Protein AF-0000000075461337 (afdb_homodimer)

pLDDT: mean 95.92, std 6.47, range [35.22, 99.0]

Nearest PDB structures (foldseek):
  5ibz-assembly1_D  TM=8.733E-01  e=8.425E-30  uncultured organism
  5ibz-assembly1_C  TM=8.603E-01  e=4.633E-29  uncultured organism
  5ibz-assembly1_A  TM=8.758E-01  e=1.194E-28  uncultured organism
  5ibz-assembly1_B  TM=8.693E-01  e=9.881E-29  uncultured organism
  8f9x-assembly2_D  TM=7.497E-01  e=8.439E-09  Ruegeria pomeroyi DSS-3

Radius of gyration: 24.3 Å; Cα contacts (8 Å, |Δi|>4): 1691; chains: 2; bounding box: 55×68×57 Å

Structure (mmCIF, N/CA/C/O backbone):
data_AF-0000000075461337-model_v1
#
loop_
_entity.id
_entity.type
_entity.pdbx_description
1 polymer Cyclase
#
loop_
_atom_site.group_PDB
_atom_site.id
_atom_site.type_symbol
_atom_site.label_atom_id
_atom_site.label_alt_id
_atom_site.label_comp_id
_atom_site.label_asym_id
_atom_site.label_entity_id
_atom_site.label_seq_id
_atom_site.pdbx_PDB_ins_code
_atom_site.Cartn_x
_atom_site.Cartn_y
_atom_site.Cartn_z
_atom_site.occupancy
_atom_site.B_iso_or_equiv
_atom_site.auth_seq_id
_atom_site.auth_comp_id
_atom_site.auth_asym_id
_atom_site.auth_atom_id
_atom_site.pdbx_PDB_model_num
ATOM 1 N N . MET A 1 1 ? 15.75 3.668 -23.234 1 35.53 1 MET A N 1
ATOM 2 C CA . MET A 1 1 ? 16.328 2.408 -23.688 1 35.53 1 MET A CA 1
ATOM 3 C C . MET A 1 1 ? 15.57 1.879 -24.906 1 35.53 1 MET A C 1
ATOM 5 O O . MET A 1 1 ? 14.336 1.862 -24.922 1 35.53 1 MET A O 1
ATOM 9 N N . ALA A 1 2 ? 16.156 1.82 -25.938 1 40.41 2 ALA A N 1
ATOM 10 C CA . ALA A 1 2 ? 15.688 1.378 -27.25 1 40.41 2 ALA A CA 1
ATOM 11 C C . ALA A 1 2 ? 14.852 0.107 -27.141 1 40.41 2 ALA A C 1
ATOM 13 O O . ALA A 1 2 ? 15.055 -0.7 -26.234 1 40.41 2 ALA A O 1
ATOM 14 N N . ASP A 1 3 ? 13.617 -0.085 -27.797 1 56.66 3 ASP A N 1
ATOM 15 C CA . ASP A 1 3 ? 12.672 -1.187 -27.922 1 56.66 3 ASP A CA 1
ATOM 16 C C . ASP A 1 3 ? 13.391 -2.525 -28.047 1 56.66 3 ASP A C 1
ATOM 18 O O . ASP A 1 3 ? 13.508 -3.076 -29.141 1 56.66 3 ASP A O 1
ATOM 22 N N . ARG A 1 4 ? 14.367 -2.814 -27.234 1 62.19 4 ARG A N 1
ATOM 23 C CA . ARG A 1 4 ? 15.102 -4.07 -27.375 1 62.19 4 ARG A CA 1
ATOM 24 C C . ARG A 1 4 ? 14.156 -5.266 -27.266 1 62.19 4 ARG A C 1
ATOM 26 O O . ARG A 1 4 ? 13.305 -5.32 -26.391 1 62.19 4 ARG A O 1
ATOM 33 N N . LYS A 1 5 ? 14.18 -5.914 -28.312 1 85.56 5 LYS A N 1
ATOM 34 C CA . LYS A 1 5 ? 13.406 -7.148 -28.391 1 85.56 5 LYS A CA 1
ATOM 35 C C . LYS A 1 5 ? 13.797 -8.133 -27.297 1 85.56 5 LYS A C 1
ATOM 37 O O . LYS A 1 5 ? 14.977 -8.477 -27.156 1 85.56 5 LYS A O 1
ATOM 42 N N . LEU A 1 6 ? 12.867 -8.555 -26.438 1 94.56 6 LEU A N 1
ATOM 43 C CA . LEU A 1 6 ? 13.109 -9.531 -25.391 1 94.56 6 LEU A CA 1
ATOM 44 C C . LEU A 1 6 ? 13.242 -10.93 -25.969 1 94.56 6 LEU A C 1
ATOM 46 O O . LEU A 1 6 ? 12.523 -11.297 -26.891 1 94.56 6 LEU A O 1
ATOM 50 N N . PRO A 1 7 ? 14.219 -11.68 -25.516 1 96.69 7 PRO A N 1
ATOM 51 C CA . PRO A 1 7 ? 14.305 -13.07 -25.969 1 96.69 7 PRO A CA 1
ATOM 52 C C . PRO A 1 7 ? 13.055 -13.875 -25.641 1 96.69 7 PRO A C 1
ATOM 54 O O . PRO A 1 7 ? 12.375 -13.594 -24.656 1 96.69 7 PRO A O 1
ATOM 57 N N . SER A 1 8 ? 12.734 -14.852 -26.531 1 97.81 8 SER A N 1
ATOM 58 C CA . SER A 1 8 ? 11.719 -15.836 -26.172 1 97.81 8 SER A CA 1
ATOM 59 C C . SER A 1 8 ? 12.211 -16.781 -25.078 1 97.81 8 SER A C 1
ATOM 61 O O . SER A 1 8 ? 13.406 -16.797 -24.766 1 97.81 8 SER A O 1
ATOM 63 N N . PHE A 1 9 ? 11.273 -17.5 -24.516 1 98.38 9 PHE A N 1
ATOM 64 C CA . PHE A 1 9 ? 11.625 -18.453 -23.469 1 98.38 9 PHE A CA 1
ATOM 65 C C . PHE A 1 9 ? 12.695 -19.422 -23.953 1 98.38 9 PHE A C 1
ATOM 67 O O . PHE A 1 9 ? 13.672 -19.672 -23.25 1 98.38 9 PHE A O 1
ATOM 74 N N . ASP A 1 10 ? 12.5 -19.891 -25.172 1 98.06 10 ASP A N 1
ATOM 75 C CA . ASP A 1 10 ? 13.383 -20.922 -25.688 1 98.06 10 ASP A CA 1
ATOM 76 C C . ASP A 1 10 ? 14.758 -20.359 -26.031 1 98.06 10 ASP A C 1
ATOM 78 O O . ASP A 1 10 ? 15.719 -21.109 -26.219 1 98.06 10 ASP A O 1
ATOM 82 N N . GLU A 1 11 ? 14.883 -19.031 -26.094 1 98.06 11 GLU A N 1
ATOM 83 C CA . GLU A 1 11 ? 16.156 -18.359 -26.375 1 98.06 11 GLU A CA 1
ATOM 84 C C . GLU A 1 11 ? 16.922 -18.078 -25.094 1 98.06 11 GLU A C 1
ATOM 86 O O . GLU A 1 11 ? 18.109 -17.75 -25.125 1 98.06 11 GLU A O 1
ATOM 91 N N . LEU A 1 12 ? 16.312 -18.172 -23.969 1 98.25 12 LEU A N 1
ATOM 92 C CA . LEU A 1 12 ? 16.984 -17.938 -22.703 1 98.25 12 LEU A CA 1
ATOM 93 C C . LEU A 1 12 ? 17.969 -19.078 -22.406 1 98.25 12 LEU A C 1
ATOM 95 O O . LEU A 1 12 ? 17.672 -20.234 -22.656 1 98.25 12 LEU A O 1
ATOM 99 N N . PRO A 1 13 ? 19.094 -18.719 -21.906 1 97.88 13 PRO A N 1
ATOM 100 C CA . PRO A 1 13 ? 20.047 -19.781 -21.562 1 97.88 13 PRO A CA 1
ATOM 101 C C . PRO A 1 13 ? 19.578 -20.625 -20.375 1 97.88 13 PRO A C 1
ATOM 103 O O . PRO A 1 13 ? 18.625 -20.25 -19.688 1 97.88 13 PRO A O 1
ATOM 106 N N . HIS A 1 14 ? 20.188 -21.734 -20.234 1 97.56 14 HIS A N 1
ATOM 107 C CA . HIS A 1 14 ? 19.969 -22.594 -19.078 1 97.56 14 HIS A CA 1
ATOM 108 C C . HIS A 1 14 ? 20.875 -22.188 -17.922 1 97.56 14 HIS A C 1
ATOM 110 O O . HIS A 1 14 ? 21.969 -21.641 -18.141 1 97.56 14 HIS A O 1
ATOM 116 N N . PHE A 1 15 ? 20.453 -22.422 -16.766 1 97.81 15 PHE A N 1
ATOM 117 C CA . PHE A 1 15 ? 21.281 -22.5 -15.578 1 97.81 15 PHE A CA 1
ATOM 118 C C . PHE A 1 15 ? 21.344 -23.922 -15.047 1 97.81 15 PHE A C 1
ATOM 120 O O . PHE A 1 15 ? 20.453 -24.344 -14.305 1 97.81 15 PHE A O 1
ATOM 127 N N . HIS A 1 16 ? 22.422 -24.562 -15.445 1 96.56 16 HIS A N 1
ATOM 128 C CA . HIS A 1 16 ? 22.516 -25.984 -15.148 1 96.56 16 HIS A CA 1
ATOM 129 C C . HIS A 1 16 ? 21.281 -26.734 -15.633 1 96.56 16 HIS A C 1
ATOM 131 O O . HIS A 1 16 ? 20.922 -26.641 -16.812 1 96.56 16 HIS A O 1
ATOM 137 N N . GLU A 1 17 ? 20.562 -27.391 -14.789 1 94.5 17 GLU A N 1
ATOM 138 C CA . GLU A 1 17 ? 19.422 -28.219 -15.188 1 94.5 17 GLU A CA 1
ATOM 139 C C . GLU A 1 17 ? 18.172 -27.359 -15.344 1 94.5 17 GLU A C 1
ATOM 141 O O . GLU A 1 17 ? 17.141 -27.844 -15.828 1 94.5 17 GLU A O 1
ATOM 146 N N . TYR A 1 18 ? 18.203 -26.125 -14.961 1 96.19 18 TYR A N 1
ATOM 147 C CA . TYR A 1 18 ? 17.031 -25.266 -15.039 1 96.19 18 TYR A CA 1
ATOM 148 C C . TYR A 1 18 ? 16.969 -24.562 -16.391 1 96.19 18 TYR A C 1
ATOM 150 O O . TYR A 1 18 ? 17.969 -24.031 -16.875 1 96.19 18 TYR A O 1
ATOM 158 N N . THR A 1 19 ? 15.812 -24.531 -16.953 1 96.31 19 THR A N 1
ATOM 159 C CA . THR A 1 19 ? 15.617 -23.891 -18.25 1 96.31 19 THR A CA 1
ATOM 160 C C . THR A 1 19 ? 15.141 -22.453 -18.078 1 96.31 19 THR A C 1
ATOM 162 O O . THR A 1 19 ? 14.461 -22.141 -17.094 1 96.31 19 THR A O 1
ATOM 165 N N . GLY A 1 20 ? 15.523 -21.594 -19.016 1 97.5 20 GLY A N 1
ATOM 166 C CA . GLY A 1 20 ? 14.969 -20.25 -19.125 1 97.5 20 GLY A CA 1
ATOM 167 C C . GLY A 1 20 ? 15.508 -19.297 -18.094 1 97.5 20 GLY A C 1
ATOM 168 O O . GLY A 1 20 ? 14.734 -18.672 -17.344 1 97.5 20 GLY A O 1
ATOM 169 N N . CYS A 1 21 ? 16.797 -19.047 -18.062 1 98.31 21 CYS A N 1
ATOM 170 C CA . CYS A 1 21 ? 17.422 -18.125 -17.109 1 98.31 21 CYS A CA 1
ATOM 171 C C . CYS A 1 21 ? 17.469 -16.719 -17.688 1 98.31 21 CYS A C 1
ATOM 173 O O . CYS A 1 21 ? 18.109 -16.469 -18.703 1 98.31 21 CYS A O 1
ATOM 175 N N . ALA A 1 22 ? 16.891 -15.758 -16.969 1 98.31 22 ALA A N 1
ATOM 176 C CA . ALA A 1 22 ? 16.734 -14.406 -17.5 1 98.31 22 ALA A CA 1
ATOM 177 C C . ALA A 1 22 ? 17.688 -13.43 -16.828 1 98.31 22 ALA A C 1
ATOM 179 O O . ALA A 1 22 ? 17.5 -12.211 -16.891 1 98.31 22 ALA A O 1
ATOM 180 N N . TRP A 1 23 ? 18.734 -13.812 -16.188 1 98 23 TRP A N 1
ATOM 181 C CA . TRP A 1 23 ? 19.625 -13 -15.352 1 98 23 TRP A CA 1
ATOM 182 C C . TRP A 1 23 ? 20.297 -11.922 -16.188 1 98 23 TRP A C 1
ATOM 184 O O . TRP A 1 23 ? 20.641 -10.852 -15.672 1 98 23 TRP A O 1
ATOM 194 N N . GLU A 1 24 ? 20.406 -12.062 -17.469 1 95.62 24 GLU A N 1
ATOM 195 C CA . GLU A 1 24 ? 21.172 -11.117 -18.266 1 95.62 24 GLU A CA 1
ATOM 196 C C . GLU A 1 24 ? 20.234 -10.188 -19.047 1 95.62 24 GLU A C 1
ATOM 198 O O . GLU A 1 24 ? 20.703 -9.289 -19.766 1 95.62 24 GLU A O 1
ATOM 203 N N . VAL A 1 25 ? 19.016 -10.438 -18.906 1 97.44 25 VAL A N 1
ATOM 204 C CA . VAL A 1 25 ? 18.047 -9.758 -19.75 1 97.44 25 VAL A CA 1
ATOM 205 C C . VAL A 1 25 ? 18.047 -8.266 -19.438 1 97.44 25 VAL A C 1
ATOM 207 O O . VAL A 1 25 ? 17.984 -7.43 -20.344 1 97.44 25 VAL A O 1
ATOM 210 N N . TRP A 1 26 ? 18.141 -7.922 -18.141 1 96.94 26 TRP A N 1
ATOM 211 C CA . TRP A 1 26 ? 17.984 -6.523 -17.734 1 96.94 26 TRP A CA 1
ATOM 212 C C . TRP A 1 26 ? 19.328 -5.941 -17.281 1 96.94 26 TRP A C 1
ATOM 214 O O . TRP A 1 26 ? 19.375 -4.832 -16.75 1 96.94 26 TRP A O 1
ATOM 224 N N . GLY A 1 27 ? 20.375 -6.605 -17.516 1 94.75 27 GLY A N 1
ATOM 225 C CA . GLY A 1 27 ? 21.703 -6.121 -17.172 1 94.75 27 GLY A CA 1
ATOM 226 C C . GLY A 1 27 ? 22.203 -6.652 -15.836 1 94.75 27 GLY A C 1
ATOM 227 O O . GLY A 1 27 ? 21.422 -7.168 -15.031 1 94.75 27 GLY A O 1
ATOM 228 N N . LYS A 1 28 ? 23.5 -6.266 -15.734 1 90.69 28 LYS A N 1
ATOM 229 C CA . LYS A 1 28 ? 24.172 -6.73 -14.523 1 90.69 28 LYS A CA 1
ATOM 230 C C . LYS A 1 28 ? 23.672 -5.961 -13.297 1 90.69 28 LYS A C 1
ATOM 232 O O . LYS A 1 28 ? 23.359 -4.773 -13.391 1 90.69 28 LYS A O 1
ATOM 237 N N . ASP A 1 29 ? 23.344 -6.504 -12.211 1 91.44 29 ASP A N 1
ATOM 238 C CA . ASP A 1 29 ? 23.031 -5.906 -10.922 1 91.44 29 ASP A CA 1
ATOM 239 C C . ASP A 1 29 ? 21.531 -5.574 -10.828 1 91.44 29 ASP A C 1
ATOM 241 O O . ASP A 1 29 ? 21.125 -4.84 -9.93 1 91.44 29 ASP A O 1
ATOM 245 N N . ASP A 1 30 ? 20.812 -5.969 -11.938 1 97.94 30 ASP A N 1
ATOM 246 C CA . ASP A 1 30 ? 19.359 -5.746 -11.883 1 97.94 30 ASP A CA 1
ATOM 247 C C . ASP A 1 30 ? 18.766 -6.332 -10.609 1 97.94 30 ASP A C 1
ATOM 249 O O . ASP A 1 30 ? 19.141 -7.434 -10.188 1 97.94 30 ASP A O 1
ATOM 253 N N . GLU A 1 31 ? 17.906 -5.551 -10 1 98.31 31 GLU A N 1
ATOM 254 C CA . GLU A 1 31 ? 17.219 -6.047 -8.812 1 98.31 31 GLU A CA 1
ATOM 255 C C . GLU A 1 31 ? 15.711 -5.918 -8.953 1 98.31 31 GLU A C 1
ATOM 257 O O . GLU A 1 31 ? 14.977 -6.035 -7.969 1 98.31 31 GLU A O 1
ATOM 262 N N . LEU A 1 32 ? 15.195 -5.664 -10.172 1 98.75 32 LEU A N 1
ATOM 263 C CA . LEU A 1 32 ? 13.766 -5.484 -10.391 1 98.75 32 LEU A CA 1
ATOM 264 C C . LEU A 1 32 ? 13.164 -6.699 -11.094 1 98.75 32 LEU A C 1
ATOM 266 O O . LEU A 1 32 ? 11.984 -7.004 -10.914 1 98.75 32 LEU A O 1
ATOM 270 N N . GLY A 1 33 ? 13.961 -7.363 -11.938 1 98.69 33 GLY A N 1
ATOM 271 C CA . GLY A 1 33 ? 13.438 -8.453 -12.742 1 98.69 33 GLY A CA 1
ATOM 272 C C . GLY A 1 33 ? 12.398 -8.008 -13.75 1 98.69 33 GLY A C 1
ATOM 273 O O . GLY A 1 33 ? 12.602 -7.027 -14.469 1 98.69 33 GLY A O 1
ATOM 274 N N . THR A 1 34 ? 11.312 -8.773 -13.875 1 98.88 34 THR A N 1
ATOM 275 C CA . THR A 1 34 ? 10.305 -8.508 -14.891 1 98.88 34 THR A CA 1
ATOM 276 C C . THR A 1 34 ? 9.57 -7.199 -14.602 1 98.88 34 THR A C 1
ATOM 278 O O . THR A 1 34 ? 8.875 -6.672 -15.469 1 98.88 34 THR A O 1
ATOM 281 N N . VAL A 1 35 ? 9.742 -6.625 -13.453 1 98.88 35 VAL A N 1
ATOM 282 C CA . VAL A 1 35 ? 9.188 -5.312 -13.141 1 98.88 35 VAL A CA 1
ATOM 283 C C . VAL A 1 35 ? 9.812 -4.254 -14.047 1 98.88 35 VAL A C 1
ATOM 285 O O . VAL A 1 35 ? 9.234 -3.184 -14.25 1 98.88 35 VAL A O 1
ATOM 288 N N . ASN A 1 36 ? 10.977 -4.562 -14.648 1 98.56 36 ASN A N 1
ATOM 289 C CA . ASN A 1 36 ? 11.586 -3.674 -15.633 1 98.56 36 ASN A CA 1
ATOM 290 C C . ASN A 1 36 ? 10.672 -3.463 -16.828 1 98.56 36 ASN A C 1
ATOM 292 O O . ASN A 1 36 ? 10.836 -2.494 -17.578 1 98.56 36 ASN A O 1
ATOM 296 N N . LEU A 1 37 ? 9.742 -4.363 -17.062 1 98.69 37 LEU A N 1
ATOM 297 C CA . LEU A 1 37 ? 8.805 -4.234 -18.172 1 98.69 37 LEU A CA 1
ATOM 298 C C . LEU A 1 37 ? 7.836 -3.088 -17.938 1 98.69 37 LEU A C 1
ATOM 300 O O . LEU A 1 37 ? 7.18 -2.615 -18.859 1 98.69 37 LEU A O 1
ATOM 304 N N . LEU A 1 38 ? 7.695 -2.693 -16.688 1 98.81 38 LEU A N 1
ATOM 305 C CA . LEU A 1 38 ? 6.758 -1.635 -16.328 1 98.81 38 LEU A CA 1
ATOM 306 C C . LEU A 1 38 ? 7.406 -0.262 -16.484 1 98.81 38 LEU A C 1
ATOM 308 O O . LEU A 1 38 ? 7.598 0.448 -15.492 1 98.81 38 LEU A O 1
ATOM 312 N N . THR A 1 39 ? 7.637 0.079 -17.734 1 98.31 39 THR A N 1
ATOM 313 C CA . THR A 1 39 ? 8.25 1.355 -18.078 1 98.31 39 THR A CA 1
ATOM 314 C C . THR A 1 39 ? 7.227 2.484 -18 1 98.31 39 THR A C 1
ATOM 316 O O . THR A 1 39 ? 6.023 2.234 -17.891 1 98.31 39 THR A O 1
ATOM 319 N N . GLU A 1 40 ? 7.758 3.715 -18.109 1 98.44 40 GLU A N 1
ATOM 320 C CA . GLU A 1 40 ? 6.879 4.879 -18.125 1 98.44 40 GLU A CA 1
ATOM 321 C C . GLU A 1 40 ? 5.832 4.773 -19.219 1 98.44 40 GLU A C 1
ATOM 323 O O . GLU A 1 40 ? 4.652 5.051 -19 1 98.44 40 GLU A O 1
ATOM 328 N N . LYS A 1 41 ? 6.211 4.305 -20.375 1 98.06 41 LYS A N 1
ATOM 329 C CA . LYS A 1 41 ? 5.301 4.16 -21.5 1 98.06 41 LYS A CA 1
ATOM 330 C C . LYS A 1 41 ? 4.223 3.121 -21.219 1 98.06 41 LYS A C 1
ATOM 332 O O . LYS A 1 41 ? 3.045 3.342 -21.5 1 98.06 41 LYS A O 1
ATOM 337 N N . VAL A 1 42 ? 4.621 2.01 -20.625 1 98.56 42 VAL A N 1
ATOM 338 C CA . VAL A 1 42 ? 3.678 0.951 -20.281 1 98.56 42 VAL A CA 1
ATOM 339 C C . VAL A 1 42 ? 2.656 1.473 -19.281 1 98.56 42 VAL A C 1
ATOM 341 O O . VAL A 1 42 ? 1.456 1.231 -19.422 1 98.56 42 VAL A O 1
ATOM 344 N N . ILE A 1 43 ? 3.107 2.215 -18.312 1 98.75 43 ILE A N 1
ATOM 345 C CA . ILE A 1 43 ? 2.244 2.727 -17.25 1 98.75 43 ILE A CA 1
ATOM 346 C C . ILE A 1 43 ? 1.289 3.771 -17.828 1 98.75 43 ILE A C 1
ATOM 348 O O . ILE A 1 43 ? 0.092 3.754 -17.531 1 98.75 43 ILE A O 1
ATOM 352 N N . SER A 1 44 ? 1.819 4.703 -18.656 1 98.44 44 SER A N 1
ATOM 353 C CA . SER A 1 44 ? 0.963 5.727 -19.25 1 98.44 44 SER A CA 1
ATOM 354 C C . SER A 1 44 ? -0.112 5.105 -20.141 1 98.44 44 SER A C 1
ATOM 356 O O . SER A 1 44 ? -1.263 5.547 -20.125 1 98.44 44 SER A O 1
ATOM 358 N N . GLU A 1 45 ? 0.253 4.051 -20.906 1 98.38 45 GLU A N 1
ATOM 359 C CA . GLU A 1 45 ? -0.725 3.355 -21.734 1 98.38 45 GLU A CA 1
ATOM 360 C C . GLU A 1 45 ? -1.763 2.635 -20.875 1 98.38 45 GLU A C 1
ATOM 362 O O . GLU A 1 45 ? -2.953 2.645 -21.188 1 98.38 45 GLU A O 1
ATOM 367 N N . ALA A 1 46 ? -1.301 2.027 -19.812 1 98.75 46 ALA A N 1
ATOM 368 C CA . ALA A 1 46 ? -2.191 1.288 -18.922 1 98.75 46 ALA A CA 1
ATOM 369 C C . ALA A 1 46 ? -3.199 2.221 -18.266 1 98.75 46 ALA A C 1
ATOM 371 O O . ALA A 1 46 ? -4.32 1.813 -17.938 1 98.75 46 ALA A O 1
ATOM 372 N N . ALA A 1 47 ? -2.793 3.479 -18.031 1 98.44 47 ALA A N 1
ATOM 373 C CA . ALA A 1 47 ? -3.648 4.453 -17.359 1 98.44 47 ALA A CA 1
ATOM 374 C C . ALA A 1 47 ? -4.949 4.664 -18.125 1 98.44 47 ALA A C 1
ATOM 376 O O . ALA A 1 47 ? -5.961 5.066 -17.547 1 98.44 47 ALA A O 1
ATOM 377 N N . LYS A 1 48 ? -4.969 4.348 -19.422 1 97.88 48 LYS A N 1
ATOM 378 C CA . LYS A 1 48 ? -6.156 4.492 -20.25 1 97.88 48 LYS A CA 1
ATOM 379 C C . LYS A 1 48 ? -7.242 3.506 -19.844 1 97.88 48 LYS A C 1
ATOM 381 O O . LYS A 1 48 ? -8.406 3.654 -20.234 1 97.88 48 LYS A O 1
ATOM 386 N N . GLU A 1 49 ? -6.82 2.492 -19.062 1 98.5 49 GLU A N 1
ATOM 387 C CA . GLU A 1 49 ? -7.793 1.526 -18.562 1 98.5 49 GLU A CA 1
ATOM 388 C C . GLU A 1 49 ? -8.758 2.178 -17.578 1 98.5 49 GLU A C 1
ATOM 390 O O . GLU A 1 49 ? -9.812 1.621 -17.266 1 98.5 49 GLU A O 1
ATOM 395 N N . ILE A 1 50 ? -8.383 3.354 -16.953 1 98.62 50 ILE A N 1
ATOM 396 C CA . ILE A 1 50 ? -9.258 4.035 -16.016 1 98.62 50 ILE A CA 1
ATOM 397 C C . ILE A 1 50 ? -10.336 4.809 -16.766 1 98.62 50 ILE A C 1
ATOM 399 O O . ILE A 1 50 ? -10.117 5.957 -17.156 1 98.62 50 ILE A O 1
ATOM 403 N N . LYS A 1 51 ? -11.461 4.199 -16.891 1 97.19 51 LYS A N 1
ATOM 404 C CA . LYS A 1 51 ? -12.523 4.797 -17.688 1 97.19 51 LYS A CA 1
ATOM 405 C C . LYS A 1 51 ? -13.57 5.465 -16.797 1 97.19 51 LYS A C 1
ATOM 407 O O . LYS A 1 51 ? -13.961 6.605 -17.047 1 97.19 51 LYS A O 1
ATOM 412 N N . ILE A 1 52 ? -13.992 4.785 -15.719 1 97.38 52 ILE A N 1
ATOM 413 C CA . ILE A 1 52 ? -15.117 5.301 -14.953 1 97.38 52 ILE A CA 1
ATOM 414 C C . ILE A 1 52 ? -14.664 5.648 -13.531 1 97.38 52 ILE A C 1
ATOM 416 O O . ILE A 1 52 ? -15.422 6.23 -12.758 1 97.38 52 ILE A O 1
ATOM 420 N N . GLY A 1 53 ? -13.422 5.219 -13.195 1 98.12 53 GLY A N 1
ATOM 421 C CA . GLY A 1 53 ? -12.844 5.629 -11.922 1 98.12 53 GLY A CA 1
ATOM 422 C C . GLY A 1 53 ? -13.25 4.738 -10.766 1 98.12 53 GLY A C 1
ATOM 423 O O . GLY A 1 53 ? -12.945 5.039 -9.609 1 98.12 53 GLY A O 1
ATOM 424 N N . LYS A 1 54 ? -13.938 3.609 -11.055 1 98.38 54 LYS A N 1
ATOM 425 C CA . LYS A 1 54 ? -14.273 2.646 -10.008 1 98.38 54 LYS A CA 1
ATOM 426 C C . LYS A 1 54 ? -13.031 1.877 -9.555 1 98.38 54 LYS A C 1
ATOM 428 O O . LYS A 1 54 ? -12.234 1.439 -10.383 1 98.38 54 LYS A O 1
ATOM 433 N N . THR A 1 55 ? -12.836 1.752 -8.25 1 98.75 55 THR A N 1
ATOM 434 C CA . THR A 1 55 ? -11.641 1.097 -7.727 1 98.75 55 THR A CA 1
ATOM 435 C C . THR A 1 55 ? -12.016 -0.14 -6.914 1 98.75 55 THR A C 1
ATOM 437 O O . THR A 1 55 ? -13.141 -0.248 -6.422 1 98.75 55 THR A O 1
ATOM 440 N N . PHE A 1 56 ? -11.117 -1.076 -6.789 1 98.81 56 PHE A N 1
ATOM 441 C CA . PHE A 1 56 ? -11.305 -2.295 -6.012 1 98.81 56 PHE A CA 1
ATOM 442 C C . PHE A 1 56 ? -10.07 -2.592 -5.172 1 98.81 56 PHE A C 1
ATOM 444 O O . PHE A 1 56 ? -8.953 -2.658 -5.695 1 98.81 56 PHE A O 1
ATOM 451 N N . CYS A 1 57 ? -10.258 -2.732 -3.873 1 98.81 57 CYS A N 1
ATOM 452 C CA . CYS A 1 57 ? -9.219 -3.25 -2.988 1 98.81 57 CYS A CA 1
ATOM 453 C C . CYS A 1 57 ? -8.953 -4.727 -3.264 1 98.81 57 CYS A C 1
ATOM 455 O O . CYS A 1 57 ? -9.883 -5.531 -3.301 1 98.81 57 CYS A O 1
ATOM 457 N N . LEU A 1 58 ? -7.672 -5.055 -3.471 1 98.94 58 LEU A N 1
ATOM 458 C CA . LEU A 1 58 ? -7.344 -6.441 -3.787 1 98.94 58 LEU A CA 1
ATOM 459 C C . LEU A 1 58 ? -6.617 -7.109 -2.625 1 98.94 58 LEU A C 1
ATOM 461 O O . LEU A 1 58 ? -5.855 -8.055 -2.824 1 98.94 58 LEU A O 1
ATOM 465 N N . ASN A 1 59 ? -6.727 -6.625 -1.437 1 98.81 59 ASN A N 1
ATOM 466 C CA . ASN A 1 59 ? -6.027 -7.086 -0.242 1 98.81 59 ASN A CA 1
ATOM 467 C C . ASN A 1 59 ? -7 -7.637 0.798 1 98.81 59 ASN A C 1
ATOM 469 O O . ASN A 1 59 ? -7.934 -6.949 1.21 1 98.81 59 ASN A O 1
ATOM 473 N N . LEU A 1 60 ? -6.754 -8.812 1.254 1 98.12 60 LEU A N 1
ATOM 474 C CA . LEU A 1 60 ? -7.461 -9.328 2.422 1 98.12 60 LEU A CA 1
ATOM 475 C C . LEU A 1 60 ? -7.105 -8.523 3.668 1 98.12 60 LEU A C 1
ATOM 477 O O . LEU A 1 60 ? -6.035 -7.914 3.734 1 98.12 60 LEU A O 1
ATOM 481 N N . PRO A 1 61 ? -8.078 -8.516 4.645 1 97.19 61 PRO A N 1
ATOM 482 C CA . PRO A 1 61 ? -7.598 -8.039 5.945 1 97.19 61 PRO A CA 1
ATOM 483 C C . PRO A 1 61 ? -6.324 -8.75 6.398 1 97.19 61 PRO A C 1
ATOM 485 O O . PRO A 1 61 ? -6.164 -9.953 6.156 1 97.19 61 PRO A O 1
ATOM 488 N N . ILE A 1 62 ? -5.41 -8.008 7.074 1 96.81 62 ILE A N 1
ATOM 489 C CA . ILE A 1 62 ? -4.09 -8.555 7.359 1 96.81 62 ILE A CA 1
ATOM 490 C C . ILE A 1 62 ? -4.219 -9.766 8.281 1 96.81 62 ILE A C 1
ATOM 492 O O . ILE A 1 62 ? -3.291 -10.57 8.398 1 96.81 62 ILE A O 1
ATOM 496 N N . ASN A 1 63 ? -5.332 -9.938 8.969 1 93.5 63 ASN A N 1
ATOM 497 C CA . ASN A 1 63 ? -5.516 -11.055 9.891 1 93.5 63 ASN A CA 1
ATOM 498 C C . ASN A 1 63 ? -6.191 -12.242 9.203 1 93.5 63 ASN A C 1
ATOM 500 O O . ASN A 1 63 ? -6.59 -13.195 9.867 1 93.5 63 ASN A O 1
ATOM 504 N N . TYR A 1 64 ? -6.434 -12.078 7.918 1 94.06 64 TYR A N 1
ATOM 505 C CA . TYR A 1 64 ? -6.965 -13.195 7.152 1 94.06 64 TYR A CA 1
ATOM 506 C C . TYR A 1 64 ? -5.867 -13.852 6.32 1 94.06 64 TYR A C 1
ATOM 508 O O . TYR A 1 64 ? -5.098 -13.172 5.645 1 94.06 64 TYR A O 1
ATOM 516 N N . PRO A 1 65 ? -5.852 -15.203 6.301 1 92.19 65 PRO A N 1
ATOM 517 C CA . PRO A 1 65 ? -6.613 -16.125 7.145 1 92.19 65 PRO A CA 1
ATOM 518 C C . PRO A 1 65 ? -6.137 -16.125 8.594 1 92.19 65 PRO A C 1
ATOM 520 O O . PRO A 1 65 ? -4.98 -15.797 8.867 1 92.19 65 PRO A O 1
ATOM 523 N N . SER A 1 66 ? -7.02 -16.5 9.531 1 89.31 66 SER A N 1
ATOM 524 C CA . SER A 1 66 ? -6.688 -16.484 10.953 1 89.31 66 SER A CA 1
ATOM 525 C C . SER A 1 66 ? -5.59 -17.5 11.273 1 89.31 66 SER A C 1
ATOM 527 O O . SER A 1 66 ? -4.824 -17.312 12.219 1 89.31 66 SER A O 1
ATOM 529 N N . LYS A 1 67 ? -5.547 -18.547 10.586 1 91.44 67 LYS A N 1
ATOM 530 C CA . LYS A 1 67 ? -4.473 -19.531 10.641 1 91.44 67 LYS A CA 1
ATOM 531 C C . LYS A 1 67 ? -3.752 -19.625 9.297 1 91.44 67 LYS A C 1
ATOM 533 O O . LYS A 1 67 ? -4.117 -20.438 8.445 1 91.44 67 LYS A O 1
ATOM 538 N N . PRO A 1 68 ? -2.73 -18.766 9.156 1 92.38 68 PRO A N 1
ATOM 539 C CA . PRO A 1 68 ? -2.055 -18.734 7.859 1 92.38 68 PRO A CA 1
ATOM 540 C C . PRO A 1 68 ? -1.463 -20.094 7.469 1 92.38 68 PRO A C 1
ATOM 542 O O . PRO A 1 68 ? -1.078 -20.875 8.344 1 92.38 68 PRO A O 1
ATOM 545 N N . THR A 1 69 ? -1.394 -20.312 6.176 1 92.75 69 THR A N 1
ATOM 546 C CA . THR A 1 69 ? -0.815 -21.531 5.641 1 92.75 69 THR A CA 1
ATOM 547 C C . THR A 1 69 ? 0.692 -21.562 5.875 1 92.75 69 THR A C 1
ATOM 549 O O . THR A 1 69 ? 1.295 -20.547 6.223 1 92.75 69 THR A O 1
ATOM 552 N N . PHE A 1 70 ? 1.293 -22.859 5.77 1 93.31 70 PHE A N 1
ATOM 553 C CA . PHE A 1 70 ? 2.729 -23.109 5.848 1 93.31 70 PHE A CA 1
ATOM 554 C C . PHE A 1 70 ? 3.271 -22.734 7.219 1 93.31 70 PHE A C 1
ATOM 556 O O . PHE A 1 70 ? 4.395 -22.234 7.332 1 93.31 70 PHE A O 1
ATOM 563 N N . LYS A 1 71 ? 2.404 -22.766 8.258 1 91.44 71 LYS A N 1
ATOM 564 C CA . LYS A 1 71 ? 2.732 -22.609 9.672 1 91.44 71 LYS A CA 1
ATOM 565 C C . LYS A 1 71 ? 3.223 -21.188 9.969 1 91.44 71 LYS A C 1
ATOM 567 O O . LYS A 1 71 ? 4.066 -20.984 10.844 1 91.44 71 LYS A O 1
ATOM 572 N N . ARG A 1 72 ? 2.82 -20.297 9.188 1 94.62 72 ARG A N 1
ATOM 573 C CA . ARG A 1 72 ? 3.242 -18.922 9.398 1 94.62 72 ARG A CA 1
ATOM 574 C C . ARG A 1 72 ? 2.477 -18.281 10.547 1 94.62 72 ARG A C 1
ATOM 576 O O . ARG A 1 72 ? 1.333 -18.656 10.82 1 94.62 72 ARG A O 1
ATOM 583 N N . GLN A 1 73 ? 3.148 -17.359 11.164 1 93 73 GLN A N 1
ATOM 584 C CA . GLN A 1 73 ? 2.59 -16.656 12.312 1 93 73 GLN A CA 1
ATOM 585 C C . GLN A 1 73 ? 1.357 -15.844 11.914 1 93 73 GLN A C 1
ATOM 587 O O . GLN A 1 73 ? 1.35 -15.188 10.875 1 93 73 GLN A O 1
ATOM 592 N N . PRO A 1 74 ? 0.257 -15.977 12.742 1 93.56 74 PRO A N 1
ATOM 593 C CA . PRO A 1 74 ? -0.873 -15.07 12.5 1 93.56 74 PRO A CA 1
ATOM 594 C C . PRO A 1 74 ? -0.542 -13.617 12.812 1 93.56 74 PRO A C 1
ATOM 596 O O . PRO A 1 74 ? 0.359 -13.344 13.609 1 93.56 74 PRO A O 1
ATOM 599 N N . ALA A 1 75 ? -1.267 -12.742 12.219 1 95.5 75 ALA A N 1
ATOM 600 C CA . ALA A 1 75 ? -1.102 -11.32 12.516 1 95.5 75 ALA A CA 1
ATOM 601 C C . ALA A 1 75 ? -1.526 -11 13.945 1 95.5 75 ALA A C 1
ATOM 603 O O . ALA A 1 75 ? -2.5 -11.562 14.453 1 95.5 75 ALA A O 1
ATOM 604 N N . ILE A 1 76 ? -0.779 -10.133 14.562 1 96.06 76 ILE A N 1
ATOM 605 C CA . ILE A 1 76 ? -1.108 -9.602 15.883 1 96.06 76 ILE A CA 1
ATOM 606 C C . ILE A 1 76 ? -1.356 -8.094 15.789 1 96.06 76 ILE A C 1
ATOM 608 O O . ILE A 1 76 ? -0.593 -7.375 15.141 1 96.06 76 ILE A O 1
ATOM 612 N N . HIS A 1 77 ? -2.414 -7.691 16.297 1 96.38 77 HIS A N 1
ATOM 613 C CA . HIS A 1 77 ? -2.785 -6.281 16.375 1 96.38 77 HIS A CA 1
ATOM 614 C C . HIS A 1 77 ? -3.057 -5.867 17.812 1 96.38 77 HIS A C 1
ATOM 616 O O . HIS A 1 77 ? -3.834 -6.516 18.516 1 96.38 77 HIS A O 1
ATOM 622 N N . THR A 1 78 ? -2.387 -4.859 18.297 1 97.5 78 THR A N 1
ATOM 623 C CA . THR A 1 78 ? -2.594 -4.316 19.641 1 97.5 78 THR A CA 1
ATOM 624 C C . THR A 1 78 ? -2.895 -2.824 19.578 1 97.5 78 THR A C 1
ATOM 626 O O . THR A 1 78 ? -2.168 -2.064 18.938 1 97.5 78 THR A O 1
ATOM 629 N N . GLN A 1 79 ? -3.955 -2.43 20.188 1 96.62 79 GLN A N 1
ATOM 630 C CA . GLN A 1 79 ? -4.348 -1.025 20.25 1 96.62 79 GLN A CA 1
ATOM 631 C C . GLN A 1 79 ? -4.496 -0.561 21.703 1 96.62 79 GLN A C 1
ATOM 633 O O . GLN A 1 79 ? -5 -1.303 22.547 1 96.62 79 GLN A O 1
ATOM 638 N N . TRP A 1 80 ? -4.078 0.669 21.969 1 96.69 80 TRP A N 1
ATOM 639 C CA . TRP A 1 80 ? -4.199 1.221 23.312 1 96.69 80 TRP A CA 1
ATOM 640 C C . TRP A 1 80 ? -4.512 2.713 23.266 1 96.69 80 TRP A C 1
ATOM 642 O O . TRP A 1 80 ? -4.348 3.354 22.234 1 96.69 80 TRP A O 1
ATOM 652 N N . MET A 1 81 ? -4.938 3.193 24.359 1 95 81 MET A N 1
ATOM 653 C CA . MET A 1 81 ? -5.215 4.621 24.5 1 95 81 MET A CA 1
ATOM 654 C C . MET A 1 81 ? -3.951 5.391 24.875 1 95 81 MET A C 1
ATOM 656 O O . MET A 1 81 ? -3.24 5.016 25.812 1 95 81 MET A O 1
ATOM 660 N N . LEU A 1 82 ? -3.633 6.414 24.031 1 92.19 82 LEU A N 1
ATOM 661 C CA . LEU A 1 82 ? -2.557 7.336 24.391 1 92.19 82 LEU A CA 1
ATOM 662 C C . LEU A 1 82 ? -3.029 8.367 25.406 1 92.19 82 LEU A C 1
ATOM 664 O O . LEU A 1 82 ? -2.262 8.781 26.281 1 92.19 82 LEU A O 1
ATOM 668 N N . ASP A 1 83 ? -4.184 8.797 25.203 1 89.62 83 ASP A N 1
ATOM 669 C CA . ASP A 1 83 ? -4.883 9.766 26.031 1 89.62 83 ASP A CA 1
ATOM 670 C C . ASP A 1 83 ? -6.391 9.516 26.031 1 89.62 83 ASP A C 1
ATOM 672 O O . ASP A 1 83 ? -6.859 8.539 25.438 1 89.62 83 ASP A O 1
ATOM 676 N N . GLU A 1 84 ? -7.199 10.297 26.703 1 87.31 84 GLU A N 1
ATOM 677 C CA . GLU A 1 84 ? -8.625 10.062 26.922 1 87.31 84 GLU A CA 1
ATOM 678 C C . GLU A 1 84 ? -9.352 9.844 25.594 1 87.31 84 GLU A C 1
ATOM 680 O O . GLU A 1 84 ? -10.367 9.148 25.547 1 87.31 84 GLU A O 1
ATOM 685 N N . CYS A 1 85 ? -8.867 10.391 24.5 1 94.44 85 CYS A N 1
ATOM 686 C CA . CYS A 1 85 ? -9.547 10.273 23.219 1 94.44 85 CYS A CA 1
ATOM 687 C C . CYS A 1 85 ? -8.547 10.227 22.062 1 94.44 85 CYS A C 1
ATOM 689 O O . CYS A 1 85 ? -8.719 10.914 21.062 1 94.44 85 CYS A O 1
ATOM 691 N N . SER A 1 86 ? -7.496 9.523 22.203 1 96.75 86 SER A N 1
ATOM 692 C CA . SER A 1 86 ? -6.465 9.266 21.203 1 96.75 86 SER A CA 1
ATOM 693 C C . SER A 1 86 ? -5.926 7.84 21.328 1 96.75 86 SER A C 1
ATOM 695 O O . SER A 1 86 ? -5.719 7.34 22.438 1 96.75 86 SER A O 1
ATOM 697 N N . ASN A 1 87 ? -5.758 7.188 20.203 1 97.19 87 ASN A N 1
ATOM 698 C CA . ASN A 1 87 ? -5.301 5.801 20.188 1 97.19 87 ASN A CA 1
ATOM 699 C C . ASN A 1 87 ? -4.031 5.633 19.359 1 97.19 87 ASN A C 1
ATOM 701 O O . ASN A 1 87 ? -3.785 6.406 18.438 1 97.19 87 ASN A O 1
ATOM 705 N N . ASP A 1 88 ? -3.27 4.703 19.766 1 97.62 88 ASP A N 1
ATOM 706 C CA . ASP A 1 88 ? -2.158 4.168 18.984 1 97.62 88 ASP A CA 1
ATOM 707 C C . ASP A 1 88 ? -2.264 2.648 18.859 1 97.62 88 ASP A C 1
ATOM 709 O O . ASP A 1 88 ? -3.119 2.023 19.484 1 97.62 88 ASP A O 1
ATOM 713 N N . ASP A 1 89 ? -1.53 2.113 17.906 1 97.81 89 ASP A N 1
ATOM 714 C CA . ASP A 1 89 ? -1.579 0.661 17.766 1 97.81 89 ASP A CA 1
ATOM 715 C C . ASP A 1 89 ? -0.306 0.13 17.109 1 97.81 89 ASP A C 1
ATOM 717 O O . ASP A 1 89 ? 0.488 0.902 16.562 1 97.81 89 ASP A O 1
ATOM 721 N N . THR A 1 90 ? -0.019 -1.128 17.312 1 97.88 90 THR A N 1
ATOM 722 C CA . THR A 1 90 ? 1.048 -1.882 16.672 1 97.88 90 THR A CA 1
ATOM 723 C C . THR A 1 90 ? 0.486 -3.105 15.945 1 97.88 90 THR A C 1
ATOM 725 O O . THR A 1 90 ? -0.563 -3.629 16.328 1 97.88 90 THR A O 1
ATOM 728 N N . ILE A 1 91 ? 1.164 -3.443 14.883 1 97.69 91 ILE A N 1
ATOM 729 C CA . ILE A 1 91 ? 0.88 -4.711 14.219 1 97.69 91 ILE A CA 1
ATOM 730 C C . ILE A 1 91 ? 2.16 -5.539 14.125 1 97.69 91 ILE A C 1
ATOM 732 O O . ILE A 1 91 ? 3.258 -4.988 14.031 1 97.69 91 ILE A O 1
ATOM 736 N N . SER A 1 92 ? 2.053 -6.793 14.195 1 97.44 92 SER A N 1
ATOM 737 C CA . SER A 1 92 ? 3.082 -7.785 13.898 1 97.44 92 SER A CA 1
ATOM 738 C C . SER A 1 92 ? 2.576 -8.828 12.914 1 97.44 92 SER A C 1
ATOM 740 O O . SER A 1 92 ? 1.576 -9.5 13.164 1 97.44 92 SER A O 1
ATOM 742 N N . ILE A 1 93 ? 3.281 -8.922 11.789 1 97.56 93 ILE A N 1
ATOM 743 C CA . ILE A 1 93 ? 2.809 -9.844 10.766 1 97.56 93 ILE A CA 1
ATOM 744 C C . ILE A 1 93 ? 3.99 -10.609 10.18 1 97.56 93 ILE A C 1
ATOM 746 O O . ILE A 1 93 ? 5.109 -10.102 10.133 1 97.56 93 ILE A O 1
ATOM 750 N N . ASN A 1 94 ? 3.73 -11.922 9.852 1 98.38 94 ASN A N 1
ATOM 751 C CA . ASN A 1 94 ? 4.527 -12.531 8.789 1 98.38 94 ASN A CA 1
ATOM 752 C C . ASN A 1 94 ? 4.184 -11.938 7.426 1 98.38 94 ASN A C 1
ATOM 754 O O . ASN A 1 94 ? 3.012 -11.859 7.055 1 98.38 94 ASN A O 1
ATOM 758 N N . THR A 1 95 ? 5.156 -11.469 6.684 1 98.31 95 THR A N 1
ATOM 759 C CA . THR A 1 95 ? 4.91 -10.703 5.465 1 98.31 95 THR A CA 1
ATOM 760 C C . THR A 1 95 ? 4.266 -11.586 4.398 1 98.31 95 THR A C 1
ATOM 762 O O . THR A 1 95 ? 3.861 -11.094 3.344 1 98.31 95 THR A O 1
ATOM 765 N N . GLN A 1 96 ? 4.09 -12.859 4.68 1 97.75 96 GLN A N 1
ATOM 766 C CA . GLN A 1 96 ? 3.525 -13.805 3.723 1 97.75 96 GLN A CA 1
ATOM 767 C C . GLN A 1 96 ? 2.32 -14.531 4.312 1 97.75 96 GLN A C 1
ATOM 769 O O . GLN A 1 96 ? 1.942 -15.609 3.838 1 97.75 96 GLN A O 1
ATOM 774 N N . SER A 1 97 ? 1.734 -14.023 5.359 1 96.25 97 SER A N 1
ATOM 775 C CA . SER A 1 97 ? 0.648 -14.703 6.059 1 96.25 97 SER A CA 1
ATOM 776 C C . SER A 1 97 ? -0.699 -14.406 5.402 1 96.25 97 SER A C 1
ATOM 778 O O . SER A 1 97 ? -1.696 -15.062 5.703 1 96.25 97 SER A O 1
ATOM 780 N N . GLY A 1 98 ? -0.892 -13.523 4.566 1 96.44 98 GLY A N 1
ATOM 781 C CA . GLY A 1 98 ? -2.072 -13.102 3.834 1 96.44 98 GLY A CA 1
ATOM 782 C C . GLY A 1 98 ? -1.769 -12.672 2.408 1 96.44 98 GLY A C 1
ATOM 783 O O . GLY A 1 98 ? -0.902 -13.258 1.753 1 96.44 98 GLY A O 1
ATOM 784 N N . THR A 1 99 ? -2.605 -11.758 1.933 1 98.69 99 THR A N 1
ATOM 785 C CA . THR A 1 99 ? -2.268 -11.219 0.621 1 98.69 99 THR A CA 1
ATOM 786 C C . THR A 1 99 ? -0.823 -10.727 0.594 1 98.69 99 THR A C 1
ATOM 788 O O . THR A 1 99 ? -0.399 -9.977 1.478 1 98.69 99 THR A O 1
ATOM 791 N N . GLN A 1 100 ? -0.061 -11.133 -0.456 1 98.81 100 GLN A N 1
ATOM 792 C CA . GLN A 1 100 ? 1.368 -10.844 -0.424 1 98.81 100 GLN A CA 1
ATOM 793 C C . GLN A 1 100 ? 1.959 -10.828 -1.831 1 98.81 100 GLN A C 1
ATOM 795 O O . GLN A 1 100 ? 1.393 -11.422 -2.754 1 98.81 100 GLN A O 1
ATOM 800 N N . TRP A 1 101 ? 3.057 -10.078 -1.941 1 98.94 101 TRP A N 1
ATOM 801 C CA . TRP A 1 101 ? 4.07 -10.352 -2.955 1 98.94 101 TRP A CA 1
ATOM 802 C C . TRP A 1 101 ? 5.207 -11.188 -2.377 1 98.94 101 TRP A C 1
ATOM 804 O O . TRP A 1 101 ? 5.793 -10.828 -1.354 1 98.94 101 TRP A O 1
ATOM 814 N N . ASP A 1 102 ? 5.477 -12.25 -3.037 1 98.81 102 ASP A N 1
ATOM 815 C CA . ASP A 1 102 ? 6.773 -12.883 -2.822 1 98.81 102 ASP A CA 1
ATOM 816 C C . ASP A 1 102 ? 7.891 -12.102 -3.514 1 98.81 102 ASP A C 1
ATOM 818 O O . ASP A 1 102 ? 7.875 -11.945 -4.734 1 98.81 102 ASP A O 1
ATOM 822 N N . GLY A 1 103 ? 8.812 -11.633 -2.676 1 98.44 103 GLY A N 1
ATOM 823 C CA . GLY A 1 103 ? 9.93 -10.883 -3.234 1 98.44 103 GLY A CA 1
ATOM 824 C C . GLY A 1 103 ? 11.062 -11.766 -3.707 1 98.44 103 GLY A C 1
ATOM 825 O O . GLY A 1 103 ? 11.008 -12.992 -3.57 1 98.44 103 GLY A O 1
ATOM 826 N N . LEU A 1 104 ? 12.078 -11.133 -4.207 1 98.56 104 LEU A N 1
ATOM 827 C CA . LEU A 1 104 ? 13.156 -11.852 -4.875 1 98.56 104 LEU A CA 1
ATOM 828 C C . LEU A 1 104 ? 14.062 -12.547 -3.859 1 98.56 104 LEU A C 1
ATOM 830 O O . LEU A 1 104 ? 14.875 -13.398 -4.223 1 98.56 104 LEU A O 1
ATOM 834 N N . ARG A 1 105 ? 13.859 -12.289 -2.582 1 97.56 105 ARG A N 1
ATOM 835 C CA . ARG A 1 105 ? 14.641 -12.922 -1.534 1 97.56 105 ARG A CA 1
ATOM 836 C C . ARG A 1 105 ? 13.891 -14.102 -0.925 1 97.56 105 ARG A C 1
ATOM 838 O O . ARG A 1 105 ? 14.391 -14.75 -0.002 1 97.56 105 ARG A O 1
ATOM 845 N N . HIS A 1 106 ? 12.75 -14.336 -1.373 1 98.25 106 HIS A N 1
ATOM 846 C CA . HIS A 1 106 ? 11.898 -15.328 -0.726 1 98.25 106 HIS A CA 1
ATOM 847 C C . HIS A 1 106 ? 12.273 -16.734 -1.154 1 98.25 106 HIS A C 1
ATOM 849 O O . HIS A 1 106 ? 12.398 -17.641 -0.315 1 98.25 106 HIS A O 1
ATOM 855 N N . PHE A 1 107 ? 12.492 -16.938 -2.455 1 98.31 107 PHE A N 1
ATOM 856 C CA . PHE A 1 107 ? 12.664 -18.297 -2.98 1 98.31 107 PHE A CA 1
ATOM 857 C C . PHE A 1 107 ? 13.688 -18.312 -4.105 1 98.31 107 PHE A C 1
ATOM 859 O O . PHE A 1 107 ? 13.516 -17.641 -5.125 1 98.31 107 PHE A O 1
ATOM 866 N N . GLY A 1 108 ? 14.797 -19.047 -3.922 1 98 108 GLY A N 1
ATOM 867 C CA . GLY A 1 108 ? 15.875 -19.125 -4.895 1 98 108 GLY A CA 1
ATOM 868 C C . GLY A 1 108 ? 15.945 -20.453 -5.609 1 98 108 GLY A C 1
ATOM 869 O O . GLY A 1 108 ? 14.914 -21.078 -5.883 1 98 108 GLY A O 1
ATOM 870 N N . ILE A 1 109 ? 17.094 -20.781 -6.066 1 97.31 109 ILE A N 1
ATOM 871 C CA . ILE A 1 109 ? 17.375 -22.031 -6.758 1 97.31 109 ILE A CA 1
ATOM 872 C C . ILE A 1 109 ? 18.062 -23 -5.797 1 97.31 109 ILE A C 1
ATOM 874 O O . ILE A 1 109 ? 19.125 -22.719 -5.262 1 97.31 109 ILE A O 1
ATOM 878 N N . PHE A 1 110 ? 17.375 -24.172 -5.676 1 93.75 110 PHE A N 1
ATOM 879 C CA . PHE A 1 110 ? 17.797 -25.172 -4.703 1 93.75 110 PHE A CA 1
ATOM 880 C C . PHE A 1 110 ? 18.75 -26.188 -5.336 1 93.75 110 PHE A C 1
ATOM 882 O O . PHE A 1 110 ? 19.469 -25.844 -6.277 1 93.75 110 PHE A O 1
ATOM 889 N N . ASN A 1 111 ? 18.812 -27.406 -4.715 1 89.56 111 ASN A N 1
ATOM 890 C CA . ASN A 1 111 ? 19.531 -28.562 -5.223 1 89.56 111 ASN A CA 1
ATOM 891 C C . ASN A 1 111 ? 21.031 -28.312 -5.25 1 89.56 111 ASN A C 1
ATOM 893 O O . ASN A 1 111 ? 21.703 -28.609 -6.246 1 89.56 111 ASN A O 1
ATOM 897 N N . GLY A 1 112 ? 21.516 -27.609 -4.281 1 91.94 112 GLY A N 1
ATOM 898 C CA . GLY A 1 112 ? 22.953 -27.453 -4.109 1 91.94 112 GLY A CA 1
ATOM 899 C C . GLY A 1 112 ? 23.484 -26.172 -4.723 1 91.94 112 GLY A C 1
ATOM 900 O O . GLY A 1 112 ? 24.609 -25.766 -4.453 1 91.94 112 GLY A O 1
ATOM 901 N N . HIS A 1 113 ? 22.656 -25.438 -5.535 1 95.88 113 HIS A N 1
ATOM 902 C CA . HIS A 1 113 ? 23.109 -24.188 -6.133 1 95.88 113 HIS A CA 1
ATOM 903 C C . HIS A 1 113 ? 23.047 -23.047 -5.125 1 95.88 113 HIS A C 1
ATOM 905 O O . HIS A 1 113 ? 24 -22.25 -5.023 1 95.88 113 HIS A O 1
ATOM 911 N N . ASN A 1 114 ? 21.969 -22.969 -4.363 1 96.56 114 ASN A N 1
ATOM 912 C CA . ASN A 1 114 ? 21.75 -22.047 -3.258 1 96.56 114 ASN A CA 1
ATOM 913 C C . ASN A 1 114 ? 22.016 -20.609 -3.678 1 96.56 114 ASN A C 1
ATOM 915 O O . ASN A 1 114 ? 22.766 -19.891 -3.025 1 96.56 114 ASN A O 1
ATOM 919 N N . VAL A 1 115 ? 21.422 -20.25 -4.812 1 97.94 115 VAL A N 1
ATOM 920 C CA . VAL A 1 115 ? 21.531 -18.891 -5.316 1 97.94 115 VAL A CA 1
ATOM 921 C C . VAL A 1 115 ? 20.156 -18.312 -5.578 1 97.94 115 VAL A C 1
ATOM 923 O O . VAL A 1 115 ? 19.188 -19.062 -5.77 1 97.94 115 VAL A O 1
ATOM 926 N N . PHE A 1 116 ? 20.062 -17.047 -5.488 1 98 116 PHE A N 1
ATOM 927 C CA . PHE A 1 116 ? 18.859 -16.297 -5.824 1 98 116 PHE A CA 1
ATOM 928 C C . PHE A 1 116 ? 19.031 -15.586 -7.168 1 98 116 PHE A C 1
ATOM 930 O O . PHE A 1 116 ? 19.969 -15.875 -7.918 1 98 116 PHE A O 1
ATOM 937 N N . TYR A 1 117 ? 17.984 -14.758 -7.602 1 98.44 117 TYR A N 1
ATOM 938 C CA . TYR A 1 117 ? 18.016 -13.977 -8.836 1 98.44 117 TYR A CA 1
ATOM 939 C C . TYR A 1 117 ? 19.375 -13.312 -9.023 1 98.44 117 TYR A C 1
ATOM 941 O O . TYR A 1 117 ? 19.969 -12.797 -8.07 1 98.44 117 TYR A O 1
ATOM 949 N N . GLN A 1 118 ? 19.953 -13.328 -10.289 1 97.81 118 GLN A N 1
ATOM 950 C CA . GLN A 1 118 ? 21.234 -12.742 -10.664 1 97.81 118 GLN A CA 1
ATOM 951 C C . GLN A 1 118 ? 22.391 -13.555 -10.094 1 97.81 118 GLN A C 1
ATOM 953 O O . GLN A 1 118 ? 23.484 -13.023 -9.898 1 97.81 118 GLN A O 1
ATOM 958 N N . ASN A 1 119 ? 22.109 -14.805 -9.734 1 97.56 119 ASN A N 1
ATOM 959 C CA . ASN A 1 119 ? 23.125 -15.727 -9.219 1 97.56 119 ASN A CA 1
ATOM 960 C C . ASN A 1 119 ? 23.703 -15.234 -7.895 1 97.56 119 ASN A C 1
ATOM 962 O O . ASN A 1 119 ? 24.875 -15.5 -7.594 1 97.56 119 ASN A O 1
ATOM 966 N N . ILE A 1 120 ? 22.938 -14.57 -7.148 1 97 120 ILE A N 1
ATOM 967 C CA . ILE A 1 120 ? 23.406 -14.086 -5.852 1 97 120 ILE A CA 1
ATOM 968 C C . ILE A 1 120 ? 23.344 -15.219 -4.828 1 97 120 ILE A C 1
ATOM 970 O O . ILE A 1 120 ? 22.281 -15.797 -4.586 1 97 120 ILE A O 1
ATOM 974 N N . PRO A 1 121 ? 24.469 -15.492 -4.219 1 96.31 121 PRO A N 1
ATOM 975 C CA . PRO A 1 121 ? 24.469 -16.578 -3.229 1 96.31 121 PRO A CA 1
ATOM 976 C C . PRO A 1 121 ? 23.609 -16.266 -2.008 1 96.31 121 PRO A C 1
ATOM 978 O O . PRO A 1 121 ? 23.594 -15.117 -1.541 1 96.31 121 PRO A O 1
ATOM 981 N N . ALA A 1 122 ? 22.906 -17.25 -1.494 1 95.44 122 ALA A N 1
ATOM 982 C CA . ALA A 1 122 ? 22.078 -17.109 -0.303 1 95.44 122 ALA A CA 1
ATOM 983 C C . ALA A 1 122 ? 22.875 -16.562 0.87 1 95.44 122 ALA A C 1
ATOM 985 O O . ALA A 1 122 ? 22.359 -15.812 1.702 1 95.44 122 ALA A O 1
ATOM 986 N N . SER A 1 123 ? 24.125 -16.828 0.964 1 93.25 123 SER A N 1
ATOM 987 C CA . SER A 1 123 ? 25 -16.484 2.08 1 93.25 123 SER A CA 1
ATOM 988 C C . SER A 1 123 ? 25.281 -14.984 2.104 1 93.25 123 SER A C 1
ATOM 990 O O . SER A 1 123 ? 25.797 -14.461 3.094 1 93.25 123 SER A O 1
ATOM 992 N N . GLU A 1 124 ? 24.906 -14.289 1.037 1 92.38 124 GLU A N 1
ATOM 993 C CA . GLU A 1 124 ? 25.188 -12.859 0.952 1 92.38 124 GLU A CA 1
ATOM 994 C C . GLU A 1 124 ? 24.156 -12.039 1.725 1 92.38 124 GLU A C 1
ATOM 996 O O . GLU A 1 124 ? 24.406 -10.875 2.039 1 92.38 124 GLU A O 1
ATOM 1001 N N . PHE A 1 125 ? 23 -12.594 1.974 1 93.12 125 PHE A N 1
ATOM 1002 C CA . PHE A 1 125 ? 21.922 -11.852 2.604 1 93.12 125 PHE A CA 1
ATOM 1003 C C . PHE A 1 125 ? 22.109 -11.797 4.113 1 93.12 125 PHE A C 1
ATOM 1005 O O . PHE A 1 125 ? 22.516 -12.781 4.73 1 93.12 125 PHE A O 1
ATOM 1012 N N . ALA A 1 126 ? 21.797 -10.609 4.652 1 90.62 126 ALA A N 1
ATOM 1013 C CA . ALA A 1 126 ? 21.703 -10.539 6.105 1 90.62 126 ALA A CA 1
ATOM 1014 C C . ALA A 1 126 ? 20.406 -11.18 6.598 1 90.62 126 ALA A C 1
ATOM 1016 O O . ALA A 1 126 ? 19.359 -11.008 5.984 1 90.62 126 ALA A O 1
ATOM 1017 N N . LEU A 1 127 ? 20.516 -11.992 7.664 1 92.69 127 LEU A N 1
ATOM 1018 C CA . LEU A 1 127 ? 19.375 -12.633 8.312 1 92.69 127 LEU A CA 1
ATOM 1019 C C . LEU A 1 127 ? 19.281 -12.211 9.773 1 92.69 127 LEU A C 1
ATOM 1021 O O . LEU A 1 127 ? 20.062 -11.398 10.242 1 92.69 127 LEU A O 1
ATOM 1025 N N . GLY A 1 128 ? 18.25 -12.672 10.43 1 94.69 128 GLY A N 1
ATOM 1026 C CA . GLY A 1 128 ? 18.031 -12.289 11.812 1 94.69 128 GLY A CA 1
ATOM 1027 C C . GLY A 1 128 ? 17.438 -10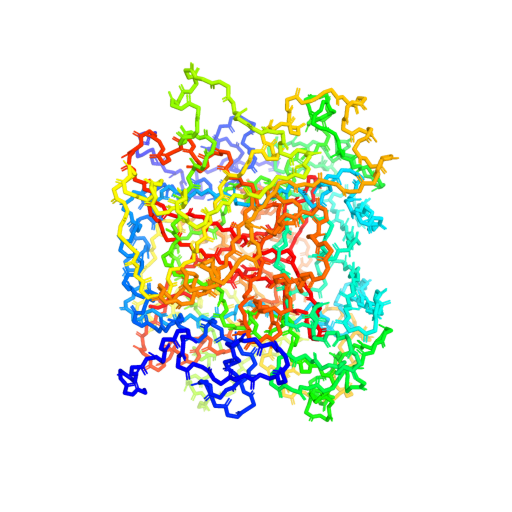.898 11.961 1 94.69 128 GLY A C 1
ATOM 1028 O O . GLY A 1 128 ? 16.562 -10.508 11.188 1 94.69 128 GLY A O 1
ATOM 1029 N N . HIS A 1 129 ? 17.812 -10.172 12.953 1 92.94 129 HIS A N 1
ATOM 1030 C CA . HIS A 1 129 ? 17.297 -8.844 13.258 1 92.94 129 HIS A CA 1
ATOM 1031 C C . HIS A 1 129 ? 18.156 -7.758 12.625 1 92.94 129 HIS A C 1
ATOM 1033 O O . HIS A 1 129 ? 18.297 -6.668 13.188 1 92.94 129 HIS A O 1
ATOM 1039 N N . PHE A 1 130 ? 18.656 -7.93 11.469 1 85.5 130 PHE A N 1
ATOM 1040 C CA . PHE A 1 130 ? 19.469 -6.934 10.773 1 85.5 130 PHE A CA 1
ATOM 1041 C C . PHE A 1 130 ? 18.578 -5.883 10.109 1 85.5 130 PHE A C 1
ATOM 1043 O O . PHE A 1 130 ? 17.688 -6.219 9.328 1 85.5 130 PHE A O 1
ATOM 1050 N N . PHE A 1 131 ? 18.781 -4.613 10.492 1 83.5 131 PHE A N 1
ATOM 1051 C CA . PHE A 1 131 ? 17.969 -3.547 9.922 1 83.5 131 PHE A CA 1
ATOM 1052 C C . PHE A 1 131 ? 18.781 -2.268 9.773 1 83.5 131 PHE A C 1
ATOM 1054 O O . PHE A 1 131 ? 19.516 -1.88 10.695 1 83.5 131 PHE A O 1
ATOM 1061 N N . ILE A 1 132 ? 18.844 -1.695 8.586 1 89.19 132 ILE A N 1
ATOM 1062 C CA . ILE A 1 132 ? 19.547 -0.442 8.336 1 89.19 132 ILE A CA 1
ATOM 1063 C C . ILE A 1 132 ? 18.656 0.735 8.734 1 89.19 132 ILE A C 1
ATOM 1065 O O . ILE A 1 132 ? 17.766 1.13 7.98 1 89.19 132 ILE A O 1
ATOM 1069 N N . SER A 1 133 ? 18.984 1.321 9.852 1 84.75 133 SER A N 1
ATOM 1070 C CA . SER A 1 133 ? 18.062 2.299 10.414 1 84.75 133 SER A CA 1
ATOM 1071 C C . SER A 1 133 ? 18.594 3.719 10.242 1 84.75 133 SER A C 1
ATOM 1073 O O . SER A 1 133 ? 17.938 4.68 10.656 1 84.75 133 SER A O 1
ATOM 1075 N N . ASP A 1 134 ? 19.797 3.885 9.688 1 90 134 ASP A N 1
ATOM 1076 C CA . ASP A 1 134 ? 20.406 5.195 9.461 1 90 134 ASP A CA 1
ATOM 1077 C C . ASP A 1 134 ? 20.891 5.332 8.016 1 90 134 ASP A C 1
ATOM 1079 O O . ASP A 1 134 ? 21.469 4.406 7.465 1 90 134 ASP A O 1
ATOM 1083 N N . PRO A 1 135 ? 20.609 6.484 7.441 1 88.38 135 PRO A N 1
ATOM 1084 C CA . PRO A 1 135 ? 21.016 6.668 6.047 1 88.38 135 PRO A CA 1
ATOM 1085 C C . PRO A 1 135 ? 22.516 6.508 5.848 1 88.38 135 PRO A C 1
ATOM 1087 O O . PRO A 1 135 ? 22.969 6.082 4.777 1 88.38 135 PRO A O 1
ATOM 1090 N N . GLU A 1 136 ? 23.328 6.844 6.789 1 89.81 136 GLU A N 1
ATOM 1091 C CA . GLU A 1 136 ? 24.766 6.695 6.688 1 89.81 136 GLU A CA 1
ATOM 1092 C C . GLU A 1 136 ? 25.172 5.227 6.586 1 89.81 136 GLU A C 1
ATOM 1094 O O . GLU A 1 136 ? 26.188 4.895 5.961 1 89.81 136 GLU A O 1
ATOM 1099 N N . ASP A 1 137 ? 24.344 4.391 7.16 1 91.62 137 ASP A N 1
ATOM 1100 C CA . ASP A 1 137 ? 24.609 2.957 7.133 1 91.62 137 ASP A CA 1
ATOM 1101 C C . ASP A 1 137 ? 24.141 2.336 5.82 1 91.62 137 ASP A C 1
ATOM 1103 O O . ASP A 1 137 ? 24.609 1.271 5.426 1 91.62 137 ASP A O 1
ATOM 1107 N N . LEU A 1 138 ? 23.25 2.949 5.215 1 89.69 138 LEU A N 1
ATOM 1108 C CA . LEU A 1 138 ? 22.703 2.406 3.977 1 89.69 138 LEU A CA 1
ATOM 1109 C C . LEU A 1 138 ? 23.797 2.246 2.928 1 89.69 138 LEU A C 1
ATOM 1111 O O . LEU A 1 138 ? 23.906 1.195 2.293 1 89.69 138 LEU A O 1
ATOM 1115 N N . LYS A 1 139 ? 24.672 3.252 2.76 1 83.25 139 LYS A N 1
ATOM 1116 C CA . LYS A 1 139 ? 25.75 3.158 1.772 1 83.25 139 LYS A CA 1
ATOM 1117 C C . LYS A 1 139 ? 26.719 2.043 2.127 1 83.25 139 LYS A C 1
ATOM 1119 O O . LYS A 1 139 ? 27.219 1.336 1.243 1 83.25 139 LYS A O 1
ATOM 1124 N N . ARG A 1 140 ? 26.906 1.873 3.391 1 88.44 140 ARG A N 1
ATOM 1125 C CA . ARG A 1 140 ? 27.891 0.915 3.877 1 88.44 140 ARG A CA 1
ATOM 1126 C C . ARG A 1 140 ? 27.375 -0.514 3.768 1 88.44 140 ARG A C 1
ATOM 1128 O O . ARG A 1 140 ? 28.141 -1.438 3.484 1 88.44 140 ARG A O 1
ATOM 1135 N N . TYR A 1 141 ? 26.047 -0.678 3.926 1 92.25 141 TYR A N 1
ATOM 1136 C CA . TYR A 1 141 ? 25.547 -2.039 4.102 1 92.25 141 TYR A CA 1
ATOM 1137 C C . TYR A 1 141 ? 24.531 -2.396 3.023 1 92.25 141 TYR A C 1
ATOM 1139 O O . TYR A 1 141 ? 23.828 -3.406 3.129 1 92.25 141 TYR A O 1
ATOM 1147 N N . ILE A 1 142 ? 24.516 -1.593 1.993 1 91.31 142 ILE A N 1
ATOM 1148 C CA . ILE A 1 142 ? 23.516 -1.77 0.949 1 91.31 142 ILE A CA 1
ATOM 1149 C C . ILE A 1 142 ? 23.656 -3.16 0.331 1 91.31 142 ILE A C 1
ATOM 1151 O O . ILE A 1 142 ? 22.656 -3.762 -0.084 1 91.31 142 ILE A O 1
ATOM 1155 N N . HIS A 1 143 ? 24.828 -3.762 0.258 1 92.38 143 HIS A N 1
ATOM 1156 C CA . HIS A 1 143 ? 25.062 -5.07 -0.339 1 92.38 143 HIS A CA 1
ATOM 1157 C C . HIS A 1 143 ? 24.375 -6.172 0.463 1 92.38 143 HIS A C 1
ATOM 1159 O O . HIS A 1 143 ? 24.094 -7.25 -0.067 1 92.38 143 HIS A O 1
ATOM 1165 N N . LYS A 1 144 ? 24.031 -5.902 1.705 1 94 144 LYS A N 1
ATOM 1166 C CA . LYS A 1 144 ? 23.438 -6.91 2.576 1 94 144 LYS A CA 1
ATOM 1167 C C . LYS A 1 144 ? 21.922 -7.004 2.361 1 94 144 LYS A C 1
ATOM 1169 O O . LYS A 1 144 ? 21.297 -7.961 2.803 1 94 144 LYS A O 1
ATOM 1174 N N . ILE A 1 145 ? 21.391 -6.012 1.655 1 95.56 145 ILE A N 1
ATOM 1175 C CA . ILE A 1 145 ? 19.953 -6 1.507 1 95.56 145 ILE A CA 1
ATOM 1176 C C . ILE A 1 145 ? 19.578 -6.148 0.032 1 95.56 145 ILE A C 1
ATOM 1178 O O . ILE A 1 145 ? 18.469 -5.805 -0.374 1 95.56 145 ILE A O 1
ATOM 1182 N N . LYS A 1 146 ? 20.453 -6.734 -0.758 1 96.38 146 LYS A N 1
ATOM 1183 C CA . LYS A 1 146 ? 20.172 -6.969 -2.172 1 96.38 146 LYS A CA 1
ATOM 1184 C C . LYS A 1 146 ? 18.891 -7.762 -2.352 1 96.38 146 LYS A C 1
ATOM 1186 O O . LYS A 1 146 ? 18.531 -8.578 -1.503 1 96.38 146 LYS A O 1
ATOM 1191 N N . LEU A 1 147 ? 18.203 -7.461 -3.438 1 98.06 147 LEU A N 1
ATOM 1192 C CA . LEU A 1 147 ? 17 -8.172 -3.877 1 98.06 147 LEU A CA 1
ATOM 1193 C C . LEU A 1 147 ? 15.867 -7.992 -2.875 1 98.06 147 LEU A C 1
ATOM 1195 O O . LEU A 1 147 ? 14.875 -8.727 -2.92 1 98.06 147 LEU A O 1
ATOM 1199 N N . GLY A 1 148 ? 16.031 -7.043 -1.968 1 97.94 148 GLY A N 1
ATOM 1200 C CA . GLY A 1 148 ? 14.953 -6.801 -1.014 1 97.94 148 GLY A CA 1
ATOM 1201 C C . GLY A 1 148 ? 13.711 -6.219 -1.65 1 97.94 148 GLY A C 1
ATOM 1202 O O . GLY A 1 148 ? 13.781 -5.566 -2.691 1 97.94 148 GLY A O 1
ATOM 1203 N N . ILE A 1 149 ? 12.578 -6.379 -0.932 1 98.62 149 ILE A N 1
ATOM 1204 C CA . ILE A 1 149 ? 11.281 -5.938 -1.43 1 98.62 149 ILE A CA 1
ATOM 1205 C C . ILE A 1 149 ? 11.281 -4.422 -1.596 1 98.62 149 ILE A C 1
ATOM 1207 O O . ILE A 1 149 ? 10.445 -3.869 -2.318 1 98.62 149 ILE A O 1
ATOM 1211 N N . HIS A 1 150 ? 12.203 -3.684 -0.955 1 98.25 150 HIS A N 1
ATOM 1212 C CA . HIS A 1 150 ? 12.281 -2.23 -1.054 1 98.25 150 HIS A CA 1
ATOM 1213 C C . HIS A 1 150 ? 12.516 -1.788 -2.494 1 98.25 150 HIS A C 1
ATOM 1215 O O . HIS A 1 150 ? 12.141 -0.678 -2.877 1 98.25 150 HIS A O 1
ATOM 1221 N N . ASN A 1 151 ? 13.172 -2.65 -3.338 1 98.62 151 ASN A N 1
ATOM 1222 C CA . ASN A 1 151 ? 13.375 -2.295 -4.738 1 98.62 151 ASN A CA 1
ATOM 1223 C C . ASN A 1 151 ? 12.047 -2.129 -5.473 1 98.62 151 ASN A C 1
ATOM 1225 O O . ASN A 1 151 ? 11.859 -1.161 -6.215 1 98.62 151 ASN A O 1
ATOM 1229 N N . TRP A 1 152 ? 11.156 -3.076 -5.211 1 98.88 152 TRP A N 1
ATOM 1230 C CA . TRP A 1 152 ? 9.836 -2.984 -5.812 1 98.88 152 TRP A CA 1
ATOM 1231 C C . TRP A 1 152 ? 9.008 -1.891 -5.148 1 98.88 152 TRP A C 1
ATOM 1233 O O . TRP A 1 152 ? 8.188 -1.237 -5.801 1 98.88 152 TRP A O 1
ATOM 1243 N N . ALA A 1 153 ? 9.211 -1.634 -3.85 1 98.75 153 ALA A N 1
ATOM 1244 C CA . ALA A 1 153 ? 8.5 -0.573 -3.139 1 98.75 153 ALA A CA 1
ATOM 1245 C C . ALA A 1 153 ? 8.891 0.801 -3.678 1 98.75 153 ALA A C 1
ATOM 1247 O O . ALA A 1 153 ? 8.086 1.739 -3.631 1 98.75 153 ALA A O 1
ATOM 1248 N N . GLN A 1 154 ? 10.07 0.948 -4.18 1 98.06 154 GLN A N 1
ATOM 1249 C CA . GLN A 1 154 ? 10.547 2.229 -4.691 1 98.06 154 GLN A CA 1
ATOM 1250 C C . GLN A 1 154 ? 10.141 2.428 -6.148 1 98.06 154 GLN A C 1
ATOM 1252 O O . GLN A 1 154 ? 9.992 3.562 -6.609 1 98.06 154 GLN A O 1
ATOM 1257 N N . HIS A 1 155 ? 9.883 1.367 -6.848 1 98.44 155 HIS A N 1
ATOM 1258 C CA . HIS A 1 155 ? 9.484 1.417 -8.25 1 98.44 155 HIS A CA 1
ATOM 1259 C C . HIS A 1 155 ? 7.965 1.4 -8.391 1 98.44 155 HIS A C 1
ATOM 1261 O O . HIS A 1 155 ? 7.41 2.117 -9.227 1 98.44 155 HIS A O 1
ATOM 1267 N N . GLY A 1 156 ? 7.34 0.573 -7.551 1 98.62 156 GLY A N 1
ATOM 1268 C CA . GLY A 1 156 ? 5.941 0.212 -7.742 1 98.62 156 GLY A CA 1
ATOM 1269 C C . GLY A 1 156 ? 5.75 -0.927 -8.727 1 98.62 156 GLY A C 1
ATOM 1270 O O . GLY A 1 156 ? 6.602 -1.159 -9.594 1 98.62 156 GLY A O 1
ATOM 1271 N N . ILE A 1 157 ? 4.77 -1.723 -8.516 1 98.94 157 ILE A N 1
ATOM 1272 C CA . ILE A 1 157 ? 4.273 -2.682 -9.5 1 98.94 157 ILE A CA 1
ATOM 1273 C C . ILE A 1 157 ? 2.949 -2.189 -10.078 1 98.94 157 ILE A C 1
ATOM 1275 O O . ILE A 1 157 ? 1.882 -2.475 -9.531 1 98.94 157 ILE A O 1
ATOM 1279 N N . CYS A 1 158 ? 3.051 -1.41 -11.141 1 98.81 158 CYS A N 1
ATOM 1280 C CA . CYS A 1 158 ? 1.891 -0.719 -11.688 1 98.81 158 CYS A CA 1
ATOM 1281 C C . CYS A 1 158 ? 1.835 -0.87 -13.203 1 98.81 158 CYS A C 1
ATOM 1283 O O . CYS A 1 158 ? 2.867 -0.825 -13.875 1 98.81 158 CYS A O 1
ATOM 1285 N N . GLY A 1 159 ? 0.74 -1.053 -13.727 1 98.81 159 GLY A N 1
ATOM 1286 C CA . GLY A 1 159 ? 0.5 -1.226 -15.148 1 98.81 159 GLY A CA 1
ATOM 1287 C C . GLY A 1 159 ? -0.884 -1.764 -15.461 1 98.81 159 GLY A C 1
ATOM 1288 O O . GLY A 1 159 ? -1.848 -1.456 -14.758 1 98.81 159 GLY A O 1
ATOM 1289 N N . ARG A 1 160 ? -1.026 -2.414 -16.594 1 98.94 160 ARG A N 1
ATOM 1290 C CA . ARG A 1 160 ? -2.305 -3.018 -16.953 1 98.94 160 ARG A CA 1
ATOM 1291 C C . ARG A 1 160 ? -2.479 -4.375 -16.297 1 98.94 160 ARG A C 1
ATOM 1293 O O . ARG A 1 160 ? -1.643 -5.266 -16.453 1 98.94 160 ARG A O 1
ATOM 1300 N N . GLY A 1 161 ? -3.49 -4.465 -15.445 1 98.94 161 GLY A N 1
ATOM 1301 C CA . GLY A 1 161 ? -3.889 -5.758 -14.906 1 98.94 161 GLY A CA 1
ATOM 1302 C C . GLY A 1 161 ? -4.832 -6.52 -15.812 1 98.94 161 GLY A C 1
ATOM 1303 O O . GLY A 1 161 ? -5.676 -5.926 -16.484 1 98.94 161 GLY A O 1
ATOM 1304 N N . VAL A 1 162 ? -4.695 -7.816 -15.844 1 98.94 162 VAL A N 1
ATOM 1305 C CA . VAL A 1 162 ? -5.582 -8.711 -16.578 1 98.94 162 VAL A CA 1
ATOM 1306 C C . VAL A 1 162 ? -6.098 -9.805 -15.641 1 98.94 162 VAL A C 1
ATOM 1308 O O . VAL A 1 162 ? -5.309 -10.531 -15.023 1 98.94 162 VAL A O 1
ATOM 1311 N N . LEU A 1 163 ? -7.375 -9.883 -15.531 1 98.94 163 LEU A N 1
ATOM 1312 C CA . LEU A 1 163 ? -7.965 -10.945 -14.734 1 98.94 163 LEU A CA 1
ATOM 1313 C C . LEU A 1 163 ? -8.422 -12.102 -15.617 1 98.94 163 LEU A C 1
ATOM 1315 O O . LEU A 1 163 ? -9.227 -11.906 -16.531 1 98.94 163 LEU A O 1
ATOM 1319 N N . LEU A 1 164 ? -7.844 -13.227 -15.43 1 98.94 164 LEU A N 1
ATOM 1320 C CA . LEU A 1 164 ? -8.422 -14.461 -15.953 1 98.94 164 LEU A CA 1
ATOM 1321 C C . LEU A 1 164 ? -9.258 -15.172 -14.891 1 98.94 164 LEU A C 1
ATOM 1323 O O . LEU A 1 164 ? -8.703 -15.781 -13.969 1 98.94 164 LEU A O 1
ATOM 1327 N N . ASP A 1 165 ? -10.531 -15.062 -15.016 1 98.81 165 ASP A N 1
ATOM 1328 C CA . ASP A 1 165 ? -11.461 -15.664 -14.07 1 98.81 165 ASP A CA 1
ATOM 1329 C C . ASP A 1 165 ? -11.672 -17.141 -14.359 1 98.81 165 ASP A C 1
ATOM 1331 O O . ASP A 1 165 ? -12.688 -17.531 -14.938 1 98.81 165 ASP A O 1
ATOM 1335 N N . MET A 1 166 ? -10.766 -17.984 -13.859 1 98.81 166 MET A N 1
ATOM 1336 C CA . MET A 1 166 ? -10.789 -19.422 -14.141 1 98.81 166 MET A CA 1
ATOM 1337 C C . MET A 1 166 ? -12.023 -20.078 -13.539 1 98.81 166 MET A C 1
ATOM 1339 O O . MET A 1 166 ? -12.555 -21.031 -14.094 1 98.81 166 MET A O 1
ATOM 1343 N N . VAL A 1 167 ? -12.484 -19.531 -12.383 1 98.44 167 VAL A N 1
ATOM 1344 C CA . VAL A 1 167 ? -13.688 -20.078 -11.75 1 98.44 167 VAL A CA 1
ATOM 1345 C C . VAL A 1 167 ? -14.867 -19.938 -12.711 1 98.44 167 VAL A C 1
ATOM 1347 O O . VAL A 1 167 ? -15.531 -20.938 -13.023 1 98.44 167 VAL A O 1
ATOM 1350 N N . ARG A 1 168 ? -15.117 -18.75 -13.195 1 97.75 168 ARG A N 1
ATOM 1351 C CA . ARG A 1 168 ? -16.234 -18.531 -14.117 1 97.75 168 ARG A CA 1
ATOM 1352 C C . ARG A 1 168 ? -16 -19.297 -15.422 1 97.75 168 ARG A C 1
ATOM 1354 O O . ARG A 1 168 ? -16.953 -19.797 -16.031 1 97.75 168 ARG A O 1
ATOM 1361 N N . PHE A 1 169 ? -14.766 -19.328 -15.898 1 98 169 PHE A N 1
ATOM 1362 C CA . PHE A 1 169 ? -14.422 -20.047 -17.125 1 98 169 PHE A CA 1
ATOM 1363 C C . PHE A 1 169 ? -14.844 -21.516 -17.016 1 98 169 PHE A C 1
ATOM 1365 O O . PHE A 1 169 ? -15.516 -22.031 -17.906 1 98 169 PHE A O 1
ATOM 1372 N N . TYR A 1 170 ? -14.484 -22.203 -15.883 1 97.81 170 TYR A N 1
ATOM 1373 C CA . TYR A 1 170 ? -14.719 -23.625 -15.719 1 97.81 170 TYR A CA 1
ATOM 1374 C C . TYR A 1 170 ? -16.188 -23.906 -15.398 1 97.81 170 TYR A C 1
ATOM 1376 O O . TYR A 1 170 ? -16.703 -24.969 -15.719 1 97.81 170 TYR A O 1
ATOM 1384 N N . THR A 1 171 ? -16.875 -22.922 -14.742 1 96.5 171 THR A N 1
ATOM 1385 C CA . THR A 1 171 ? -18.219 -23.203 -14.25 1 96.5 171 THR A CA 1
ATOM 1386 C C . THR A 1 171 ? -19.266 -22.656 -15.219 1 96.5 171 THR A C 1
ATOM 1388 O O . THR A 1 171 ? -20.469 -22.891 -15.047 1 96.5 171 THR A O 1
ATOM 1391 N N . GLU A 1 172 ? -18.828 -22.031 -16.281 1 87.5 172 GLU A N 1
ATOM 1392 C CA . GLU A 1 172 ? -19.75 -21.422 -17.219 1 87.5 172 GLU A CA 1
ATOM 1393 C C . GLU A 1 172 ? -20.766 -20.547 -16.5 1 87.5 172 GLU A C 1
ATOM 1395 O O . GLU A 1 172 ? -21.984 -20.688 -16.719 1 87.5 172 GLU A O 1
ATOM 1400 N N . ASP A 1 173 ? -20.297 -19.812 -15.609 1 76.56 173 ASP A N 1
ATOM 1401 C CA . ASP A 1 173 ? -21.031 -18.844 -14.797 1 76.56 173 ASP A CA 1
ATOM 1402 C C . ASP A 1 173 ? -22.062 -19.531 -13.914 1 76.56 173 ASP A C 1
ATOM 1404 O O . ASP A 1 173 ? -23.219 -19.125 -13.875 1 76.56 173 ASP A O 1
ATOM 1408 N N . GLY A 1 174 ? -21.562 -20.516 -13.312 1 77.19 174 GLY A N 1
ATOM 1409 C CA . GLY A 1 174 ? -22.391 -21.219 -12.328 1 77.19 174 GLY A CA 1
ATOM 1410 C C . GLY A 1 174 ? -23.203 -22.344 -12.93 1 77.19 174 GLY A C 1
ATOM 1411 O O . GLY A 1 174 ? -23.984 -22.984 -12.227 1 77.19 174 GLY A O 1
ATOM 1412 N N . LYS A 1 175 ? -23.062 -22.812 -14.109 1 81.38 175 LYS A N 1
ATOM 1413 C CA . LYS A 1 175 ? -23.859 -23.844 -14.773 1 81.38 175 LYS A CA 1
ATOM 1414 C C . LYS A 1 175 ? -23.297 -25.234 -14.508 1 81.38 175 LYS A C 1
ATOM 1416 O O . LYS A 1 175 ? -23.984 -26.234 -14.68 1 81.38 175 LYS A O 1
ATOM 1421 N N . LYS A 1 176 ? -22.047 -25.141 -14.102 1 90.5 176 LYS A N 1
ATOM 1422 C CA . LYS A 1 176 ? -21.344 -26.375 -13.773 1 90.5 176 LYS A CA 1
ATOM 1423 C C . LYS A 1 176 ? -20.531 -26.234 -12.492 1 90.5 176 LYS A C 1
ATOM 1425 O O . LYS A 1 176 ? -20.203 -25.109 -12.086 1 90.5 176 LYS A O 1
ATOM 1430 N N . PRO A 1 177 ? -20.281 -27.312 -11.875 1 93.81 177 PRO A N 1
ATOM 1431 C CA . PRO A 1 177 ? -19.375 -27.234 -10.727 1 93.81 177 PRO A CA 1
ATOM 1432 C C . PRO A 1 177 ? -17.922 -27 -11.133 1 93.81 177 PRO A C 1
ATOM 1434 O O . PRO A 1 177 ? -17.516 -27.359 -12.234 1 93.81 177 PRO A O 1
ATOM 1437 N N . LEU A 1 178 ? -17.203 -26.297 -10.289 1 96.31 178 LEU A N 1
ATOM 1438 C CA . LEU A 1 178 ? -15.766 -26.188 -10.508 1 96.31 178 LEU A CA 1
ATOM 1439 C C . LEU A 1 178 ? -15.125 -27.562 -10.594 1 96.31 178 LEU A C 1
ATOM 1441 O O . LEU A 1 178 ? -15.375 -28.422 -9.75 1 96.31 178 LEU A O 1
ATOM 1445 N N . PRO A 1 179 ? -14.398 -27.875 -11.594 1 96.5 179 PRO A N 1
ATOM 1446 C CA . PRO A 1 179 ? -13.906 -29.234 -11.844 1 96.5 179 PRO A CA 1
ATOM 1447 C C . PRO A 1 179 ? -12.766 -29.625 -10.914 1 96.5 179 PRO A C 1
ATOM 1449 O O . PRO A 1 179 ? -12.18 -30.703 -11.07 1 96.5 179 PRO A O 1
ATOM 1452 N N . TYR A 1 180 ? -12.375 -28.891 -10.031 1 97.81 180 TYR A N 1
ATOM 1453 C CA . TYR A 1 180 ? -11.367 -29.188 -9.016 1 97.81 180 TYR A CA 1
ATOM 1454 C C . TYR A 1 180 ? -11.727 -28.516 -7.688 1 97.81 180 TYR A C 1
ATOM 1456 O O . TYR A 1 180 ? -12.602 -27.656 -7.633 1 97.81 180 TYR A O 1
ATOM 1464 N N . ASP A 1 181 ? -11.148 -29 -6.598 1 97.38 181 ASP A N 1
ATOM 1465 C CA . ASP A 1 181 ? -11.211 -28.359 -5.293 1 97.38 181 ASP A CA 1
ATOM 1466 C C . ASP A 1 181 ? -10.016 -27.422 -5.082 1 97.38 181 ASP A C 1
ATOM 1468 O O . ASP A 1 181 ? -8.875 -27.875 -5.027 1 97.38 181 ASP A O 1
ATOM 1472 N N . PRO A 1 182 ? -10.305 -26.062 -4.93 1 97.75 182 PRO A N 1
ATOM 1473 C CA . PRO A 1 182 ? -9.188 -25.125 -4.762 1 97.75 182 PRO A CA 1
ATOM 1474 C C . PRO A 1 182 ? -8.305 -25.469 -3.564 1 97.75 182 PRO A C 1
ATOM 1476 O O . PRO A 1 182 ? -7.172 -24.984 -3.471 1 97.75 182 PRO A O 1
ATOM 1479 N N . TRP A 1 183 ? -8.844 -26.219 -2.619 1 96.88 183 TRP A N 1
ATOM 1480 C CA . TRP A 1 183 ? -8.125 -26.609 -1.405 1 96.88 183 TRP A CA 1
ATOM 1481 C C . TRP A 1 183 ? -7.508 -27.984 -1.545 1 96.88 183 TRP A C 1
ATOM 1483 O O . TRP A 1 183 ? -7.23 -28.656 -0.545 1 96.88 183 TRP A O 1
ATOM 1493 N N . SER A 1 184 ? -7.359 -28.453 -2.783 1 97.19 184 SER A N 1
ATOM 1494 C CA . SER A 1 184 ? -6.672 -29.703 -3.098 1 97.19 184 SER A CA 1
ATOM 1495 C C . SER A 1 184 ? -5.703 -29.516 -4.262 1 97.19 184 SER A C 1
ATOM 1497 O O . SER A 1 184 ? -5.809 -28.547 -5.02 1 97.19 184 SER A O 1
ATOM 1499 N N . THR A 1 185 ? -4.773 -30.469 -4.309 1 98.25 185 THR A N 1
ATOM 1500 C CA . THR A 1 185 ? -3.76 -30.422 -5.355 1 98.25 185 THR A CA 1
ATOM 1501 C C . THR A 1 185 ? -4.402 -30.531 -6.738 1 98.25 185 THR A C 1
ATOM 1503 O O . THR A 1 185 ? -5.082 -31.516 -7.035 1 98.25 185 THR A O 1
ATOM 1506 N N . HIS A 1 186 ? -4.23 -29.531 -7.484 1 98.56 186 HIS A N 1
ATOM 1507 C CA . HIS A 1 186 ? -4.727 -29.516 -8.859 1 98.56 186 HIS A CA 1
ATOM 1508 C C . HIS A 1 186 ? -3.9 -28.578 -9.734 1 98.56 186 HIS A C 1
ATOM 1510 O O . HIS A 1 186 ? -3.639 -27.438 -9.344 1 98.56 186 HIS A O 1
ATOM 1516 N N . ALA A 1 187 ? -3.488 -29.078 -10.922 1 98.56 187 ALA A N 1
ATOM 1517 C CA . ALA A 1 187 ? -2.688 -28.281 -11.859 1 98.56 187 ALA A CA 1
ATOM 1518 C C . ALA A 1 187 ? -3.568 -27.641 -12.922 1 98.56 187 ALA A C 1
ATOM 1520 O O . ALA A 1 187 ? -4.324 -28.328 -13.609 1 98.56 187 ALA A O 1
ATOM 1521 N N . ILE A 1 188 ? -3.562 -26.344 -13.031 1 98.81 188 ILE A N 1
ATOM 1522 C CA . ILE A 1 188 ? -4.238 -25.641 -14.117 1 98.81 188 ILE A CA 1
ATOM 1523 C C . ILE A 1 188 ? -3.266 -25.422 -15.266 1 98.81 188 ILE A C 1
ATOM 1525 O O . ILE A 1 188 ? -2.25 -24.734 -15.109 1 98.81 188 ILE A O 1
ATOM 1529 N N . PRO A 1 189 ? -3.477 -25.922 -16.406 1 98.75 189 PRO A N 1
ATOM 1530 C CA . PRO A 1 189 ? -2.512 -25.875 -17.516 1 98.75 189 PRO A CA 1
ATOM 1531 C C . PRO A 1 189 ? -2.557 -24.547 -18.266 1 98.75 189 PRO A C 1
ATOM 1533 O O . PRO A 1 189 ? -3.572 -23.844 -18.234 1 98.75 189 PRO A O 1
ATOM 1536 N N . ALA A 1 190 ? -1.468 -24.234 -19 1 98.81 190 ALA A N 1
ATOM 1537 C CA . ALA A 1 190 ? -1.36 -23.016 -19.797 1 98.81 190 ALA A CA 1
ATOM 1538 C C . ALA A 1 190 ? -2.475 -22.938 -20.828 1 98.81 190 ALA A C 1
ATOM 1540 O O . ALA A 1 190 ? -2.982 -21.859 -21.141 1 98.81 190 ALA A O 1
ATOM 1541 N N . SER A 1 191 ? -2.859 -24.094 -21.375 1 98.75 191 SER A N 1
ATOM 1542 C CA . SER A 1 191 ? -3.893 -24.141 -22.406 1 98.75 191 SER A CA 1
ATOM 1543 C C . SER A 1 191 ? -5.215 -23.578 -21.891 1 98.75 191 SER A C 1
ATOM 1545 O O . SER A 1 191 ? -5.957 -22.938 -22.625 1 98.75 191 SER A O 1
ATOM 1547 N N . ASP A 1 192 ? -5.512 -23.859 -20.609 1 98.75 192 ASP A N 1
ATOM 1548 C CA . ASP A 1 192 ? -6.75 -23.344 -20.031 1 98.75 192 ASP A CA 1
ATOM 1549 C C . ASP A 1 192 ? -6.695 -21.828 -19.859 1 98.75 192 ASP A C 1
ATOM 1551 O O . ASP A 1 192 ? -7.707 -21.141 -20 1 98.75 192 ASP A O 1
ATOM 1555 N N . PHE A 1 193 ? -5.527 -21.266 -19.516 1 98.81 193 PHE A N 1
ATOM 1556 C CA . PHE A 1 193 ? -5.359 -19.812 -19.422 1 98.81 193 PHE A CA 1
ATOM 1557 C C . PHE A 1 193 ? -5.602 -19.156 -20.781 1 98.81 193 PHE A C 1
ATOM 1559 O O . PHE A 1 193 ? -6.301 -18.141 -20.859 1 98.81 193 PHE A O 1
ATOM 1566 N N . GLU A 1 194 ? -5.039 -19.734 -21.781 1 98.75 194 GLU A N 1
ATOM 1567 C CA . GLU A 1 194 ? -5.215 -19.203 -23.141 1 98.75 194 GLU A CA 1
ATOM 1568 C C . GLU A 1 194 ? -6.68 -19.281 -23.578 1 98.75 194 GLU A C 1
ATOM 1570 O O . GLU A 1 194 ? -7.199 -18.344 -24.172 1 98.75 194 GLU A O 1
ATOM 1575 N N . ALA A 1 195 ? -7.289 -20.406 -23.266 1 98.62 195 ALA A N 1
ATOM 1576 C CA . ALA A 1 195 ? -8.703 -20.562 -23.594 1 98.62 195 ALA A CA 1
ATOM 1577 C C . ALA A 1 195 ? -9.562 -19.547 -22.844 1 98.62 195 ALA A C 1
ATOM 1579 O O . ALA A 1 195 ? -10.5 -18.984 -23.406 1 98.62 195 ALA A O 1
ATOM 1580 N N . CYS A 1 196 ? -9.258 -19.359 -21.562 1 98.75 196 CYS A N 1
ATOM 1581 C CA . CYS A 1 196 ? -9.992 -18.391 -20.766 1 98.75 196 CYS A CA 1
ATOM 1582 C C . CYS A 1 196 ? -9.836 -16.984 -21.344 1 98.75 196 CYS A C 1
ATOM 1584 O O . CYS A 1 196 ? -10.812 -16.234 -21.453 1 98.75 196 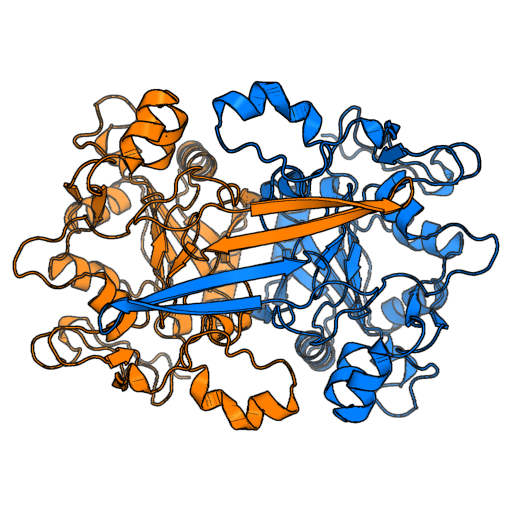CYS A O 1
ATOM 1586 N N . ALA A 1 197 ? -8.594 -16.609 -21.672 1 98.81 197 ALA A N 1
ATOM 1587 C CA . ALA A 1 197 ? -8.344 -15.297 -22.266 1 98.81 197 ALA A CA 1
ATOM 1588 C C . ALA A 1 197 ? -9.172 -15.102 -23.531 1 98.81 197 ALA A C 1
ATOM 1590 O O . ALA A 1 197 ? -9.781 -14.047 -23.734 1 98.81 197 ALA A O 1
ATOM 1591 N N . LYS A 1 198 ? -9.172 -16.125 -24.375 1 98.44 198 LYS A N 1
ATOM 1592 C CA . LYS A 1 198 ? -9.945 -16.078 -25.609 1 98.44 198 LYS A CA 1
ATOM 1593 C C . LYS A 1 198 ? -11.43 -15.875 -25.312 1 98.44 198 LYS A C 1
ATOM 1595 O O . LYS A 1 198 ? -12.078 -15.031 -25.938 1 98.44 198 LYS A O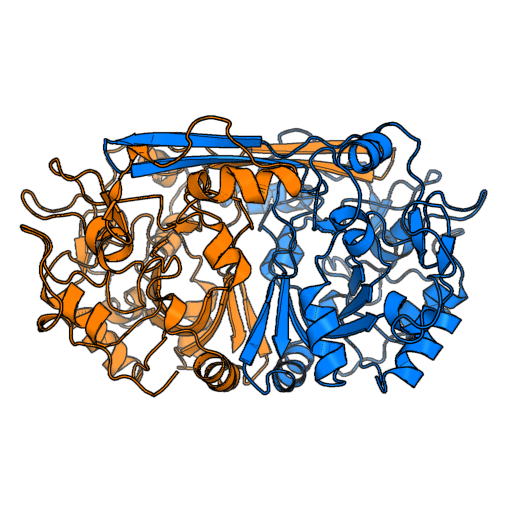 1
ATOM 1600 N N . LYS A 1 199 ? -11.922 -16.625 -24.422 1 97.81 199 LYS A N 1
ATOM 1601 C CA . LYS A 1 199 ? -13.344 -16.547 -24.078 1 97.81 199 LYS A CA 1
ATOM 1602 C C . LYS A 1 199 ? -13.688 -15.164 -23.516 1 97.81 199 LYS A C 1
ATOM 1604 O O . LYS A 1 199 ? -14.766 -14.633 -23.781 1 97.81 199 LYS A O 1
ATOM 1609 N N . GLN A 1 200 ? -12.75 -14.555 -22.734 1 98.06 200 GLN A N 1
ATOM 1610 C CA . GLN A 1 200 ? -12.961 -13.266 -22.094 1 98.06 200 GLN A CA 1
ATOM 1611 C C . GLN A 1 200 ? -12.672 -12.117 -23.062 1 98.06 200 GLN A C 1
ATOM 1613 O O . GLN A 1 200 ? -12.883 -10.953 -22.734 1 98.06 200 GLN A O 1
ATOM 1618 N N . GLY A 1 201 ? -12.125 -12.406 -24.172 1 98.06 201 GLY A N 1
ATOM 1619 C CA . GLY A 1 201 ? -11.797 -11.383 -25.156 1 98.06 201 GLY A CA 1
ATOM 1620 C C . GLY A 1 201 ? -10.57 -10.57 -24.797 1 98.06 201 GLY A C 1
ATOM 1621 O O . GLY A 1 201 ? -10.484 -9.383 -25.125 1 98.06 201 GLY A O 1
ATOM 1622 N N . VAL A 1 202 ? -9.664 -11.18 -24.141 1 98.25 202 VAL A N 1
ATOM 1623 C CA . VAL A 1 202 ? -8.469 -10.477 -23.672 1 98.25 202 VAL A CA 1
ATOM 1624 C C . VAL A 1 202 ? -7.301 -10.766 -24.609 1 98.25 202 VAL A C 1
ATOM 1626 O O . VAL A 1 202 ? -7.035 -11.922 -24.938 1 98.25 202 VAL A O 1
ATOM 1629 N N . THR A 1 203 ? -6.641 -9.773 -25.078 1 98.38 203 THR A N 1
ATOM 1630 C CA . THR A 1 203 ? -5.332 -9.867 -25.719 1 98.38 203 THR A CA 1
ATOM 1631 C C . THR A 1 203 ? -4.238 -9.344 -24.797 1 98.38 203 THR A C 1
ATOM 1633 O O . THR A 1 203 ? -4.332 -8.227 -24.281 1 98.38 203 THR A O 1
ATOM 1636 N N . PHE A 1 204 ? -3.266 -10.125 -24.656 1 98.75 204 PHE A N 1
ATOM 1637 C CA . PHE A 1 204 ? -2.207 -9.766 -23.719 1 98.75 204 PHE A CA 1
ATOM 1638 C C . PHE A 1 204 ? -1.28 -8.719 -24.328 1 98.75 204 PHE A C 1
ATOM 1640 O O . PHE A 1 204 ? -1.151 -8.633 -25.547 1 98.75 204 PHE A O 1
ATOM 1647 N N . LYS A 1 205 ? -0.677 -7.934 -23.5 1 98.56 205 LYS A N 1
ATOM 1648 C CA . LYS A 1 205 ? 0.335 -6.941 -23.859 1 98.56 205 LYS A CA 1
ATOM 1649 C C . LYS A 1 205 ? 1.57 -7.078 -22.969 1 98.56 205 LYS A C 1
ATOM 1651 O O . LYS A 1 205 ? 1.473 -7.527 -21.828 1 98.56 205 LYS A O 1
ATOM 1656 N N . THR A 1 206 ? 2.723 -6.707 -23.562 1 97.94 206 THR A N 1
ATOM 1657 C CA . THR A 1 206 ? 3.951 -6.668 -22.766 1 97.94 206 THR A CA 1
ATOM 1658 C C . THR A 1 206 ? 3.762 -5.82 -21.516 1 97.94 206 THR A C 1
ATOM 1660 O O . THR A 1 206 ? 3.266 -4.695 -21.594 1 97.94 206 THR A O 1
ATOM 1663 N N . GLY A 1 207 ? 4.133 -6.398 -20.359 1 98.5 207 GLY A N 1
ATOM 1664 C CA . GLY A 1 207 ? 4.066 -5.66 -19.109 1 98.5 207 GLY A CA 1
ATOM 1665 C C . GLY A 1 207 ? 2.791 -5.926 -18.328 1 98.5 207 GLY A C 1
ATOM 1666 O O . GLY A 1 207 ? 2.645 -5.465 -17.188 1 98.5 207 GLY A O 1
ATOM 1667 N N . ASP A 1 208 ? 1.864 -6.715 -18.922 1 98.94 208 ASP A N 1
ATOM 1668 C CA . ASP A 1 208 ? 0.635 -7.043 -18.203 1 98.94 208 ASP A CA 1
ATOM 1669 C C . ASP A 1 208 ? 0.94 -7.715 -16.859 1 98.94 208 ASP A C 1
ATOM 1671 O O . ASP A 1 208 ? 1.86 -8.531 -16.766 1 98.94 208 ASP A O 1
ATOM 1675 N N . ILE A 1 209 ? 0.229 -7.332 -15.883 1 98.94 209 ILE A N 1
ATOM 1676 C CA . ILE A 1 209 ? 0.18 -8.07 -14.625 1 98.94 209 ILE A CA 1
ATOM 1677 C C . ILE A 1 209 ? -0.932 -9.117 -14.68 1 98.94 209 ILE A C 1
ATOM 1679 O O . ILE A 1 209 ? -2.117 -8.773 -14.656 1 98.94 209 ILE A O 1
ATOM 1683 N N . LEU A 1 210 ? -0.559 -10.367 -14.766 1 99 210 LEU A N 1
ATOM 1684 C CA . LEU A 1 210 ? -1.523 -11.445 -14.922 1 99 210 LEU A CA 1
ATOM 1685 C C . LEU A 1 210 ? -2.072 -11.891 -13.562 1 99 210 LEU A C 1
ATOM 1687 O O . LEU A 1 210 ? -1.307 -12.258 -12.672 1 99 210 LEU A O 1
ATOM 1691 N N . ILE A 1 211 ? -3.359 -11.82 -13.406 1 99 211 ILE A N 1
ATOM 1692 C CA . ILE A 1 211 ? -4.043 -12.266 -12.203 1 99 211 ILE A CA 1
ATOM 1693 C C . ILE A 1 211 ? -5.066 -13.344 -12.555 1 99 211 ILE A C 1
ATOM 1695 O O . ILE A 1 211 ? -5.895 -13.156 -13.453 1 99 211 ILE A O 1
ATOM 1699 N N . TYR A 1 212 ? -5 -14.453 -11.938 1 98.94 212 TYR A N 1
ATOM 1700 C CA . TYR A 1 212 ? -6.059 -15.43 -12.18 1 98.94 212 TYR A CA 1
ATOM 1701 C C . TYR A 1 212 ? -6.809 -15.75 -10.891 1 98.94 212 TYR A C 1
ATOM 1703 O O . TYR A 1 212 ? -6.219 -15.766 -9.812 1 98.94 212 TYR A O 1
ATOM 1711 N N . ARG A 1 213 ? -8.047 -15.969 -10.969 1 98.88 213 ARG A N 1
ATOM 1712 C CA . ARG A 1 213 ? -8.93 -16.359 -9.875 1 98.88 213 ARG A CA 1
ATOM 1713 C C . ARG A 1 213 ? -9.141 -17.875 -9.859 1 98.88 213 ARG A C 1
ATOM 1715 O O . ARG A 1 213 ? -9.805 -18.422 -10.742 1 98.88 213 ARG A O 1
ATOM 1722 N N . GLY A 1 214 ? -8.594 -18.469 -8.828 1 98.62 214 GLY A N 1
ATOM 1723 C CA . GLY A 1 214 ? -8.617 -19.922 -8.758 1 98.62 214 GLY A CA 1
ATOM 1724 C C . GLY A 1 214 ? -9.703 -20.453 -7.844 1 98.62 214 GLY A C 1
ATOM 1725 O O . GLY A 1 214 ? -9.984 -21.656 -7.844 1 98.62 214 GLY A O 1
ATOM 1726 N N . GLY A 1 215 ? -10.242 -19.625 -6.969 1 98.56 215 GLY A N 1
ATOM 1727 C CA . GLY A 1 215 ? -11.43 -20.016 -6.234 1 98.56 215 GLY A CA 1
ATOM 1728 C C . GLY A 1 215 ? -11.18 -20.219 -4.754 1 98.56 215 GLY A C 1
ATOM 1729 O O . GLY A 1 215 ? -12.109 -20.5 -3.992 1 98.56 215 GLY A O 1
ATOM 1730 N N . PHE A 1 216 ? -9.969 -20.047 -4.273 1 98.06 216 PHE A N 1
ATOM 1731 C CA . PHE A 1 216 ? -9.656 -20.281 -2.869 1 98.06 216 PHE A CA 1
ATOM 1732 C C . PHE A 1 216 ? -10.484 -19.375 -1.969 1 98.06 216 PHE A C 1
ATOM 1734 O O . PHE A 1 216 ? -11.133 -19.844 -1.027 1 98.06 216 PHE A O 1
ATOM 1741 N N . THR A 1 217 ? -10.484 -18.094 -2.242 1 97.12 217 THR A N 1
ATOM 1742 C CA . THR A 1 217 ? -11.133 -17.109 -1.387 1 97.12 217 THR A CA 1
ATOM 1743 C C . THR A 1 217 ? -12.641 -17.297 -1.386 1 97.12 217 THR A C 1
ATOM 1745 O O . THR A 1 217 ? -13.289 -17.172 -0.343 1 97.12 217 THR A O 1
ATOM 1748 N N . GLN A 1 218 ? -13.164 -17.562 -2.566 1 96.56 218 GLN A N 1
ATOM 1749 C CA . GLN A 1 218 ? -14.594 -17.844 -2.652 1 96.56 218 GLN A CA 1
ATOM 1750 C C . GLN A 1 218 ? -14.977 -19 -1.729 1 96.56 218 GLN A C 1
ATOM 1752 O O . GLN A 1 218 ? -15.945 -18.891 -0.969 1 96.56 218 GLN A O 1
ATOM 1757 N N . LYS A 1 219 ? -14.234 -20.062 -1.811 1 96.06 219 LYS A N 1
ATOM 1758 C CA . LYS A 1 219 ? -14.5 -21.219 -0.955 1 96.06 219 LYS A CA 1
ATOM 1759 C C . LYS A 1 219 ? -14.289 -20.875 0.516 1 96.06 219 LYS A C 1
ATOM 1761 O O . LYS A 1 219 ? -15.055 -21.312 1.379 1 96.06 219 LYS A O 1
ATOM 1766 N N . TRP A 1 220 ? -13.258 -20.156 0.82 1 94.81 220 TRP A N 1
ATOM 1767 C CA . TRP A 1 220 ? -12.914 -19.781 2.189 1 94.81 220 TRP A CA 1
ATOM 1768 C C . TRP A 1 220 ? -14.062 -19.016 2.846 1 94.81 220 TRP A C 1
ATOM 1770 O O . TRP A 1 220 ? -14.445 -19.328 3.977 1 94.81 220 TRP A O 1
ATOM 1780 N N . TYR A 1 221 ? -14.648 -18.047 2.168 1 94.25 221 TYR A N 1
ATOM 1781 C CA . TYR A 1 221 ? -15.75 -17.25 2.699 1 94.25 221 TYR A CA 1
ATOM 1782 C C . TYR A 1 221 ? -17.016 -18.078 2.848 1 94.25 221 TYR A C 1
ATOM 1784 O O . TYR A 1 221 ? -17.828 -17.844 3.742 1 94.25 221 TYR A O 1
ATOM 1792 N N . ALA A 1 222 ? -17.188 -19.062 1.99 1 94.69 222 ALA A N 1
ATOM 1793 C CA . ALA A 1 222 ? -18.391 -19.891 2.008 1 94.69 222 ALA A CA 1
ATOM 1794 C C . ALA A 1 222 ? -18.266 -21 3.053 1 94.69 222 ALA A C 1
ATOM 1796 O O . ALA A 1 222 ? -19.281 -21.578 3.453 1 94.69 222 ALA A O 1
ATOM 1797 N N . ALA A 1 223 ? -17.094 -21.312 3.445 1 95.19 223 ALA A N 1
ATOM 1798 C CA . ALA A 1 223 ? -16.844 -22.422 4.359 1 95.19 223 ALA A CA 1
ATOM 1799 C C . ALA A 1 223 ? -17.281 -22.078 5.777 1 95.19 223 ALA A C 1
ATOM 1801 O O . ALA A 1 223 ? -17.328 -20.906 6.156 1 95.19 223 ALA A O 1
ATOM 1802 N N . THR A 1 224 ? -17.594 -23.156 6.555 1 94.31 224 THR A N 1
ATOM 1803 C CA . THR A 1 224 ? -17.844 -23 7.98 1 94.31 224 THR A CA 1
ATOM 1804 C C . THR A 1 224 ? -16.547 -22.75 8.734 1 94.31 224 THR A C 1
ATOM 1806 O O . THR A 1 224 ? -15.461 -23.016 8.211 1 94.31 224 THR A O 1
ATOM 1809 N N . ARG A 1 225 ? -16.719 -22.266 9.922 1 91.75 225 ARG A N 1
ATOM 1810 C CA . ARG A 1 225 ? -15.547 -22.078 10.781 1 91.75 225 ARG A CA 1
ATOM 1811 C C . ARG A 1 225 ? -14.758 -23.391 10.922 1 91.75 225 ARG A C 1
ATOM 1813 O O . ARG A 1 225 ? -13.531 -23.375 10.844 1 91.75 225 ARG A O 1
ATOM 1820 N N . ALA A 1 226 ? -15.477 -24.453 11.156 1 93.69 226 ALA A N 1
ATOM 1821 C CA . ALA A 1 226 ? -14.844 -25.75 11.328 1 93.69 226 ALA A CA 1
ATOM 1822 C C . ALA A 1 226 ? -14.062 -26.156 10.086 1 93.69 226 ALA A C 1
ATOM 1824 O O . ALA A 1 226 ? -12.969 -26.719 10.188 1 93.69 226 ALA A O 1
ATOM 1825 N N . GLU A 1 227 ? -14.602 -25.875 8.945 1 93.38 227 GLU A N 1
ATOM 1826 C CA . GLU A 1 227 ? -13.93 -26.203 7.684 1 93.38 227 GLU A CA 1
ATOM 1827 C C . GLU A 1 227 ? -12.672 -25.359 7.5 1 93.38 227 GLU A C 1
ATOM 1829 O O . GLU A 1 227 ? -11.633 -25.859 7.078 1 93.38 227 GLU A O 1
ATOM 1834 N N . ARG A 1 228 ? -12.719 -24.078 7.789 1 92.25 228 ARG A N 1
ATOM 1835 C CA . ARG A 1 228 ? -11.555 -23.203 7.695 1 92.25 228 ARG A CA 1
ATOM 1836 C C . ARG A 1 228 ? -10.453 -23.656 8.648 1 92.25 228 ARG A C 1
ATOM 1838 O O . ARG A 1 228 ? -9.273 -23.656 8.289 1 92.25 228 ARG A O 1
ATOM 1845 N N . GLU A 1 229 ? -10.859 -24.047 9.844 1 88.56 229 GLU A N 1
ATOM 1846 C CA . GLU A 1 229 ? -9.898 -24.516 10.836 1 88.56 229 GLU A CA 1
ATOM 1847 C C . GLU A 1 229 ? -9.242 -25.812 10.406 1 88.56 229 GLU A C 1
ATOM 1849 O O . GLU A 1 229 ? -8.062 -26.062 10.703 1 88.56 229 GLU A O 1
ATOM 1854 N N . SER A 1 230 ? -9.992 -26.562 9.719 1 89.06 230 SER A N 1
ATOM 1855 C CA . SER A 1 230 ? -9.477 -27.859 9.281 1 89.06 230 SER A CA 1
ATOM 1856 C C . SER A 1 230 ? -8.422 -27.703 8.195 1 89.06 230 SER A C 1
ATOM 1858 O O . SER A 1 230 ? -7.602 -28.594 7.973 1 89.06 230 SER A O 1
ATOM 1860 N N . LEU A 1 231 ? -8.43 -26.625 7.508 1 88.75 231 LEU A N 1
ATOM 1861 C CA . LEU A 1 231 ? -7.449 -26.359 6.461 1 88.75 231 LEU A CA 1
ATOM 1862 C C . LEU A 1 231 ? -6.035 -26.328 7.027 1 88.75 231 LEU A C 1
ATOM 1864 O O . LEU A 1 231 ? -5.094 -26.812 6.391 1 88.75 231 LEU A O 1
ATOM 1868 N N . SER A 1 232 ? -5.879 -25.797 8.188 1 81.62 232 SER A N 1
ATOM 1869 C CA . SER A 1 232 ? -4.566 -25.625 8.797 1 81.62 232 SER A CA 1
ATOM 1870 C C . SER A 1 232 ? -4.125 -26.906 9.5 1 81.62 232 SER A C 1
ATOM 1872 O O . SER A 1 232 ? -2.961 -27.047 9.891 1 81.62 232 SER A O 1
ATOM 1874 N N . ALA A 1 233 ? -5.016 -27.844 9.641 1 85.81 233 ALA A N 1
ATOM 1875 C CA . ALA A 1 233 ? -4.719 -29.078 10.367 1 85.81 233 ALA A CA 1
ATOM 1876 C C . ALA A 1 233 ? -4.219 -30.156 9.422 1 85.81 233 ALA A C 1
ATOM 1878 O O . ALA A 1 233 ? -3.773 -31.219 9.867 1 85.81 233 ALA A O 1
ATOM 1879 N N . LYS A 1 234 ? -4.316 -29.922 8.195 1 88 234 LYS A N 1
ATOM 1880 C CA . LYS A 1 234 ? -3.877 -30.922 7.219 1 88 234 LYS A CA 1
ATOM 1881 C C . LYS A 1 234 ? -2.678 -30.406 6.422 1 88 234 LYS A C 1
ATOM 1883 O O . LYS A 1 234 ? -2.404 -29.203 6.398 1 88 234 LYS A O 1
ATOM 1888 N N . PRO A 1 235 ? -1.95 -31.438 5.773 1 92.88 235 PRO A N 1
ATOM 1889 C CA . PRO A 1 235 ? -0.883 -30.969 4.879 1 92.88 235 PRO A CA 1
ATOM 1890 C C . PRO A 1 235 ? -1.398 -30.078 3.758 1 92.88 235 PRO A C 1
ATOM 1892 O O . PRO A 1 235 ? -2.479 -30.328 3.213 1 92.88 235 PRO A O 1
ATOM 1895 N N . GLU A 1 236 ? -0.61 -29.031 3.459 1 95.19 236 GLU A N 1
ATOM 1896 C CA . GLU A 1 236 ? -1.012 -28.062 2.439 1 95.19 236 GLU A CA 1
ATOM 1897 C C . GLU A 1 236 ? -1.209 -28.734 1.086 1 95.19 236 GLU A C 1
ATOM 1899 O O . GLU A 1 236 ? -0.333 -29.469 0.619 1 95.19 236 GLU A O 1
ATOM 1904 N N . ALA A 1 237 ? -2.275 -28.594 0.492 1 97.19 237 ALA A N 1
ATOM 1905 C CA . ALA A 1 237 ? -2.635 -29.016 -0.862 1 97.19 237 ALA A CA 1
ATOM 1906 C C . ALA A 1 237 ? -3.514 -27.969 -1.539 1 97.19 237 ALA A C 1
ATOM 1908 O O . ALA A 1 237 ? -4.586 -27.625 -1.032 1 97.19 237 ALA A O 1
ATOM 1909 N N . PHE A 1 238 ? -3.02 -27.453 -2.625 1 98.25 238 PHE A N 1
ATOM 1910 C CA . PHE A 1 238 ? -3.73 -26.344 -3.256 1 98.25 238 PHE A CA 1
ATOM 1911 C C . PHE A 1 238 ? -3.68 -26.469 -4.773 1 98.25 238 PHE A C 1
ATOM 1913 O O . PHE A 1 238 ? -2.723 -27.016 -5.328 1 98.25 238 PHE A O 1
ATOM 1920 N N . ALA A 1 239 ? -4.758 -25.953 -5.406 1 98.69 239 ALA A N 1
ATOM 1921 C CA . ALA A 1 239 ? -4.734 -25.766 -6.852 1 98.69 239 ALA A CA 1
ATOM 1922 C C . ALA A 1 239 ? -3.816 -24.609 -7.234 1 98.69 239 ALA A C 1
ATOM 1924 O O . ALA A 1 239 ? -3.582 -23.703 -6.43 1 98.69 239 ALA A O 1
ATOM 1925 N N . GLY A 1 240 ? -3.246 -24.578 -8.414 1 98.81 240 GLY A N 1
ATOM 1926 C CA . GLY A 1 240 ? -2.391 -23.547 -8.961 1 98.81 240 GLY A CA 1
ATOM 1927 C C . GLY A 1 240 ? -1.93 -23.828 -10.375 1 98.81 240 GLY A C 1
ATOM 1928 O O . GLY A 1 240 ? -2.35 -24.828 -10.984 1 98.81 240 GLY A O 1
ATOM 1929 N N . ILE A 1 241 ? -1.127 -23 -10.906 1 98.88 241 ILE A N 1
ATOM 1930 C CA . ILE A 1 241 ? -0.628 -23.234 -12.258 1 98.88 241 ILE A CA 1
ATOM 1931 C C . ILE A 1 241 ? 0.237 -24.484 -12.281 1 98.88 241 ILE A C 1
ATOM 1933 O O . ILE A 1 241 ? 0.872 -24.828 -11.281 1 98.88 241 ILE A O 1
ATOM 1937 N N . ASP A 1 242 ? 0.231 -25.172 -13.398 1 98.31 242 ASP A N 1
ATOM 1938 C CA . ASP A 1 242 ? 1.107 -26.328 -13.492 1 98.31 242 ASP A CA 1
ATOM 1939 C C . ASP A 1 242 ? 2.564 -25.906 -13.664 1 98.31 242 ASP A C 1
ATOM 1941 O O . ASP A 1 242 ? 2.85 -24.734 -13.922 1 98.31 242 ASP A O 1
ATOM 1945 N N . GLN A 1 243 ? 3.492 -26.797 -13.445 1 97.94 243 GLN A N 1
ATOM 1946 C CA . GLN A 1 243 ? 4.922 -26.5 -13.484 1 97.94 243 GLN A CA 1
ATOM 1947 C C . GLN A 1 243 ? 5.547 -26.984 -14.789 1 97.94 243 GLN A C 1
ATOM 1949 O O . GLN A 1 243 ? 6.703 -27.406 -14.812 1 97.94 243 GLN A O 1
ATOM 1954 N N . SER A 1 244 ? 4.801 -26.938 -15.898 1 97.62 244 SER A N 1
ATOM 1955 C CA . SER A 1 244 ? 5.258 -27.438 -17.188 1 97.62 244 SER A CA 1
ATOM 1956 C C . SER A 1 244 ? 6.078 -26.406 -17.938 1 97.62 244 SER A C 1
ATOM 1958 O O . SER A 1 244 ? 6.02 -25.203 -17.609 1 97.62 244 SER A O 1
ATOM 1960 N N . GLU A 1 245 ? 6.816 -26.828 -18.922 1 97.75 245 GLU A N 1
ATOM 1961 C CA . GLU A 1 245 ? 7.52 -25.906 -19.828 1 97.75 245 GLU A CA 1
ATOM 1962 C C . GLU A 1 245 ? 6.535 -25.062 -20.625 1 97.75 245 GLU A C 1
ATOM 1964 O O . GLU A 1 245 ? 6.82 -23.906 -20.953 1 97.75 245 GLU A O 1
ATOM 1969 N N . ASP A 1 246 ? 5.418 -25.625 -20.953 1 98.44 246 ASP A N 1
ATOM 1970 C CA . ASP A 1 246 ? 4.387 -24.875 -21.672 1 98.44 246 ASP A CA 1
ATOM 1971 C C . ASP A 1 246 ? 3.916 -23.672 -20.844 1 98.44 246 ASP A C 1
ATOM 1973 O O . ASP A 1 246 ? 3.697 -22.594 -21.406 1 98.44 246 ASP A O 1
ATOM 1977 N N . MET A 1 247 ? 3.723 -23.891 -19.562 1 98.75 247 MET A N 1
ATOM 1978 C CA . MET A 1 247 ? 3.326 -22.781 -18.688 1 98.75 247 MET A CA 1
ATOM 1979 C C . MET A 1 247 ? 4.426 -21.719 -18.625 1 98.75 247 MET A C 1
ATOM 1981 O O . MET A 1 247 ? 4.145 -20.516 -18.688 1 98.75 247 MET A O 1
ATOM 1985 N N . LYS A 1 248 ? 5.676 -22.172 -18.484 1 98.75 248 LYS A N 1
ATOM 1986 C CA . LYS A 1 248 ? 6.789 -21.234 -18.484 1 98.75 248 LYS A CA 1
ATOM 1987 C C . LYS A 1 248 ? 6.816 -20.422 -19.781 1 98.75 248 LYS A C 1
ATOM 1989 O O . LYS A 1 248 ? 6.988 -19.203 -19.734 1 98.75 248 LYS A O 1
ATOM 1994 N N . ARG A 1 249 ? 6.652 -21.094 -20.938 1 98.75 249 ARG A N 1
ATOM 1995 C CA . ARG A 1 249 ? 6.613 -20.438 -22.234 1 98.75 249 ARG A CA 1
ATOM 1996 C C . ARG A 1 249 ? 5.469 -19.422 -22.312 1 98.75 249 ARG A C 1
ATOM 1998 O O . ARG A 1 249 ? 5.648 -18.297 -22.781 1 98.75 249 ARG A O 1
ATOM 2005 N N . PHE A 1 250 ? 4.344 -19.828 -21.844 1 98.88 250 PHE A N 1
ATOM 2006 C CA . PHE A 1 250 ? 3.174 -18.969 -21.828 1 98.88 250 PHE A CA 1
ATOM 2007 C C . PHE A 1 250 ? 3.449 -17.688 -21.047 1 98.88 250 PHE A C 1
ATOM 2009 O O . PHE A 1 250 ? 3.199 -16.594 -21.531 1 98.88 250 PHE A O 1
ATOM 2016 N N . LEU A 1 251 ? 3.953 -17.812 -19.812 1 98.88 251 LEU A N 1
ATOM 2017 C CA . LEU A 1 251 ? 4.184 -16.672 -18.953 1 98.88 251 LEU A CA 1
ATOM 2018 C C . LEU A 1 251 ? 5.277 -15.773 -19.516 1 98.88 251 LEU A C 1
ATOM 2020 O O . LEU A 1 251 ? 5.102 -14.555 -19.609 1 98.88 251 LEU A O 1
ATOM 2024 N N . TRP A 1 252 ? 6.402 -16.359 -19.906 1 98.88 252 TRP A N 1
ATOM 2025 C CA . TRP A 1 252 ? 7.555 -15.562 -20.328 1 98.88 252 TRP A CA 1
ATOM 2026 C C . TRP A 1 252 ? 7.301 -14.906 -21.672 1 98.88 252 TRP A C 1
ATOM 2028 O O . TRP A 1 252 ? 7.59 -13.727 -21.859 1 98.88 252 TRP A O 1
ATOM 2038 N N . ASP A 1 253 ? 6.742 -15.664 -22.594 1 98.69 253 ASP A N 1
ATOM 2039 C CA . ASP A 1 253 ? 6.652 -15.188 -23.969 1 98.69 253 ASP A CA 1
ATOM 2040 C C . ASP A 1 253 ? 5.543 -14.148 -24.125 1 98.69 253 ASP A C 1
ATOM 2042 O O . ASP A 1 253 ? 5.504 -13.414 -25.109 1 98.69 253 ASP A O 1
ATOM 2046 N N . ASN A 1 254 ? 4.613 -14.117 -23.219 1 98.69 254 ASN A N 1
ATOM 2047 C CA . ASN A 1 254 ? 3.66 -13.008 -23.188 1 98.69 254 ASN A CA 1
ATOM 2048 C C . ASN A 1 254 ? 4.238 -11.781 -22.484 1 98.69 254 ASN A C 1
ATOM 2050 O O . ASN A 1 254 ? 3.645 -10.703 -22.516 1 98.69 254 ASN A O 1
ATOM 2054 N N . HIS A 1 255 ? 5.371 -11.945 -21.812 1 98.19 255 HIS A N 1
ATOM 2055 C CA . HIS A 1 255 ? 6.129 -10.883 -21.156 1 98.19 255 HIS A CA 1
ATOM 2056 C C . HIS A 1 255 ? 5.301 -10.203 -20.078 1 98.19 255 HIS A C 1
ATOM 2058 O O . HIS A 1 255 ? 5.195 -8.969 -20.047 1 98.19 255 HIS A O 1
ATOM 2064 N N . PHE A 1 256 ? 4.719 -11.062 -19.219 1 98.88 256 PHE A N 1
ATOM 2065 C CA . PHE A 1 256 ? 4.027 -10.555 -18.047 1 98.88 256 PHE A CA 1
ATOM 2066 C C . PHE A 1 256 ? 5.023 -9.984 -17.031 1 98.88 256 PHE A C 1
ATOM 2068 O O . PHE A 1 256 ? 6.098 -10.547 -16.828 1 98.88 256 PHE A O 1
ATOM 2075 N N . ALA A 1 257 ? 4.66 -8.906 -16.406 1 98.88 257 ALA A N 1
ATOM 2076 C CA . ALA A 1 257 ? 5.523 -8.273 -15.422 1 98.88 257 ALA A CA 1
ATOM 2077 C C . ALA A 1 257 ? 5.41 -8.961 -14.07 1 98.88 257 ALA A C 1
ATOM 2079 O O . ALA A 1 257 ? 6.316 -8.859 -13.234 1 98.88 257 ALA A O 1
ATOM 2080 N N . ALA A 1 258 ? 4.312 -9.594 -13.812 1 98.94 258 ALA A N 1
ATOM 2081 C CA . ALA A 1 258 ? 4.012 -10.297 -12.562 1 98.94 258 ALA A CA 1
ATOM 2082 C C . ALA A 1 258 ? 2.869 -11.281 -12.758 1 98.94 258 ALA A C 1
ATOM 2084 O O . ALA A 1 258 ? 2.127 -11.203 -13.734 1 98.94 258 ALA A O 1
ATOM 2085 N N . ILE A 1 259 ? 2.766 -12.227 -11.844 1 99 259 ILE A N 1
ATOM 2086 C CA . ILE A 1 259 ? 1.618 -13.125 -11.781 1 99 259 ILE A CA 1
ATOM 2087 C C . ILE A 1 259 ? 1.074 -13.172 -10.352 1 99 259 ILE A C 1
ATOM 2089 O O . ILE A 1 259 ? 1.843 -13.18 -9.391 1 99 259 ILE A O 1
ATOM 2093 N N . ALA A 1 260 ? -0.235 -13.156 -10.203 1 98.94 260 ALA A N 1
ATOM 2094 C CA . ALA A 1 260 ? -0.881 -13.219 -8.898 1 98.94 260 ALA A CA 1
ATOM 2095 C C . ALA A 1 260 ? -2.16 -14.047 -8.953 1 98.94 260 ALA A C 1
ATOM 2097 O O . ALA A 1 260 ? -2.689 -14.312 -10.039 1 98.94 260 ALA A O 1
ATOM 2098 N N . SER A 1 261 ? -2.631 -14.453 -7.824 1 98.94 261 SER A N 1
ATOM 2099 C CA . SER A 1 261 ? -3.883 -15.195 -7.734 1 98.94 261 SER A CA 1
ATOM 2100 C C . SER A 1 261 ? -4.477 -15.109 -6.332 1 98.94 261 SER A C 1
ATOM 2102 O O . SER A 1 261 ? -3.846 -14.578 -5.414 1 98.94 261 SER A O 1
ATOM 2104 N N . ASP A 1 262 ? -5.676 -15.594 -6.156 1 98.81 262 ASP A N 1
ATOM 2105 C CA . ASP A 1 262 ? -6.332 -15.688 -4.859 1 98.81 262 ASP A CA 1
ATOM 2106 C C . ASP A 1 262 ? -5.891 -16.953 -4.113 1 98.81 262 ASP A C 1
ATOM 2108 O O . ASP A 1 262 ? -6.324 -17.188 -2.984 1 98.81 262 ASP A O 1
ATOM 2112 N N . GLN A 1 263 ? -5.031 -17.734 -4.625 1 98.69 263 GLN A N 1
ATOM 2113 C CA . GLN A 1 263 ? -4.582 -18.984 -4.043 1 98.69 263 GLN A CA 1
ATOM 2114 C C . GLN A 1 263 ? -3.447 -18.766 -3.049 1 98.69 263 GLN A C 1
ATOM 2116 O O . GLN A 1 263 ? -2.684 -17.797 -3.178 1 98.69 263 GLN A O 1
ATOM 2121 N N . PRO A 1 264 ? -3.264 -19.641 -2.047 1 97.75 264 PRO A N 1
ATOM 2122 C CA . PRO A 1 264 ? -2.162 -19.531 -1.086 1 97.75 264 PRO A CA 1
ATOM 2123 C C . PRO A 1 264 ? -0.796 -19.75 -1.728 1 97.75 264 PRO A C 1
ATOM 2125 O O . PRO A 1 264 ? 0.224 -19.328 -1.183 1 97.75 264 PRO A O 1
ATOM 2128 N N . CYS A 1 265 ? -0.835 -20.438 -2.791 1 98.06 265 CYS A N 1
ATOM 2129 C CA . CYS A 1 265 ? 0.341 -20.703 -3.613 1 98.06 265 CYS A CA 1
ATOM 2130 C C . CYS A 1 265 ? 0.021 -20.531 -5.094 1 98.06 265 CYS A C 1
ATOM 2132 O O . CYS A 1 265 ? -1.003 -21.016 -5.57 1 98.06 265 CYS A O 1
ATOM 2134 N N . ILE A 1 266 ? 0.941 -19.875 -5.801 1 98.75 266 ILE A N 1
ATOM 2135 C CA . ILE A 1 266 ? 0.68 -19.562 -7.203 1 98.75 266 ILE A CA 1
ATOM 2136 C C . ILE A 1 266 ? 0.685 -20.844 -8.031 1 98.75 266 ILE A C 1
ATOM 2138 O O . ILE A 1 266 ? -0.075 -20.969 -8.992 1 98.75 266 ILE A O 1
ATOM 2142 N N . GLU A 1 267 ? 1.573 -21.797 -7.719 1 98.81 267 GLU A N 1
ATOM 2143 C CA . GLU A 1 267 ? 1.666 -23.078 -8.398 1 98.81 267 GLU A CA 1
ATOM 2144 C C . GLU A 1 267 ? 0.914 -24.156 -7.629 1 98.81 267 GLU A C 1
ATOM 2146 O O . GLU A 1 267 ? 0.669 -24.016 -6.43 1 98.81 267 GLU A O 1
ATOM 2151 N N . ARG A 1 268 ? 0.561 -25.203 -8.367 1 98.19 268 ARG A N 1
ATOM 2152 C CA . ARG A 1 268 ? -0 -26.359 -7.688 1 98.19 268 ARG A CA 1
ATOM 2153 C C . ARG A 1 268 ? 0.897 -26.812 -6.539 1 98.19 268 ARG A C 1
ATOM 2155 O O . ARG A 1 268 ? 2.121 -26.844 -6.676 1 98.19 268 ARG A O 1
ATOM 2162 N N . TRP A 1 269 ? 0.239 -27.172 -5.453 1 97.56 269 TRP A N 1
ATOM 2163 C CA . TRP A 1 269 ? 0.988 -27.594 -4.27 1 97.56 269 TRP A CA 1
ATOM 2164 C C . TRP A 1 269 ? 0.422 -28.891 -3.693 1 97.56 269 TRP A C 1
ATOM 2166 O O . TRP A 1 269 ? -0.783 -28.984 -3.451 1 97.56 269 TRP A O 1
ATOM 2176 N N . PRO A 1 270 ? 1.217 -29.953 -3.404 1 97.12 270 PRO A N 1
ATOM 2177 C CA . PRO A 1 270 ? 2.658 -29.953 -3.662 1 97.12 270 PRO A CA 1
ATOM 2178 C C . PRO A 1 270 ? 2.992 -30.125 -5.141 1 97.12 270 PRO A C 1
ATOM 2180 O O . PRO A 1 270 ? 2.123 -30.484 -5.938 1 97.12 270 PRO A O 1
ATOM 2183 N N . LYS A 1 271 ? 4.25 -29.828 -5.48 1 95.5 271 LYS A N 1
ATOM 2184 C CA . LYS A 1 271 ? 4.742 -30.078 -6.832 1 95.5 271 LYS A CA 1
ATOM 2185 C C . LYS A 1 271 ? 4.883 -31.578 -7.098 1 95.5 271 LYS A C 1
ATOM 2187 O O . LYS A 1 271 ? 5.035 -32.375 -6.164 1 95.5 271 LYS A O 1
ATOM 2192 N N . PRO A 1 272 ? 4.84 -31.938 -8.43 1 95.38 272 PRO A N 1
ATOM 2193 C CA . PRO A 1 272 ? 5.152 -33.344 -8.719 1 95.38 272 PRO A CA 1
ATOM 2194 C C . PRO A 1 272 ? 6.586 -33.719 -8.352 1 95.38 272 PRO A C 1
ATOM 2196 O O . PRO A 1 272 ? 7.48 -32.875 -8.406 1 95.38 272 PRO A O 1
ATOM 2199 N N . GLU A 1 273 ? 6.684 -34.969 -8.008 1 93.94 273 GLU A N 1
ATOM 2200 C CA . GLU A 1 273 ? 8.031 -35.469 -7.727 1 93.94 273 GLU A CA 1
ATOM 2201 C C . GLU A 1 273 ? 8.961 -35.219 -8.906 1 93.94 273 GLU A C 1
ATOM 2203 O O . GLU A 1 273 ? 8.578 -35.438 -10.062 1 93.94 273 GLU A O 1
ATOM 2208 N N . GLY A 1 274 ? 10.125 -34.781 -8.625 1 91.5 274 GLY A N 1
ATOM 2209 C CA . GLY A 1 274 ? 11.141 -34.594 -9.656 1 91.5 274 GLY A CA 1
ATOM 2210 C C . GLY A 1 274 ? 10.984 -33.312 -10.422 1 91.5 274 GLY A C 1
ATOM 2211 O O . GLY A 1 274 ? 11.828 -32.969 -11.258 1 91.5 274 GLY A O 1
ATOM 2212 N N . THR A 1 275 ? 9.961 -32.594 -10.172 1 94.12 275 THR A N 1
ATOM 2213 C CA . THR A 1 275 ? 9.703 -31.328 -10.859 1 94.12 275 THR A CA 1
ATOM 2214 C C . THR A 1 275 ? 10.148 -30.141 -10.008 1 94.12 275 THR A C 1
ATOM 2216 O O . THR A 1 275 ? 9.844 -30.078 -8.812 1 94.12 275 THR A O 1
ATOM 2219 N N . PRO A 1 276 ? 10.953 -29.25 -10.578 1 93.5 276 PRO A N 1
ATOM 2220 C CA . PRO A 1 276 ? 11.336 -28.047 -9.812 1 93.5 276 PRO A CA 1
ATOM 2221 C C . PRO A 1 276 ? 10.141 -27.156 -9.469 1 93.5 276 PRO A C 1
ATOM 2223 O O . PRO A 1 276 ? 9.133 -27.172 -10.18 1 93.5 276 PRO A O 1
ATOM 2226 N N . HIS A 1 277 ? 10.273 -26.438 -8.367 1 96.06 277 HIS A N 1
ATOM 2227 C CA . HIS A 1 277 ? 9.258 -25.453 -8.023 1 96.06 277 HIS A CA 1
ATOM 2228 C C . HIS A 1 277 ? 9.172 -24.359 -9.086 1 96.06 277 HIS A C 1
ATOM 2230 O O . HIS A 1 277 ? 10.195 -23.891 -9.586 1 96.06 277 HIS A O 1
ATOM 2236 N N . MET A 1 278 ? 7.941 -23.984 -9.445 1 98.19 278 MET A N 1
ATOM 2237 C CA . MET A 1 278 ? 7.762 -22.828 -10.32 1 98.19 278 MET A CA 1
ATOM 2238 C C . MET A 1 278 ? 8.297 -21.562 -9.656 1 98.19 278 MET A C 1
ATOM 2240 O O . MET A 1 278 ? 8.789 -20.656 -10.336 1 98.19 278 MET A O 1
ATOM 2244 N N . HIS A 1 279 ? 8.25 -21.484 -8.289 1 98.5 279 HIS A N 1
ATOM 2245 C CA . HIS A 1 279 ? 8.812 -20.359 -7.543 1 98.5 279 HIS A CA 1
ATOM 2246 C C . HIS A 1 279 ? 10.273 -20.125 -7.914 1 98.5 279 HIS A C 1
ATOM 2248 O O . HIS A 1 279 ? 10.711 -18.969 -8.023 1 98.5 279 HIS A O 1
ATOM 2254 N N . SER A 1 280 ? 11.039 -21.188 -8.094 1 98.25 280 SER A N 1
ATOM 2255 C CA . SER A 1 280 ? 12.445 -21.062 -8.461 1 98.25 280 SER A CA 1
ATOM 2256 C C . SER A 1 280 ? 12.594 -20.406 -9.836 1 98.25 280 SER A C 1
ATOM 2258 O O . SER A 1 280 ? 13.508 -19.609 -10.055 1 98.25 280 SER A O 1
ATOM 2260 N N . THR A 1 281 ? 11.719 -20.766 -10.727 1 98.56 281 THR A N 1
ATOM 2261 C CA . THR A 1 281 ? 11.758 -20.172 -12.055 1 98.56 281 THR A CA 1
ATOM 2262 C C . THR A 1 281 ? 11.32 -18.719 -12.016 1 98.56 281 THR A C 1
ATOM 2264 O O . THR A 1 281 ? 12.047 -17.828 -12.453 1 98.56 281 THR A O 1
ATOM 2267 N N . LEU A 1 282 ? 10.148 -18.438 -11.453 1 98.88 282 LEU A N 1
ATOM 2268 C CA . LEU A 1 282 ? 9.539 -17.109 -11.5 1 98.88 282 LEU A CA 1
ATOM 2269 C C . LEU A 1 282 ? 10.375 -16.109 -10.703 1 98.88 282 LEU A C 1
ATOM 2271 O O . LEU A 1 282 ? 10.719 -15.039 -11.211 1 98.88 282 LEU A O 1
ATOM 2275 N N . LEU A 1 283 ? 10.75 -16.438 -9.508 1 98.88 283 LEU A N 1
ATOM 2276 C CA . LEU A 1 283 ? 11.539 -15.539 -8.68 1 98.88 283 LEU A CA 1
ATOM 2277 C C . LEU A 1 283 ? 13.023 -15.68 -8.992 1 98.88 283 LEU A C 1
ATOM 2279 O O . LEU A 1 283 ? 13.703 -14.688 -9.266 1 98.88 283 LEU A O 1
ATOM 2283 N N . GLY A 1 284 ? 13.523 -16.875 -8.961 1 98.56 284 GLY A N 1
ATOM 2284 C CA . GLY A 1 284 ? 14.953 -17.125 -9.039 1 98.56 284 GLY A CA 1
ATOM 2285 C C . GLY A 1 284 ? 15.523 -16.875 -10.422 1 98.56 284 GLY A C 1
ATOM 2286 O O . GLY A 1 284 ? 16.594 -16.266 -10.555 1 98.56 284 GLY A O 1
ATOM 2287 N N . LEU A 1 285 ? 14.867 -17.344 -11.438 1 98.69 285 LEU A N 1
ATOM 2288 C CA . LEU A 1 285 ? 15.445 -17.266 -12.781 1 98.69 285 LEU A CA 1
ATOM 2289 C C . LEU A 1 285 ? 14.969 -16.016 -13.516 1 98.69 285 LEU A C 1
ATOM 2291 O O . LEU A 1 285 ? 15.727 -15.422 -14.281 1 98.69 285 LEU A O 1
ATOM 2295 N N . TRP A 1 286 ? 13.742 -15.602 -13.281 1 98.81 286 TRP A N 1
ATOM 2296 C CA . TRP A 1 286 ? 13.156 -14.547 -14.094 1 98.81 286 TRP A CA 1
ATOM 2297 C C . TRP A 1 286 ? 13.117 -13.227 -13.328 1 98.81 286 TRP A C 1
ATOM 2299 O O . TRP A 1 286 ? 12.984 -12.156 -13.922 1 98.81 286 TRP A O 1
ATOM 2309 N N . GLY A 1 287 ? 13.18 -13.273 -11.953 1 98.81 287 GLY A N 1
ATOM 2310 C CA . GLY A 1 287 ? 12.914 -12.086 -11.156 1 98.81 287 GLY A CA 1
ATOM 2311 C C . GLY A 1 287 ? 11.484 -11.578 -11.297 1 98.81 287 GLY A C 1
ATOM 2312 O O . GLY A 1 287 ? 11.258 -10.375 -11.383 1 98.81 287 GLY A O 1
ATOM 2313 N N . MET A 1 288 ? 10.516 -12.492 -11.367 1 98.94 288 MET A N 1
ATOM 2314 C CA . MET A 1 288 ? 9.117 -12.125 -11.531 1 98.94 288 MET A CA 1
ATOM 2315 C C . MET A 1 288 ? 8.383 -12.164 -10.195 1 98.94 288 MET A C 1
ATOM 2317 O O . MET A 1 288 ? 8.398 -13.18 -9.5 1 98.94 288 MET A O 1
ATOM 2321 N N . PRO A 1 289 ? 7.664 -11.07 -9.844 1 98.94 289 PRO A N 1
ATOM 2322 C CA . PRO A 1 289 ? 6.871 -11.094 -8.609 1 98.94 289 PRO A CA 1
ATOM 2323 C C . PRO A 1 289 ? 5.77 -12.148 -8.641 1 98.94 289 PRO A C 1
ATOM 2325 O O . PRO A 1 289 ? 5.133 -12.359 -9.672 1 98.94 289 PRO A O 1
ATOM 2328 N N . ILE A 1 290 ? 5.621 -12.797 -7.504 1 98.94 290 ILE A N 1
ATOM 2329 C CA . ILE A 1 290 ? 4.523 -13.734 -7.301 1 98.94 290 ILE A CA 1
ATOM 2330 C C . ILE A 1 290 ? 3.545 -13.172 -6.273 1 98.94 290 ILE A C 1
ATOM 2332 O O . ILE A 1 290 ? 3.928 -12.875 -5.137 1 98.94 290 ILE A O 1
ATOM 2336 N N . GLY A 1 291 ? 2.318 -13.023 -6.703 1 98.94 291 GLY A N 1
ATOM 2337 C CA . GLY A 1 291 ? 1.268 -12.602 -5.789 1 98.94 291 GLY A CA 1
ATOM 2338 C C . GLY A 1 291 ? 0.396 -13.75 -5.32 1 98.94 291 GLY A C 1
ATOM 2339 O O . GLY A 1 291 ? -0.047 -14.57 -6.129 1 98.94 291 GLY A O 1
ATOM 2340 N N . GLU A 1 292 ? 0.12 -13.797 -4.016 1 98.88 292 GLU A N 1
ATOM 2341 C CA . GLU A 1 292 ? -0.694 -14.852 -3.428 1 98.88 292 GLU A CA 1
ATOM 2342 C C . GLU A 1 292 ? -1.733 -14.281 -2.467 1 98.88 292 GLU A C 1
ATOM 2344 O O . GLU A 1 292 ? -1.534 -13.211 -1.897 1 98.88 292 GLU A O 1
ATOM 2349 N N . TYR A 1 293 ? -2.895 -14.93 -2.332 1 98.69 293 TYR A N 1
ATOM 2350 C CA . TYR A 1 293 ? -3.994 -14.57 -1.446 1 98.69 293 TYR A CA 1
ATOM 2351 C C . TYR A 1 293 ? -4.609 -13.234 -1.858 1 98.69 293 TYR A C 1
ATOM 2353 O O . TYR A 1 293 ? -5.113 -12.492 -1.015 1 98.69 293 TYR A O 1
ATOM 2361 N N . PHE A 1 294 ? -4.527 -12.891 -3.119 1 98.94 294 PHE A N 1
ATOM 2362 C CA . PHE A 1 294 ? -5.18 -11.664 -3.559 1 98.94 294 PHE A CA 1
ATOM 2363 C C . PHE A 1 294 ? -6.691 -11.773 -3.416 1 98.94 294 PHE A C 1
ATOM 2365 O O . PHE A 1 294 ? -7.277 -12.812 -3.736 1 98.94 294 PHE A O 1
ATOM 2372 N N . GLU A 1 295 ? -7.352 -10.75 -2.916 1 98.81 295 GLU A N 1
ATOM 2373 C CA . GLU A 1 295 ? -8.805 -10.664 -2.85 1 98.81 295 GLU A CA 1
ATOM 2374 C C . GLU A 1 295 ? -9.398 -10.242 -4.195 1 98.81 295 GLU A C 1
ATOM 2376 O O . GLU A 1 295 ? -9.25 -9.094 -4.609 1 98.81 295 GLU A O 1
ATOM 2381 N N . LEU A 1 296 ? -10.141 -11.188 -4.867 1 98.88 296 LEU A N 1
ATOM 2382 C CA . LEU A 1 296 ? -10.469 -10.93 -6.266 1 98.88 296 LEU A CA 1
ATOM 2383 C C . LEU A 1 296 ? -11.977 -10.984 -6.484 1 98.88 296 LEU A C 1
ATOM 2385 O O . LEU A 1 296 ? -12.453 -10.75 -7.598 1 98.88 296 LEU A O 1
ATOM 2389 N N . GLU A 1 297 ? -12.75 -11.211 -5.402 1 98.5 297 GLU A N 1
ATOM 2390 C CA . GLU A 1 297 ? -14.172 -11.508 -5.574 1 98.5 297 GLU A CA 1
ATOM 2391 C C . GLU A 1 297 ? -14.922 -10.312 -6.152 1 98.5 297 GLU A C 1
ATOM 2393 O O . GLU A 1 297 ? -15.602 -10.438 -7.172 1 98.5 297 GLU A O 1
ATOM 2398 N N . LYS A 1 298 ? -14.781 -9.133 -5.555 1 98.5 298 LYS A N 1
ATOM 2399 C CA . LYS A 1 298 ? -15.492 -7.957 -6.039 1 98.5 298 LYS A CA 1
ATOM 2400 C C . LYS A 1 298 ? -15.016 -7.559 -7.43 1 98.5 298 LYS A C 1
ATOM 2402 O O . LYS A 1 298 ? -15.812 -7.141 -8.273 1 98.5 298 LYS A O 1
ATOM 2407 N N . LEU A 1 299 ? -13.719 -7.676 -7.652 1 98.81 299 LEU A N 1
ATOM 2408 C CA . LEU A 1 299 ? -13.172 -7.367 -8.969 1 98.81 299 LEU A CA 1
ATOM 2409 C C . LEU A 1 299 ? -13.75 -8.305 -10.023 1 98.81 299 LEU A C 1
ATOM 2411 O O . LEU A 1 299 ? -14.141 -7.863 -11.109 1 98.81 299 LEU A O 1
ATOM 2415 N N . ALA A 1 300 ? -13.766 -9.578 -9.703 1 98.69 300 ALA A N 1
ATOM 2416 C CA . ALA A 1 300 ? -14.281 -10.57 -10.641 1 98.69 300 ALA A CA 1
ATOM 2417 C C . ALA A 1 300 ? -15.734 -10.273 -11.008 1 98.69 300 ALA A C 1
ATOM 2419 O O . ALA A 1 300 ? -16.125 -10.383 -12.172 1 98.69 300 ALA A O 1
ATOM 2420 N N . GLU A 1 301 ? -16.531 -9.922 -10.031 1 98.19 301 GLU A N 1
ATOM 2421 C CA . GLU A 1 301 ? -17.922 -9.562 -10.281 1 98.19 301 GLU A CA 1
ATOM 2422 C C . GLU A 1 301 ? -18.016 -8.359 -11.211 1 98.19 301 GLU A C 1
ATOM 2424 O O . GLU A 1 301 ? -18.812 -8.367 -12.156 1 98.19 301 GLU A O 1
ATOM 2429 N N . ALA A 1 302 ? -17.234 -7.352 -10.922 1 98.44 302 ALA A N 1
ATOM 2430 C CA . ALA A 1 302 ? -17.25 -6.148 -11.758 1 98.44 302 ALA A CA 1
ATOM 2431 C C . ALA A 1 302 ? -16.828 -6.469 -13.188 1 98.44 302 ALA A C 1
ATOM 2433 O O . ALA A 1 302 ? -17.406 -5.934 -14.141 1 98.44 302 ALA A O 1
ATOM 2434 N N . CYS A 1 303 ? -15.797 -7.27 -13.344 1 98.56 303 CYS A N 1
ATOM 2435 C CA . CYS A 1 303 ? -15.336 -7.668 -14.664 1 98.56 303 CYS A CA 1
ATOM 2436 C C . CYS A 1 303 ? -16.438 -8.398 -15.43 1 98.56 303 CYS A C 1
ATOM 2438 O O . CYS A 1 303 ? -16.672 -8.109 -16.609 1 98.56 303 CYS A O 1
ATOM 2440 N N . ALA A 1 304 ? -17.062 -9.312 -14.766 1 97.81 304 ALA A N 1
ATOM 2441 C CA . ALA A 1 304 ? -18.125 -10.078 -15.398 1 97.81 304 ALA A CA 1
ATOM 2442 C C . ALA A 1 304 ? -19.266 -9.164 -15.828 1 97.81 304 ALA A C 1
ATOM 2444 O O . ALA A 1 304 ? -19.781 -9.289 -16.938 1 97.81 304 ALA A O 1
ATOM 2445 N N . GLU A 1 305 ? -19.625 -8.242 -14.914 1 97.25 305 GLU A N 1
ATOM 2446 C CA . GLU A 1 305 ? -20.75 -7.332 -15.188 1 97.25 305 GLU A CA 1
ATOM 2447 C C . GLU A 1 305 ? -20.438 -6.414 -16.359 1 97.25 305 GLU A C 1
ATOM 2449 O O . GLU A 1 305 ? -21.312 -6.133 -17.188 1 97.25 305 GLU A O 1
ATOM 2454 N N . SER A 1 306 ? -19.25 -5.988 -16.469 1 97.56 306 SER A N 1
ATOM 2455 C CA . SER A 1 306 ? -18.891 -5.031 -17.516 1 97.56 306 SER A CA 1
ATOM 2456 C C . SER A 1 306 ? -18.312 -5.738 -18.734 1 97.56 306 SER A C 1
ATOM 2458 O O . SER A 1 306 ? -18.078 -5.105 -19.766 1 97.56 306 SER A O 1
ATOM 2460 N N . LYS A 1 307 ? -18.031 -7.039 -18.641 1 97.62 307 LYS A N 1
ATOM 2461 C CA . LYS A 1 307 ? -17.359 -7.828 -19.672 1 97.62 307 LYS A CA 1
ATOM 2462 C C . LYS A 1 307 ? -16.016 -7.219 -20.047 1 97.62 307 LYS A C 1
ATOM 2464 O O . LYS A 1 307 ? -15.664 -7.16 -21.219 1 97.62 307 LYS A O 1
ATOM 2469 N N . ARG A 1 308 ? -15.414 -6.602 -19.109 1 98.38 308 ARG A N 1
ATOM 2470 C CA . ARG A 1 308 ? -14.062 -6.059 -19.203 1 98.38 308 ARG A CA 1
ATOM 2471 C C . ARG A 1 308 ? -13.148 -6.676 -18.156 1 98.38 308 ARG A C 1
ATOM 2473 O O . ARG A 1 308 ? -13.438 -6.617 -16.953 1 98.38 308 ARG A O 1
ATOM 2480 N N . TYR A 1 309 ? -12.055 -7.227 -18.656 1 98.88 309 TYR A N 1
ATOM 2481 C CA . TYR A 1 309 ? -11.219 -8.008 -17.75 1 98.88 309 TYR A CA 1
ATOM 2482 C C . TYR A 1 309 ? -9.82 -7.398 -17.625 1 98.88 309 TYR A C 1
ATOM 2484 O O . TYR A 1 309 ? -8.891 -8.055 -17.156 1 98.88 309 TYR A O 1
ATOM 2492 N N . THR A 1 310 ? -9.688 -6.164 -18.188 1 98.88 310 THR A N 1
ATOM 2493 C CA . THR A 1 310 ? -8.469 -5.383 -18.016 1 98.88 310 THR A CA 1
ATOM 2494 C C . THR A 1 310 ? -8.75 -4.109 -17.219 1 98.88 310 THR A C 1
ATOM 2496 O O . THR A 1 310 ? -9.875 -3.605 -17.219 1 98.88 310 THR A O 1
ATOM 2499 N N . PHE A 1 311 ? -7.816 -3.645 -16.531 1 98.94 311 PHE A N 1
ATOM 2500 C CA . PHE A 1 311 ? -7.922 -2.502 -15.633 1 98.94 311 PHE A CA 1
ATOM 2501 C C . PHE A 1 311 ? -6.543 -1.932 -15.32 1 98.94 311 PHE A C 1
ATOM 2503 O O . PHE A 1 311 ? -5.523 -2.535 -15.664 1 98.94 311 PHE A O 1
ATOM 2510 N N . PHE A 1 312 ? -6.477 -0.746 -14.82 1 98.94 312 PHE A N 1
ATOM 2511 C CA . PHE A 1 312 ? -5.23 -0.211 -14.289 1 98.94 312 PHE A CA 1
ATOM 2512 C C . PHE A 1 312 ? -4.926 -0.812 -12.922 1 98.94 312 PHE A C 1
ATOM 2514 O O . PHE A 1 312 ? -5.789 -0.831 -12.039 1 98.94 312 PHE A O 1
ATOM 2521 N N . PHE A 1 313 ? -3.83 -1.417 -12.812 1 98.94 313 PHE A N 1
ATOM 2522 C CA . PHE A 1 313 ? -3.385 -2.086 -11.594 1 98.94 313 PHE A CA 1
ATOM 2523 C C . PHE A 1 313 ? -2.299 -1.275 -10.898 1 98.94 313 PHE A C 1
ATOM 2525 O O . PHE A 1 313 ? -1.347 -0.823 -11.539 1 98.94 313 PHE A O 1
ATOM 2532 N N . THR A 1 314 ? -2.441 -1.038 -9.57 1 98.94 314 THR A N 1
ATOM 2533 C CA . THR A 1 314 ? -1.407 -0.384 -8.781 1 98.94 314 THR A CA 1
ATOM 2534 C C . THR A 1 314 ? -1.062 -1.219 -7.551 1 98.94 314 THR A C 1
ATOM 2536 O O . THR A 1 314 ? -1.942 -1.83 -6.941 1 98.94 314 THR A O 1
ATOM 2539 N N . SER A 1 315 ? 0.163 -1.307 -7.23 1 98.94 315 SER A N 1
ATOM 2540 C CA . SER A 1 315 ? 0.645 -1.951 -6.016 1 98.94 315 SER A CA 1
ATOM 2541 C C . SER A 1 315 ? 1.918 -1.285 -5.504 1 98.94 315 SER A C 1
ATOM 2543 O O . SER A 1 315 ? 2.9 -1.166 -6.238 1 98.94 315 SER A O 1
ATOM 2545 N N . TRP A 1 316 ? 1.883 -0.868 -4.309 1 98.81 316 TRP A N 1
ATOM 2546 C CA . TRP A 1 316 ? 3.023 -0.267 -3.623 1 98.81 316 TRP A CA 1
ATOM 2547 C C . TRP A 1 316 ? 3.293 -0.97 -2.297 1 98.81 316 TRP A C 1
ATOM 2549 O O . TRP A 1 316 ? 2.803 -0.542 -1.25 1 98.81 316 TRP A O 1
ATOM 2559 N N . PRO A 1 317 ? 4.086 -2.014 -2.332 1 98.81 317 PRO A N 1
ATOM 2560 C CA . PRO A 1 317 ? 4.391 -2.779 -1.122 1 98.8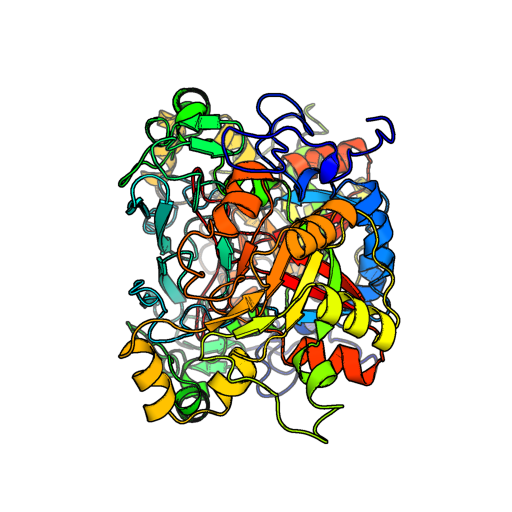1 317 PRO A CA 1
ATOM 2561 C C . PRO A 1 317 ? 5.082 -1.939 -0.05 1 98.81 317 PRO A C 1
ATOM 2563 O O . PRO A 1 317 ? 5.473 -0.799 -0.312 1 98.81 317 PRO A O 1
ATOM 2566 N N . LEU A 1 318 ? 5.117 -2.488 1.164 1 98.81 318 LEU A N 1
ATOM 2567 C CA . LEU A 1 318 ? 5.855 -1.82 2.23 1 98.81 318 LEU A CA 1
ATOM 2568 C C . LEU A 1 318 ? 7.328 -1.668 1.859 1 98.81 318 LEU A C 1
ATOM 2570 O O . LEU A 1 318 ? 7.926 -2.582 1.287 1 98.81 318 LEU A O 1
ATOM 2574 N N . ASN A 1 319 ? 7.867 -0.518 2.184 1 98.44 319 ASN A N 1
ATOM 2575 C CA . ASN A 1 319 ? 9.273 -0.232 1.912 1 98.44 319 ASN A CA 1
ATOM 2576 C C . ASN A 1 319 ? 10.18 -0.836 2.977 1 98.44 319 ASN A C 1
ATOM 2578 O O . ASN A 1 319 ? 10.719 -0.117 3.818 1 98.44 319 ASN A O 1
ATOM 2582 N N . ILE A 1 320 ? 10.359 -2.102 2.912 1 98.06 320 ILE A N 1
ATOM 2583 C CA . ILE A 1 320 ? 11.164 -2.854 3.873 1 98.06 320 ILE A CA 1
ATOM 2584 C C . ILE A 1 320 ? 12.555 -3.092 3.307 1 98.06 320 ILE A C 1
ATOM 2586 O O . ILE A 1 320 ? 12.75 -3.955 2.445 1 98.06 320 ILE A O 1
ATOM 2590 N N . LEU A 1 321 ? 13.555 -2.395 3.799 1 97.06 321 LEU A N 1
ATOM 2591 C CA . LEU A 1 321 ? 14.938 -2.613 3.367 1 97.06 321 LEU A CA 1
ATOM 2592 C C . LEU A 1 321 ? 15.359 -4.055 3.621 1 97.06 321 LEU A C 1
ATOM 2594 O O . LEU A 1 321 ? 15.414 -4.496 4.773 1 97.06 321 LEU A O 1
ATOM 2598 N N . GLY A 1 322 ? 15.555 -4.773 2.514 1 97.12 322 GLY A N 1
ATOM 2599 C CA . GLY A 1 322 ? 16 -6.152 2.633 1 97.12 322 GLY A CA 1
ATOM 2600 C C . GLY A 1 322 ? 14.875 -7.129 2.883 1 97.12 322 GLY A C 1
ATOM 2601 O O . GLY A 1 322 ? 15.109 -8.281 3.252 1 97.12 322 GLY A O 1
ATOM 2602 N N . GLY A 1 323 ? 13.656 -6.734 2.729 1 97.94 323 GLY A N 1
ATOM 2603 C CA . GLY A 1 323 ? 12.516 -7.602 3.002 1 97.94 323 GLY A CA 1
ATOM 2604 C C . GLY A 1 323 ? 12.383 -8.742 2.01 1 97.94 323 GLY A C 1
ATOM 2605 O O . GLY A 1 323 ? 12.648 -8.57 0.818 1 97.94 323 GLY A O 1
ATOM 2606 N N . ALA A 1 324 ? 11.867 -9.883 2.482 1 98.06 324 ALA A N 1
ATOM 2607 C CA . ALA A 1 324 ? 11.664 -11.055 1.64 1 98.06 324 ALA A CA 1
ATOM 2608 C C . ALA A 1 324 ? 10.328 -10.969 0.899 1 98.06 324 ALA A C 1
ATOM 2610 O O . ALA A 1 324 ? 10.164 -11.562 -0.168 1 98.06 324 ALA A O 1
ATOM 2611 N N . ALA A 1 325 ? 9.406 -10.336 1.469 1 98.69 325 ALA A N 1
ATOM 2612 C CA . ALA A 1 325 ? 8.039 -10.219 0.972 1 98.69 325 ALA A CA 1
ATOM 2613 C C . ALA A 1 325 ? 7.328 -9.016 1.579 1 98.69 325 ALA A C 1
ATOM 2615 O O . ALA A 1 325 ? 7.953 -8.203 2.271 1 98.69 325 ALA A O 1
ATOM 2616 N N . SER A 1 326 ? 6.07 -8.836 1.177 1 98.81 326 SER A N 1
ATOM 2617 C CA . SER A 1 326 ? 5.273 -7.73 1.702 1 98.81 326 SER A CA 1
ATOM 2618 C C . SER A 1 326 ? 3.805 -7.879 1.323 1 98.81 326 SER A C 1
ATOM 2620 O O . SER A 1 326 ? 3.484 -8.398 0.252 1 98.81 326 SER A O 1
ATOM 2622 N N . PRO A 1 327 ? 2.891 -7.387 2.221 1 98.81 327 PRO A N 1
ATOM 2623 C CA . PRO A 1 327 ? 1.577 -7.074 1.65 1 98.81 327 PRO A CA 1
ATOM 2624 C C . PRO A 1 327 ? 1.669 -6.195 0.404 1 98.81 327 PRO A C 1
ATOM 2626 O O . PRO A 1 327 ? 2.506 -5.293 0.34 1 98.81 327 PRO A O 1
ATOM 2629 N N . PRO A 1 328 ? 0.883 -6.516 -0.576 1 98.88 328 PRO A N 1
ATOM 2630 C CA . PRO A 1 328 ? 1.048 -5.812 -1.852 1 98.88 328 PRO A CA 1
ATOM 2631 C C . PRO A 1 328 ? 0.433 -4.418 -1.843 1 98.88 328 PRO A C 1
ATOM 2633 O O . PRO A 1 328 ? 0.885 -3.533 -2.576 1 98.88 328 PRO A O 1
ATOM 2636 N N . ASN A 1 329 ? -0.647 -4.281 -0.989 1 98.81 329 ASN A N 1
ATOM 2637 C CA . ASN A 1 329 ? -1.401 -3.035 -1.044 1 98.81 329 ASN A CA 1
ATOM 2638 C C . ASN A 1 329 ? -1.839 -2.707 -2.469 1 98.81 329 ASN A C 1
ATOM 2640 O O . ASN A 1 329 ? -1.59 -1.605 -2.961 1 98.81 329 ASN A O 1
ATOM 2644 N N . ALA A 1 330 ? -2.514 -3.658 -3.072 1 98.94 330 ALA A N 1
ATOM 2645 C CA . ALA A 1 330 ? -2.83 -3.648 -4.496 1 98.94 330 ALA A CA 1
ATOM 2646 C C . ALA A 1 330 ? -4.273 -3.221 -4.734 1 98.94 330 ALA A C 1
ATOM 2648 O O . ALA A 1 330 ? -5.133 -3.402 -3.869 1 98.94 330 ALA A O 1
ATOM 2649 N N . ALA A 1 331 ? -4.504 -2.652 -5.871 1 98.94 331 ALA A N 1
ATOM 2650 C CA . ALA A 1 331 ? -5.855 -2.238 -6.238 1 98.94 331 ALA A CA 1
ATOM 2651 C C . ALA A 1 331 ? -6.031 -2.23 -7.754 1 98.94 331 ALA A C 1
ATOM 2653 O O . ALA A 1 331 ? -5.051 -2.229 -8.5 1 98.94 331 ALA A O 1
ATOM 2654 N N . ALA A 1 332 ? -7.23 -2.316 -8.164 1 98.94 332 ALA A N 1
ATOM 2655 C CA . ALA A 1 332 ? -7.637 -2.205 -9.562 1 98.94 332 ALA A CA 1
ATOM 2656 C C . ALA A 1 332 ? -8.477 -0.952 -9.789 1 98.94 332 ALA A C 1
ATOM 2658 O O . ALA A 1 332 ? -9.297 -0.581 -8.945 1 98.94 332 ALA A O 1
ATOM 2659 N N . TYR A 1 333 ? -8.234 -0.306 -10.883 1 98.81 333 TYR A N 1
ATOM 2660 C CA . TYR A 1 333 ? -8.977 0.873 -11.305 1 98.81 333 TYR A CA 1
ATOM 2661 C C . TYR A 1 333 ? -9.625 0.649 -12.672 1 98.81 333 TYR A C 1
ATOM 2663 O O . TYR A 1 333 ? -8.945 0.313 -13.641 1 98.81 333 TYR A O 1
ATOM 2671 N N . PHE A 1 334 ? -10.953 0.884 -12.773 1 98 334 PHE A N 1
ATOM 2672 C CA . PHE A 1 334 ? -11.695 0.742 -14.016 1 98 334 PHE A CA 1
ATOM 2673 C C . PHE A 1 334 ? -11.922 2.1 -14.672 1 98 334 PHE A C 1
ATOM 2675 O O . PHE A 1 334 ? -12.102 3.105 -13.977 1 98 334 PHE A O 1
ATOM 2682 N N . MET B 1 1 ? -25.438 9.93 -6.516 1 35.22 1 MET B N 1
ATOM 2683 C CA . MET B 1 1 ? -25.875 10.961 -5.582 1 35.22 1 MET B CA 1
ATOM 2684 C C . MET B 1 1 ? -25.766 12.344 -6.211 1 35.22 1 MET B C 1
ATOM 2686 O O . MET B 1 1 ? -24.766 12.656 -6.855 1 35.22 1 MET B O 1
ATOM 2690 N N . ALA B 1 2 ? -26.75 13.039 -6.371 1 40.19 2 ALA B N 1
ATOM 2691 C CA . ALA B 1 2 ? -26.891 14.375 -6.953 1 40.19 2 ALA B CA 1
ATOM 2692 C C . ALA B 1 2 ? -25.797 15.305 -6.457 1 40.19 2 ALA B C 1
ATOM 2694 O O . ALA B 1 2 ? -25.281 15.141 -5.348 1 40.19 2 ALA B O 1
ATOM 2695 N N . ASP B 1 3 ? -25.078 16.188 -7.32 1 55.84 3 ASP B N 1
ATOM 2696 C CA . ASP B 1 3 ? -24.078 17.219 -7.117 1 55.84 3 ASP B CA 1
ATOM 2697 C C . ASP B 1 3 ? -24.391 18.047 -5.867 1 55.84 3 ASP B C 1
ATOM 2699 O O . ASP B 1 3 ? -24.891 19.172 -5.965 1 55.84 3 ASP B O 1
ATOM 2703 N N . ARG B 1 4 ? -24.781 17.438 -4.777 1 61.81 4 ARG B N 1
ATOM 2704 C CA . ARG B 1 4 ? -25.141 18.203 -3.594 1 61.81 4 ARG B CA 1
ATOM 2705 C C . ARG B 1 4 ? -24.016 19.156 -3.195 1 61.81 4 ARG B C 1
ATOM 2707 O O . ARG B 1 4 ? -22.844 18.75 -3.145 1 61.81 4 ARG B O 1
ATOM 2714 N N . LYS B 1 5 ? -24.375 20.328 -3.273 1 85.31 5 LYS B N 1
ATOM 2715 C CA . LYS B 1 5 ? -23.469 21.391 -2.855 1 85.31 5 LYS B CA 1
ATOM 2716 C C . LYS B 1 5 ? -23.016 21.188 -1.414 1 85.31 5 LYS B C 1
ATOM 2718 O O . LYS B 1 5 ? -23.828 21.062 -0.506 1 85.31 5 LYS B O 1
ATOM 2723 N N . LEU B 1 6 ? -21.719 21.062 -1.151 1 94.44 6 LEU B N 1
ATOM 2724 C CA . LEU B 1 6 ? -21.156 20.938 0.187 1 94.44 6 LEU B CA 1
ATOM 2725 C C . LEU B 1 6 ? -21.219 22.25 0.941 1 94.44 6 LEU B C 1
ATOM 2727 O O . LEU B 1 6 ? -21 23.312 0.357 1 94.44 6 LEU B O 1
ATOM 2731 N N . PRO B 1 7 ? -21.625 22.219 2.178 1 96.69 7 PRO B N 1
ATOM 2732 C CA . PRO B 1 7 ? -21.609 23.453 2.963 1 96.69 7 PRO B CA 1
ATOM 2733 C C . PRO B 1 7 ? -20.203 24.062 3.064 1 96.69 7 PRO B C 1
ATOM 2735 O O . PRO B 1 7 ? -19.203 23.344 3.029 1 96.69 7 PRO B O 1
ATOM 2738 N N . SER B 1 8 ? -20.172 25.406 3.133 1 97.75 8 SER B N 1
ATOM 2739 C CA . SER B 1 8 ? -18.922 26.062 3.492 1 97.75 8 SER B CA 1
ATOM 2740 C C . SER B 1 8 ? -18.562 25.828 4.953 1 97.75 8 SER B C 1
ATOM 2742 O O . SER B 1 8 ? -19.391 25.344 5.73 1 97.75 8 SER B O 1
ATOM 2744 N N . PHE B 1 9 ? -17.328 26.141 5.281 1 98.38 9 PHE B N 1
ATOM 2745 C CA . PHE B 1 9 ? -16.875 25.969 6.656 1 98.38 9 PHE B CA 1
ATOM 2746 C C . PHE B 1 9 ? -17.781 26.719 7.625 1 98.38 9 PHE B C 1
ATOM 2748 O O . PHE B 1 9 ? -18.188 26.156 8.648 1 98.38 9 PHE B O 1
ATOM 2755 N N . ASP B 1 10 ? -18.125 27.922 7.246 1 98.06 10 ASP B N 1
ATOM 2756 C CA . ASP B 1 10 ? -18.891 28.781 8.148 1 98.06 10 ASP B CA 1
ATOM 2757 C C . ASP B 1 10 ? -20.344 28.312 8.266 1 98.06 10 ASP B C 1
ATOM 2759 O O . ASP B 1 10 ? -21.062 28.734 9.172 1 98.06 10 ASP B O 1
ATOM 2763 N N . GLU B 1 11 ? -20.766 27.422 7.371 1 98.06 11 GLU B N 1
ATOM 2764 C CA . GLU B 1 11 ? -22.125 26.875 7.395 1 98.06 11 GLU B CA 1
ATOM 2765 C C . GLU B 1 11 ? -22.188 25.609 8.227 1 98.06 11 GLU B C 1
ATOM 2767 O O . GLU B 1 11 ? -23.281 25.141 8.57 1 98.06 11 GLU B O 1
ATOM 2772 N N . LEU B 1 12 ? -21.094 25.047 8.562 1 98.25 12 LEU B N 1
ATOM 2773 C CA . LEU B 1 12 ? -21.078 23.844 9.391 1 98.25 12 LEU B CA 1
ATOM 2774 C C . LEU B 1 12 ? -21.484 24.156 10.828 1 98.25 12 LEU B C 1
ATOM 2776 O O . LEU B 1 12 ? -21.094 25.203 11.367 1 98.25 12 LEU B O 1
ATOM 2780 N N . PRO B 1 13 ? -22.25 23.312 11.398 1 97.81 13 PRO B N 1
ATOM 2781 C CA . PRO B 1 13 ? -22.625 23.562 12.789 1 97.81 13 PRO B CA 1
ATOM 2782 C C . PRO B 1 13 ? -21.438 23.422 13.75 1 97.81 13 PRO B C 1
ATOM 2784 O O . PRO B 1 13 ? -20.391 22.906 13.367 1 97.81 13 PRO B O 1
ATOM 2787 N N . HIS B 1 14 ? -21.625 23.922 14.906 1 97.56 14 HIS B N 1
ATOM 2788 C CA . HIS B 1 14 ? -20.672 23.734 15.984 1 97.56 14 HIS B CA 1
ATOM 2789 C C . HIS B 1 14 ? -20.922 22.438 16.75 1 97.56 14 HIS B C 1
ATOM 2791 O O . HIS B 1 14 ? -22.062 21.969 16.812 1 97.56 14 HIS B O 1
ATOM 2797 N N . PHE B 1 15 ? -19.938 21.906 17.281 1 97.81 15 PHE B N 1
ATOM 2798 C CA . PHE B 1 15 ? -20.016 20.922 18.359 1 97.81 15 PHE B CA 1
ATOM 2799 C C . PHE B 1 15 ? -19.453 21.5 19.656 1 97.81 15 PHE B C 1
ATOM 2801 O O . PHE B 1 15 ? -18.25 21.469 19.875 1 97.81 15 PHE B O 1
ATOM 2808 N N . HIS B 1 16 ? -20.406 21.969 20.438 1 96.56 16 HIS B N 1
ATOM 2809 C CA . HIS B 1 16 ? -20 22.703 21.625 1 96.56 16 HIS B CA 1
ATOM 2810 C C . HIS B 1 16 ? -19.031 23.828 21.281 1 96.56 16 HIS B C 1
ATOM 2812 O O . HIS B 1 16 ? -19.344 24.672 20.438 1 96.56 16 HIS B O 1
ATOM 2818 N N . GLU B 1 17 ? -17.875 23.859 21.812 1 94.44 17 GLU B N 1
ATOM 2819 C CA . GLU B 1 17 ? -16.922 24.953 21.609 1 94.44 17 GLU B CA 1
ATOM 2820 C C . GLU B 1 17 ? -16.156 24.781 20.297 1 94.44 17 GLU B C 1
ATOM 2822 O O . GLU B 1 17 ? -15.43 25.672 19.875 1 94.44 17 GLU B O 1
ATOM 2827 N N . TYR B 1 18 ? -16.281 23.672 19.656 1 96.19 18 TYR B N 1
ATOM 2828 C CA . TYR B 1 18 ? -15.547 23.406 18.406 1 96.19 18 TYR B CA 1
ATOM 2829 C C . TYR B 1 18 ? -16.328 23.906 17.203 1 96.19 18 TYR B C 1
ATOM 2831 O O . TYR B 1 18 ? -17.531 23.656 17.094 1 96.19 18 TYR B O 1
ATOM 2839 N N . THR B 1 19 ? -15.664 24.547 16.312 1 96.38 19 THR B N 1
ATOM 2840 C CA . THR B 1 19 ? -16.297 25.062 15.117 1 96.38 19 THR B CA 1
ATOM 2841 C C . THR B 1 19 ? -16.156 24.078 13.961 1 96.38 19 THR B C 1
ATOM 2843 O O . THR B 1 19 ? -15.172 23.328 13.891 1 96.38 19 THR B O 1
ATOM 2846 N N . GLY B 1 20 ? -17.156 24.062 13.078 1 97.56 20 GLY B N 1
ATOM 2847 C CA . GLY B 1 20 ? -17.062 23.375 11.797 1 97.56 20 GLY B CA 1
ATOM 2848 C C . GLY B 1 20 ? -17.219 21.859 11.922 1 97.56 20 GLY B C 1
ATOM 2849 O O . GLY B 1 20 ? -16.344 21.109 11.477 1 97.56 20 GLY B O 1
ATOM 2850 N N . CYS B 1 21 ? -18.328 21.375 12.422 1 98.31 21 CYS B N 1
ATOM 2851 C CA . CYS B 1 21 ? -18.594 19.953 12.57 1 98.31 21 CYS B CA 1
ATOM 2852 C C . CYS B 1 21 ? -19.25 19.391 11.312 1 98.31 21 CYS B C 1
ATOM 2854 O O . CYS B 1 21 ? -20.359 19.781 10.953 1 98.31 21 CYS B O 1
ATOM 2856 N N . ALA B 1 22 ? -18.625 18.375 10.711 1 98.31 22 ALA B N 1
ATOM 2857 C CA . ALA B 1 22 ? -19.078 17.875 9.422 1 98.31 22 ALA B CA 1
ATOM 2858 C C . ALA B 1 22 ? -19.766 16.516 9.562 1 98.31 22 ALA B C 1
ATOM 2860 O O . ALA B 1 22 ? -19.938 15.789 8.578 1 98.31 22 ALA B O 1
ATOM 2861 N N . TRP B 1 23 ? -20.219 16.078 10.68 1 98 23 TRP B N 1
ATOM 2862 C CA . TRP B 1 23 ? -20.734 14.75 10.977 1 98 23 TRP B CA 1
ATOM 2863 C C . TRP B 1 23 ? -21.969 14.445 10.141 1 98 23 TRP B C 1
ATOM 2865 O O . TRP B 1 23 ? -22.234 13.281 9.82 1 98 23 TRP B O 1
ATOM 2875 N N . GLU B 1 24 ? -22.656 15.406 9.648 1 95.62 24 GLU B N 1
ATOM 2876 C CA . GLU B 1 24 ? -23.922 15.156 8.953 1 95.62 24 GLU B CA 1
ATOM 2877 C C . GLU B 1 24 ? -23.766 15.297 7.445 1 95.62 24 GLU B C 1
ATOM 2879 O O . GLU B 1 24 ? -24.719 15.078 6.691 1 95.62 24 GLU B O 1
ATOM 2884 N N . VAL B 1 25 ? -22.625 15.641 7.086 1 97.44 25 VAL B N 1
ATOM 2885 C CA . VAL B 1 25 ? -22.406 16 5.688 1 97.44 25 VAL B CA 1
ATOM 2886 C C . VAL B 1 25 ? -22.609 14.773 4.805 1 97.44 25 VAL B C 1
ATOM 2888 O O . VAL B 1 25 ? -23.219 14.859 3.736 1 97.44 25 VAL B O 1
ATOM 2891 N N . TRP B 1 26 ? -22.094 13.609 5.254 1 96.88 26 TRP B N 1
ATOM 2892 C CA . TRP B 1 26 ? -22.125 12.422 4.402 1 96.88 26 TRP B CA 1
ATOM 2893 C C . TRP B 1 26 ? -23.125 11.398 4.926 1 96.88 26 TRP B C 1
ATOM 2895 O O . TRP B 1 26 ? -23.156 10.258 4.461 1 96.88 26 TRP B O 1
ATOM 2905 N N . GLY B 1 27 ? -23.938 11.766 5.812 1 94.69 27 GLY B N 1
ATOM 2906 C CA . GLY B 1 27 ? -24.984 10.891 6.328 1 94.69 27 GLY B CA 1
ATOM 2907 C C . GLY B 1 27 ? -24.594 10.203 7.625 1 94.69 27 GLY B C 1
ATOM 2908 O O . GLY B 1 27 ? -23.422 10.172 7.988 1 94.69 27 GLY B O 1
ATOM 2909 N N . LYS B 1 28 ? -25.719 9.57 8.062 1 90.56 28 LYS B N 1
ATOM 2910 C CA . LYS B 1 28 ? -25.547 8.883 9.336 1 90.56 28 LYS B CA 1
ATOM 2911 C C . LYS B 1 28 ? -24.719 7.613 9.164 1 90.56 28 LYS B C 1
ATOM 2913 O O . LYS B 1 28 ? -24.797 6.953 8.125 1 90.56 28 LYS B O 1
ATOM 2918 N N . ASP B 1 29 ? -23.766 7.297 9.914 1 91.56 29 ASP B N 1
ATOM 2919 C CA . ASP B 1 29 ? -23 6.062 9.977 1 91.56 29 ASP B CA 1
ATOM 2920 C C . ASP B 1 29 ? -21.781 6.117 9.047 1 91.56 29 ASP B C 1
ATOM 2922 O O . ASP B 1 29 ? -21.156 5.094 8.773 1 91.56 29 ASP B O 1
ATOM 2926 N N . ASP B 1 30 ? -21.641 7.328 8.383 1 97.88 30 ASP B N 1
ATOM 2927 C CA . ASP B 1 30 ? -20.469 7.477 7.531 1 97.88 30 ASP B CA 1
ATOM 2928 C C . ASP B 1 30 ? -19.188 7.121 8.289 1 97.88 30 ASP B C 1
ATOM 2930 O O . ASP B 1 30 ? -19.031 7.484 9.461 1 97.88 30 ASP B O 1
ATOM 2934 N N . GLU B 1 31 ? -18.359 6.371 7.625 1 98.25 31 GLU B N 1
ATOM 2935 C CA . GLU B 1 31 ? -17.062 6.039 8.234 1 98.25 31 GLU B CA 1
ATOM 2936 C C . GLU B 1 31 ? -15.914 6.406 7.309 1 98.25 31 GLU B C 1
ATOM 2938 O O . GLU B 1 31 ? -14.773 5.98 7.527 1 98.25 31 GLU B O 1
ATOM 2943 N N . LEU B 1 32 ? -16.156 7.199 6.254 1 98.75 32 LEU B N 1
ATOM 2944 C CA . LEU B 1 32 ? -15.117 7.566 5.301 1 98.75 32 LEU B CA 1
ATOM 2945 C C . LEU B 1 32 ? -14.688 9.016 5.496 1 98.75 32 LEU B C 1
ATOM 2947 O O . LEU B 1 32 ? -13.539 9.375 5.207 1 98.75 32 LEU B O 1
ATOM 2951 N N . GLY B 1 33 ? -15.625 9.875 5.93 1 98.69 33 GLY B N 1
ATOM 2952 C CA . GLY B 1 33 ? -15.336 11.297 6.023 1 98.69 33 GLY B CA 1
ATOM 2953 C C . GLY B 1 33 ? -15.078 11.945 4.676 1 98.69 33 GLY B C 1
ATOM 2954 O O . GLY B 1 33 ? -15.844 11.742 3.73 1 98.69 33 GLY B O 1
ATOM 2955 N N . THR B 1 34 ? -14.055 12.789 4.609 1 98.88 34 THR B N 1
ATOM 2956 C CA . THR B 1 34 ? -13.781 13.562 3.404 1 98.88 34 THR B CA 1
ATOM 2957 C C . THR B 1 34 ? -13.344 12.648 2.266 1 98.88 34 THR B C 1
ATOM 2959 O O . THR B 1 34 ? -13.32 13.062 1.104 1 98.88 34 THR B O 1
ATOM 2962 N N . VAL B 1 35 ? -13.039 11.414 2.529 1 98.88 35 VAL B N 1
ATOM 2963 C CA . VAL B 1 35 ? -12.719 10.438 1.49 1 98.88 35 VAL B CA 1
ATOM 2964 C C . VAL B 1 35 ? -13.945 10.219 0.6 1 98.88 35 VAL B C 1
ATOM 2966 O O . VAL B 1 35 ? -13.812 9.766 -0.542 1 98.88 35 VAL B O 1
ATOM 2969 N N . ASN B 1 36 ? -15.141 10.57 1.097 1 98.56 36 ASN B N 1
ATOM 2970 C CA . ASN B 1 36 ? -16.344 10.516 0.278 1 98.56 36 ASN B CA 1
ATOM 2971 C C . ASN B 1 36 ? -16.25 11.43 -0.939 1 98.56 36 ASN B C 1
ATOM 2973 O O . ASN B 1 36 ? -16.969 11.266 -1.915 1 98.56 36 ASN B O 1
ATOM 2977 N N . LEU B 1 37 ? -15.383 12.422 -0.889 1 98.69 37 LEU B N 1
ATOM 2978 C CA . LEU B 1 37 ? -15.188 13.328 -2.014 1 98.69 37 LEU B CA 1
ATOM 2979 C C . LEU B 1 37 ? -14.516 12.617 -3.184 1 98.69 37 LEU B C 1
ATOM 2981 O O . LEU B 1 37 ? -14.555 13.102 -4.316 1 98.69 37 LEU B O 1
ATOM 2985 N N . LEU B 1 38 ? -13.867 11.508 -2.902 1 98.81 38 LEU B N 1
ATOM 2986 C CA . LEU B 1 38 ? -13.156 10.758 -3.928 1 98.81 38 LEU B CA 1
ATOM 2987 C C . LEU B 1 38 ? -14.086 9.789 -4.641 1 98.81 38 LEU B C 1
ATOM 2989 O O . LEU B 1 38 ? -13.922 8.57 -4.535 1 98.81 38 LEU B O 1
ATOM 2993 N N . THR B 1 39 ? -14.977 10.375 -5.402 1 98.25 39 THR B N 1
ATOM 2994 C CA . THR B 1 39 ? -15.961 9.625 -6.172 1 98.25 39 THR B CA 1
ATOM 2995 C C . THR B 1 39 ? -15.336 9.047 -7.434 1 98.25 39 THR B C 1
ATOM 2997 O O . THR B 1 39 ? -14.219 9.414 -7.801 1 98.25 39 THR B O 1
ATOM 3000 N N . GLU B 1 40 ? -16.125 8.164 -8.086 1 98.44 40 GLU B N 1
ATOM 3001 C CA . GLU B 1 40 ? -15.672 7.586 -9.344 1 98.44 40 GLU B CA 1
ATOM 3002 C C . GLU B 1 40 ? -15.32 8.68 -10.352 1 98.44 40 GLU B C 1
ATOM 3004 O O . GLU B 1 40 ? -14.289 8.609 -11.023 1 98.44 40 GLU B O 1
ATOM 3009 N N . LYS B 1 41 ? -16.109 9.711 -10.422 1 98.06 41 LYS B N 1
ATOM 3010 C CA . LYS B 1 41 ? -15.883 10.812 -11.352 1 98.06 41 LYS B CA 1
ATOM 3011 C C . LYS B 1 41 ? -14.594 11.562 -11.016 1 98.06 41 LYS B C 1
ATOM 3013 O O . LYS B 1 41 ? -13.812 11.898 -11.906 1 98.06 41 LYS B O 1
ATOM 3018 N N . VAL B 1 42 ? -14.367 11.812 -9.734 1 98.56 42 VAL B N 1
ATOM 3019 C CA . VAL B 1 42 ? -13.164 12.5 -9.289 1 98.56 42 VAL B CA 1
ATOM 3020 C C . VAL B 1 42 ? -11.93 11.68 -9.656 1 98.56 42 VAL B C 1
ATOM 3022 O O . VAL B 1 42 ? -10.945 12.219 -10.164 1 98.56 42 VAL B O 1
ATOM 3025 N N . ILE B 1 43 ? -12 10.398 -9.469 1 98.75 43 ILE B N 1
ATOM 3026 C CA . ILE B 1 43 ? -10.867 9.516 -9.727 1 98.75 43 ILE B CA 1
ATOM 3027 C C . ILE B 1 43 ? -10.602 9.438 -11.227 1 98.75 43 ILE B C 1
ATOM 3029 O O . ILE B 1 43 ? -9.453 9.523 -11.664 1 98.75 43 ILE B O 1
ATOM 3033 N N . SER B 1 44 ? -11.68 9.258 -12.039 1 98.44 44 SER B N 1
ATOM 3034 C CA . SER B 1 44 ? -11.5 9.188 -13.484 1 98.44 44 SER B CA 1
ATOM 3035 C C . SER B 1 44 ? -10.906 10.477 -14.031 1 98.44 44 SER B C 1
ATOM 3037 O O . SER B 1 44 ? -10.039 10.438 -14.914 1 98.44 44 SER B O 1
ATOM 3039 N N . GLU B 1 45 ? -11.352 11.641 -13.508 1 98.38 45 GLU B N 1
ATOM 3040 C CA . GLU B 1 45 ? -10.789 12.914 -13.93 1 98.38 45 GLU B CA 1
ATOM 3041 C C . GLU B 1 45 ? -9.328 13.047 -13.508 1 98.38 45 GLU B C 1
ATOM 3043 O O . GLU B 1 45 ? -8.492 13.539 -14.273 1 98.38 45 GLU B O 1
ATOM 3048 N N . ALA B 1 46 ? -9.039 12.609 -12.312 1 98.75 46 ALA B N 1
ATOM 3049 C CA . ALA B 1 46 ? -7.676 12.688 -11.789 1 98.75 46 ALA B CA 1
ATOM 3050 C C . ALA B 1 46 ? -6.719 11.828 -12.609 1 98.75 46 ALA B C 1
ATOM 3052 O O . ALA B 1 46 ? -5.535 12.141 -12.727 1 98.75 46 ALA B O 1
ATOM 3053 N N . ALA B 1 47 ? -7.234 10.727 -13.164 1 98.44 47 ALA B N 1
ATOM 3054 C CA . ALA B 1 47 ? -6.41 9.797 -13.938 1 98.44 47 ALA B CA 1
ATOM 3055 C C . ALA B 1 47 ? -5.766 10.492 -15.125 1 98.44 47 ALA B C 1
ATOM 3057 O O . ALA B 1 47 ? -4.727 10.055 -15.625 1 98.44 47 ALA B O 1
ATOM 3058 N N . LYS B 1 48 ? -6.332 11.609 -15.57 1 97.88 48 LYS B N 1
ATOM 3059 C CA . LYS B 1 48 ? -5.797 12.375 -16.703 1 97.88 48 LYS B CA 1
ATOM 3060 C C . LYS B 1 48 ? -4.453 13.008 -16.344 1 97.88 48 LYS B C 1
ATOM 3062 O O . LYS B 1 48 ? -3.717 13.445 -17.234 1 97.88 48 LYS B O 1
ATOM 3067 N N . GLU B 1 49 ? -4.184 13.062 -15.031 1 98.5 49 GLU B N 1
ATOM 3068 C CA . GLU B 1 49 ? -2.895 13.594 -14.586 1 98.5 49 GLU B CA 1
ATOM 3069 C C . GLU B 1 49 ? -1.748 12.68 -15.023 1 98.5 49 GLU B C 1
ATOM 3071 O O . GLU B 1 49 ? -0.585 13.094 -15.008 1 98.5 49 GLU B O 1
ATOM 3076 N N . ILE B 1 50 ? -2.025 11.367 -15.336 1 98.62 50 ILE B N 1
ATOM 3077 C CA . ILE B 1 50 ? -0.98 10.445 -15.781 1 98.62 50 ILE B CA 1
ATOM 3078 C C . ILE B 1 50 ? -0.649 10.711 -17.25 1 98.62 50 ILE B C 1
ATOM 3080 O O . ILE B 1 50 ? -1.295 10.156 -18.141 1 98.62 50 ILE B O 1
ATOM 3084 N N . LYS B 1 51 ? 0.368 11.477 -17.453 1 97.19 51 LYS B N 1
ATOM 3085 C CA . LYS B 1 51 ? 0.715 11.875 -18.812 1 97.19 51 LYS B CA 1
ATOM 3086 C C . LYS B 1 51 ? 1.88 11.055 -19.344 1 97.19 51 LYS B C 1
ATOM 3088 O O . LYS B 1 51 ? 1.828 10.555 -20.469 1 97.19 51 LYS B O 1
ATOM 3093 N N . ILE B 1 52 ? 2.922 10.836 -18.531 1 97.38 52 ILE B N 1
ATOM 3094 C CA . ILE B 1 52 ? 4.129 10.219 -19.062 1 97.38 52 ILE B CA 1
ATOM 3095 C C . ILE B 1 52 ? 4.387 8.891 -18.359 1 97.38 52 ILE B C 1
ATOM 3097 O O . ILE B 1 52 ? 5.277 8.133 -18.75 1 97.38 52 ILE B O 1
ATOM 3101 N N . GLY B 1 53 ? 3.631 8.648 -17.266 1 98.12 53 GLY B N 1
ATOM 3102 C CA . GLY B 1 53 ? 3.689 7.348 -16.625 1 98.12 53 GLY B CA 1
ATOM 3103 C C . GLY B 1 53 ? 4.816 7.234 -15.617 1 98.12 53 GLY B C 1
ATOM 3104 O O . GLY B 1 53 ? 5.07 6.152 -15.078 1 98.12 53 GLY B O 1
ATOM 3105 N N . LYS B 1 54 ? 5.512 8.352 -15.32 1 98.44 54 LYS B N 1
ATOM 3106 C CA . LYS B 1 54 ? 6.535 8.344 -14.281 1 98.44 54 LYS B CA 1
ATOM 3107 C C . LYS B 1 54 ? 5.906 8.266 -12.891 1 98.44 54 LYS B C 1
ATOM 3109 O O . LYS B 1 54 ? 4.926 8.953 -12.602 1 98.44 54 LYS B O 1
ATOM 3114 N N . THR B 1 55 ? 6.43 7.379 -12.039 1 98.75 55 THR B N 1
ATOM 3115 C CA . THR B 1 55 ? 5.852 7.18 -10.711 1 98.75 55 THR B CA 1
ATOM 3116 C C . THR B 1 55 ? 6.859 7.531 -9.625 1 98.75 55 THR B C 1
ATOM 3118 O O . THR B 1 55 ? 8.07 7.523 -9.859 1 98.75 55 THR B O 1
ATOM 3121 N N . PHE B 1 56 ? 6.391 7.871 -8.453 1 98.81 56 PHE B N 1
ATOM 3122 C CA . PHE B 1 56 ? 7.219 8.188 -7.297 1 98.81 56 PHE B CA 1
ATOM 3123 C C . PHE B 1 56 ? 6.68 7.512 -6.043 1 98.81 56 PHE B C 1
ATOM 3125 O O . PHE B 1 56 ? 5.504 7.664 -5.703 1 98.81 56 PHE B O 1
ATOM 3132 N N . CYS B 1 57 ? 7.527 6.746 -5.375 1 98.81 57 CYS B N 1
ATOM 3133 C CA . CYS B 1 57 ? 7.227 6.23 -4.043 1 98.81 57 CYS B CA 1
ATOM 3134 C C . CYS B 1 57 ? 7.203 7.359 -3.018 1 98.81 57 CYS B C 1
ATOM 3136 O O . CYS B 1 57 ? 8.141 8.156 -2.941 1 98.81 57 CYS B O 1
ATOM 3138 N N . LEU B 1 58 ? 6.105 7.426 -2.248 1 98.94 58 LEU B N 1
ATOM 3139 C CA . LEU B 1 58 ? 5.996 8.508 -1.272 1 98.94 58 LEU B CA 1
ATOM 3140 C C . LEU B 1 58 ? 6.125 7.969 0.149 1 98.94 58 LEU B C 1
ATOM 3142 O O . LEU B 1 58 ? 5.617 8.578 1.095 1 98.94 58 LEU B O 1
ATOM 3146 N N . ASN B 1 59 ? 6.699 6.828 0.351 1 98.81 59 ASN B N 1
ATOM 3147 C CA . ASN B 1 59 ? 6.828 6.133 1.629 1 98.81 59 ASN B CA 1
ATOM 3148 C C . ASN B 1 59 ? 8.289 6.008 2.057 1 98.81 59 ASN B C 1
ATOM 3150 O O . ASN B 1 59 ? 9.117 5.477 1.311 1 98.81 59 ASN B O 1
ATOM 3154 N N . LEU B 1 60 ? 8.586 6.434 3.236 1 98.12 60 LEU B N 1
ATOM 3155 C CA . LEU B 1 60 ? 9.883 6.125 3.828 1 98.12 60 LEU B CA 1
ATOM 3156 C C . LEU B 1 60 ? 10.031 4.629 4.078 1 98.12 60 LEU B C 1
ATOM 3158 O O . LEU B 1 60 ? 9.031 3.92 4.219 1 98.12 60 LEU B O 1
ATOM 3162 N N . PRO B 1 61 ? 11.32 4.16 4.074 1 97.19 61 PRO B N 1
ATOM 3163 C CA . PRO B 1 61 ? 11.469 2.818 4.641 1 97.19 61 PRO B CA 1
ATOM 3164 C C . PRO B 1 61 ? 10.805 2.682 6.012 1 97.19 61 PRO B C 1
ATOM 3166 O O . PRO B 1 61 ? 10.828 3.623 6.809 1 97.19 61 PRO B O 1
ATOM 3169 N N . ILE B 1 62 ? 10.211 1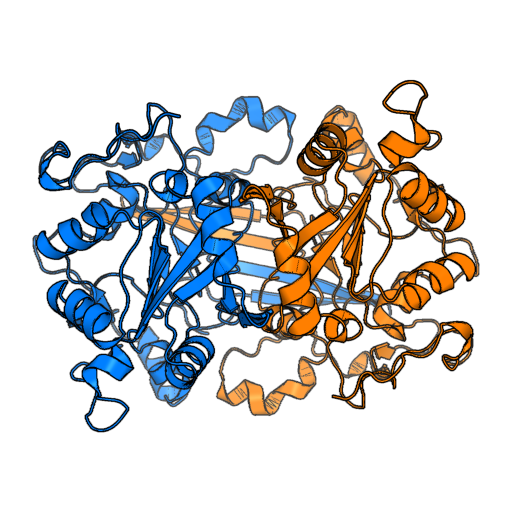.488 6.297 1 96.81 62 ILE B N 1
ATOM 3170 C CA . ILE B 1 62 ? 9.383 1.347 7.488 1 96.81 62 ILE B CA 1
ATOM 3171 C C . ILE B 1 62 ? 10.242 1.545 8.734 1 96.81 62 ILE B C 1
ATOM 3173 O O . ILE B 1 62 ? 9.719 1.784 9.828 1 96.81 62 ILE B O 1
ATOM 3177 N N . ASN B 1 63 ? 11.547 1.462 8.641 1 93.56 63 ASN B N 1
ATOM 3178 C CA . ASN B 1 63 ? 12.43 1.61 9.797 1 93.56 63 ASN B CA 1
ATOM 3179 C C . ASN B 1 63 ? 12.922 3.049 9.945 1 93.56 63 ASN B C 1
ATOM 3181 O O . ASN B 1 63 ? 13.812 3.326 10.75 1 93.56 63 ASN B O 1
ATOM 3185 N N . TYR B 1 64 ? 12.438 3.887 9.055 1 94.06 64 TYR B N 1
ATOM 3186 C CA . TYR B 1 64 ? 12.75 5.305 9.188 1 94.06 64 TYR B CA 1
ATOM 3187 C C . TYR B 1 64 ? 11.578 6.078 9.773 1 94.06 64 TYR B C 1
ATOM 3189 O O . TYR B 1 64 ? 10.438 5.906 9.336 1 94.06 64 TYR B O 1
ATOM 3197 N N . PRO B 1 65 ? 11.875 7.012 10.703 1 92.06 65 PRO B N 1
ATOM 3198 C CA . PRO B 1 65 ? 13.156 7.223 11.391 1 92.06 65 PRO B CA 1
ATOM 3199 C C . PRO B 1 65 ? 13.492 6.102 12.367 1 92.06 65 PRO B C 1
ATOM 3201 O O . PRO B 1 65 ? 12.594 5.414 12.859 1 92.06 65 PRO B O 1
ATOM 3204 N N . SER B 1 66 ? 14.781 5.902 12.68 1 89 66 SER B N 1
ATOM 3205 C CA . SER B 1 66 ? 15.219 4.824 13.555 1 89 66 SER B CA 1
ATOM 3206 C C . SER B 1 66 ? 14.695 5.016 14.977 1 89 66 SER B C 1
ATOM 3208 O O . SER B 1 66 ? 14.477 4.043 15.695 1 89 66 SER B O 1
ATOM 3210 N N . LYS B 1 67 ? 14.562 6.199 15.383 1 91.44 67 LYS B N 1
ATOM 3211 C CA . LYS B 1 67 ? 13.922 6.574 16.641 1 91.44 67 LYS B CA 1
ATOM 3212 C C . LYS B 1 67 ? 12.664 7.41 16.391 1 91.44 67 LYS B C 1
ATOM 3214 O O . LYS B 1 67 ? 12.734 8.641 16.328 1 91.44 67 LYS B O 1
ATOM 3219 N N . PRO B 1 68 ? 11.547 6.684 16.234 1 92.25 68 PRO B N 1
ATOM 3220 C CA . PRO B 1 68 ? 10.32 7.41 15.898 1 92.25 68 PRO B CA 1
ATOM 3221 C C . PRO B 1 68 ? 9.953 8.461 16.938 1 92.25 68 PRO B C 1
ATOM 3223 O O . PRO B 1 68 ? 10.25 8.289 18.125 1 92.25 68 PRO B O 1
ATOM 3226 N N . THR B 1 69 ? 9.289 9.5 16.469 1 92.56 69 THR B N 1
ATOM 3227 C CA . THR B 1 69 ? 8.82 10.57 17.344 1 92.56 69 THR B CA 1
ATOM 3228 C C . THR B 1 69 ? 7.695 10.078 18.25 1 92.56 69 THR B C 1
ATOM 3230 O O . THR B 1 69 ? 7.137 9 18.016 1 92.56 69 THR B O 1
ATOM 3233 N N . PHE B 1 70 ? 7.438 10.875 19.406 1 93.19 70 PHE B N 1
ATOM 3234 C CA . PHE B 1 70 ? 6.34 10.648 20.328 1 93.19 70 PHE B CA 1
ATOM 3235 C C . PHE B 1 70 ? 6.488 9.305 21.031 1 93.19 70 PHE B C 1
ATOM 3237 O O . PHE B 1 70 ? 5.496 8.633 21.312 1 93.19 70 PHE B O 1
ATOM 3244 N N . LYS B 1 71 ? 7.738 8.805 21.156 1 91.25 71 LYS B N 1
ATOM 3245 C CA . LYS B 1 71 ? 8.141 7.633 21.922 1 91.25 71 LYS B CA 1
ATOM 3246 C C . LYS B 1 71 ? 7.547 6.359 21.328 1 91.25 71 LYS B C 1
ATOM 3248 O O . LYS B 1 71 ? 7.246 5.41 22.062 1 91.25 71 LYS B O 1
ATOM 3253 N N . ARG B 1 72 ? 7.285 6.391 20.094 1 94.5 72 ARG B N 1
ATOM 3254 C CA . ARG B 1 72 ? 6.719 5.215 19.453 1 94.5 72 ARG B CA 1
ATOM 3255 C C . ARG B 1 72 ? 7.789 4.156 19.203 1 94.5 72 ARG B C 1
ATOM 3257 O O . ARG B 1 72 ? 8.969 4.488 19.031 1 94.5 72 ARG B O 1
ATOM 3264 N N . GLN B 1 73 ? 7.328 2.959 19.203 1 92.88 73 GLN B N 1
ATOM 3265 C CA . GLN B 1 73 ? 8.211 1.813 19.016 1 92.88 73 GLN B CA 1
ATOM 3266 C C . GLN B 1 73 ? 8.852 1.83 17.641 1 92.88 73 GLN B C 1
ATOM 3268 O O . GLN B 1 73 ? 8.18 2.113 16.641 1 92.88 73 GLN B O 1
ATOM 3273 N N . PRO B 1 74 ? 10.203 1.597 17.594 1 93.56 74 PRO B N 1
ATOM 3274 C CA . PRO B 1 74 ? 10.82 1.414 16.266 1 93.56 74 PRO B CA 1
ATOM 3275 C C . PRO B 1 74 ? 10.359 0.13 15.578 1 93.56 74 PRO B C 1
ATOM 3277 O O . PRO B 1 74 ? 9.953 -0.823 16.25 1 93.56 74 PRO B O 1
ATOM 3280 N N . ALA B 1 75 ? 10.469 0.126 14.305 1 95.44 75 ALA B N 1
ATOM 3281 C CA . ALA B 1 75 ? 10.141 -1.077 13.539 1 95.44 75 ALA B CA 1
ATOM 3282 C C . ALA B 1 75 ? 11.133 -2.197 13.836 1 95.44 75 ALA B C 1
ATOM 3284 O O . ALA B 1 75 ? 12.328 -1.944 14.008 1 95.44 75 ALA B O 1
ATOM 3285 N N . ILE B 1 76 ? 10.609 -3.395 13.914 1 96.06 76 ILE B N 1
ATOM 3286 C CA . ILE B 1 76 ? 11.422 -4.598 14.039 1 96.06 76 ILE B CA 1
ATOM 3287 C C . ILE B 1 76 ? 11.234 -5.484 12.812 1 96.06 76 ILE B C 1
ATOM 3289 O O . ILE B 1 76 ? 10.102 -5.695 12.359 1 96.06 76 ILE B O 1
ATOM 3293 N N . HIS B 1 77 ? 12.273 -5.867 12.25 1 96.38 77 HIS B N 1
ATOM 3294 C CA . HIS B 1 77 ? 12.297 -6.781 11.117 1 96.38 77 HIS B CA 1
ATOM 3295 C C . HIS B 1 77 ? 13.156 -8.008 11.414 1 96.38 77 HIS B C 1
ATOM 3297 O O . HIS B 1 77 ? 14.312 -7.883 11.82 1 96.38 77 HIS B O 1
ATOM 3303 N N . THR B 1 78 ? 12.602 -9.18 11.289 1 97.5 78 THR B N 1
ATOM 3304 C CA . THR B 1 78 ? 13.32 -10.43 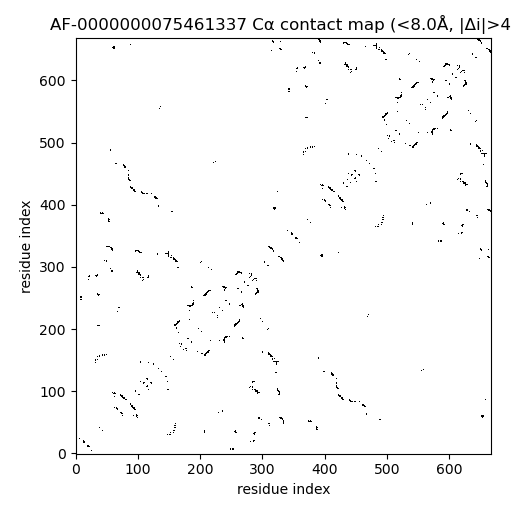11.492 1 97.5 78 THR B CA 1
ATOM 3305 C C . THR B 1 78 ? 13.188 -11.328 10.258 1 97.5 78 THR B C 1
ATOM 3307 O O . THR B 1 78 ? 12.086 -11.562 9.773 1 97.5 78 THR B O 1
ATOM 3310 N N . GLN B 1 79 ? 14.281 -11.773 9.766 1 96.75 79 GLN B N 1
ATOM 3311 C CA . GLN B 1 79 ? 14.32 -12.672 8.617 1 96.75 79 GLN B CA 1
ATOM 3312 C C . GLN B 1 79 ? 15.055 -13.961 8.953 1 96.75 79 GLN B C 1
ATOM 3314 O O . GLN B 1 79 ? 16.078 -13.945 9.648 1 96.75 79 GLN B O 1
ATOM 3319 N N . TRP B 1 80 ? 14.562 -15.07 8.438 1 96.75 80 TRP B N 1
ATOM 3320 C CA . TRP B 1 80 ? 15.211 -16.359 8.672 1 96.75 80 TRP B CA 1
ATOM 3321 C C . TRP B 1 80 ? 15.094 -17.25 7.445 1 96.75 80 TRP B C 1
ATOM 3323 O O . TRP B 1 80 ? 14.281 -17 6.555 1 96.75 80 TRP B O 1
ATOM 3333 N N . MET B 1 81 ? 15.891 -18.25 7.449 1 95.12 81 MET B N 1
ATOM 3334 C CA . MET B 1 81 ? 15.859 -19.25 6.383 1 95.12 81 MET B CA 1
ATOM 3335 C C . MET B 1 81 ? 14.812 -20.328 6.664 1 95.12 81 MET B C 1
ATOM 3337 O O . MET B 1 81 ? 14.773 -20.891 7.758 1 95.12 81 MET B O 1
ATOM 3341 N N . LEU B 1 82 ? 13.891 -20.5 5.668 1 92.56 82 LEU B N 1
ATOM 3342 C CA . LEU B 1 82 ? 12.953 -21.625 5.738 1 92.56 82 LEU B CA 1
ATOM 3343 C C . LEU B 1 82 ? 13.625 -22.922 5.293 1 92.56 82 LEU B C 1
ATOM 3345 O O . LEU B 1 82 ? 13.312 -24 5.816 1 92.56 82 LEU B O 1
ATOM 3349 N N . ASP B 1 83 ? 14.391 -22.797 4.324 1 90.06 83 ASP B N 1
ATOM 3350 C CA . ASP B 1 83 ? 15.164 -23.859 3.713 1 90.06 83 ASP B CA 1
ATOM 3351 C C . ASP B 1 83 ? 16.484 -23.344 3.141 1 90.06 83 ASP B C 1
ATOM 3353 O O . ASP B 1 83 ? 16.812 -22.172 3.312 1 90.06 83 ASP B O 1
ATOM 3357 N N . GLU B 1 84 ? 17.297 -24.156 2.506 1 87.56 84 GLU B N 1
ATOM 3358 C CA . GLU B 1 84 ? 18.656 -23.812 2.066 1 87.56 84 GLU B CA 1
ATOM 3359 C C . GLU B 1 84 ? 18.656 -22.562 1.186 1 87.56 84 GLU B C 1
ATOM 3361 O O . GLU B 1 84 ? 19.641 -21.828 1.146 1 87.56 84 GLU B O 1
ATOM 3366 N N . CYS B 1 85 ? 17.578 -22.266 0.497 1 94.62 85 CYS B N 1
ATOM 3367 C CA . CYS B 1 85 ? 17.531 -21.125 -0.412 1 94.62 85 CYS B CA 1
ATOM 3368 C C . CYS B 1 85 ? 16.125 -20.531 -0.459 1 94.62 85 CYS B C 1
ATOM 3370 O O . CYS B 1 85 ? 15.602 -20.25 -1.539 1 94.62 85 CYS B O 1
ATOM 3372 N N . SER B 1 86 ? 15.484 -20.391 0.633 1 96.81 86 SER B N 1
ATOM 3373 C CA . SER B 1 86 ? 14.18 -19.766 0.822 1 96.81 86 SER B CA 1
ATOM 3374 C C . SER B 1 86 ? 14.117 -19.016 2.15 1 96.81 86 SER B C 1
ATOM 3376 O O . SER B 1 86 ? 14.617 -19.5 3.168 1 96.81 86 SER B O 1
ATOM 3378 N N . ASN B 1 87 ? 13.57 -17.844 2.129 1 97.25 87 ASN B N 1
ATOM 3379 C CA . ASN B 1 87 ? 13.508 -17 3.322 1 97.25 87 ASN B CA 1
ATOM 3380 C C . ASN B 1 87 ? 12.07 -16.609 3.652 1 97.25 87 ASN B C 1
ATOM 3382 O O . ASN B 1 87 ? 11.219 -16.531 2.762 1 97.25 87 ASN B O 1
ATOM 3386 N N . ASP B 1 88 ? 11.844 -16.438 4.891 1 97.69 88 ASP B N 1
ATOM 3387 C CA . ASP B 1 88 ? 10.648 -15.789 5.426 1 97.69 88 ASP B CA 1
ATOM 3388 C C . ASP B 1 88 ? 11.023 -14.656 6.375 1 97.69 88 ASP B C 1
ATOM 3390 O O . ASP B 1 88 ? 12.195 -14.477 6.703 1 97.69 88 ASP B O 1
ATOM 3394 N N . ASP B 1 89 ? 10.055 -13.797 6.637 1 97.88 89 ASP B N 1
ATOM 3395 C CA . ASP B 1 89 ? 10.359 -12.711 7.562 1 97.88 89 ASP B CA 1
ATOM 3396 C C . ASP B 1 89 ? 9.094 -12.195 8.242 1 97.88 89 ASP B C 1
ATOM 3398 O O . ASP B 1 89 ? 7.984 -12.523 7.824 1 97.88 89 ASP B O 1
ATOM 3402 N N . THR B 1 90 ? 9.258 -11.57 9.375 1 97.94 90 THR B N 1
ATOM 3403 C CA . THR B 1 90 ? 8.219 -10.859 10.109 1 97.94 90 THR B CA 1
ATOM 3404 C C . THR B 1 90 ? 8.609 -9.398 10.32 1 97.94 90 THR B C 1
ATOM 3406 O O . THR B 1 90 ? 9.797 -9.07 10.359 1 97.94 90 THR B O 1
ATOM 3409 N N . ILE B 1 91 ? 7.598 -8.586 10.359 1 97.75 91 ILE B N 1
ATOM 3410 C CA . ILE B 1 91 ? 7.801 -7.199 10.766 1 97.75 91 ILE B CA 1
ATOM 3411 C C . ILE B 1 91 ? 6.879 -6.867 11.938 1 97.75 91 ILE B C 1
ATOM 3413 O O . ILE B 1 91 ? 5.789 -7.434 12.062 1 97.75 91 ILE B O 1
ATOM 3417 N N . SER B 1 92 ? 7.293 -6.047 12.797 1 97.44 92 SER B N 1
ATOM 3418 C CA . SER B 1 92 ? 6.523 -5.41 13.859 1 97.44 92 SER B CA 1
ATOM 3419 C C . SER B 1 92 ? 6.688 -3.895 13.836 1 97.44 92 SER B C 1
ATOM 3421 O O . SER B 1 92 ? 7.809 -3.387 13.93 1 97.44 92 SER B O 1
ATOM 3423 N N . ILE B 1 93 ? 5.555 -3.207 13.672 1 97.56 93 ILE B N 1
ATOM 3424 C CA . ILE B 1 93 ? 5.652 -1.755 13.57 1 97.56 93 ILE B CA 1
ATOM 3425 C C . ILE B 1 93 ? 4.551 -1.103 14.406 1 97.56 93 ILE B C 1
ATOM 3427 O O . ILE B 1 93 ? 3.475 -1.679 14.586 1 97.56 93 ILE B O 1
ATOM 3431 N N . ASN B 1 94 ? 4.91 0.066 15.039 1 98.31 94 ASN B N 1
ATOM 3432 C CA . ASN B 1 94 ? 3.855 1.032 15.32 1 98.31 94 ASN B CA 1
ATOM 3433 C C . ASN B 1 94 ? 3.316 1.667 14.039 1 98.31 94 ASN B C 1
ATOM 3435 O O . ASN B 1 94 ? 4.086 2.154 13.211 1 98.31 94 ASN B O 1
ATOM 3439 N N . THR B 1 95 ? 2.023 1.645 13.828 1 98.31 95 THR B N 1
ATOM 3440 C CA . THR B 1 95 ? 1.437 2.045 12.555 1 98.31 95 THR B CA 1
ATOM 3441 C C . THR B 1 95 ? 1.641 3.537 12.312 1 98.31 95 THR B C 1
ATOM 3443 O O . THR B 1 95 ? 1.328 4.043 11.227 1 98.31 95 THR B O 1
ATOM 3446 N N . GLN B 1 96 ? 2.223 4.238 13.266 1 97.69 96 GLN B N 1
ATOM 3447 C CA . GLN B 1 96 ? 2.424 5.68 13.172 1 97.69 96 GLN B CA 1
ATOM 3448 C C . GLN B 1 96 ? 3.891 6.047 13.375 1 97.69 96 GLN B C 1
ATOM 3450 O O . GLN B 1 96 ? 4.211 7.188 13.711 1 97.69 96 GLN B O 1
ATOM 3455 N N . SER B 1 97 ? 4.797 5.113 13.227 1 96.25 97 SER B N 1
ATOM 3456 C CA . SER B 1 97 ? 6.211 5.34 13.516 1 96.25 97 SER B CA 1
ATOM 3457 C C . SER B 1 97 ? 6.938 5.91 12.305 1 96.25 97 SER B C 1
ATOM 3459 O O . SER B 1 97 ? 8.078 6.375 12.414 1 96.25 97 SER B O 1
ATOM 3461 N N . GLY B 1 98 ? 6.465 5.949 11.164 1 96.44 98 GLY B N 1
ATOM 3462 C CA . GLY B 1 98 ? 6.984 6.449 9.898 1 96.44 98 GLY B CA 1
ATOM 3463 C C . GLY B 1 98 ? 5.918 7.09 9.031 1 96.44 98 GLY B C 1
ATOM 3464 O O . GLY B 1 98 ? 5.012 7.75 9.539 1 96.44 98 GLY B O 1
ATOM 3465 N N . THR B 1 99 ? 6.168 6.988 7.723 1 98.69 99 THR B N 1
ATOM 3466 C CA . THR B 1 99 ? 5.102 7.461 6.848 1 98.69 99 THR B CA 1
ATOM 3467 C C . THR B 1 99 ? 3.77 6.812 7.219 1 98.69 99 THR B C 1
ATOM 3469 O O . THR B 1 99 ? 3.686 5.59 7.352 1 98.69 99 THR B O 1
ATOM 3472 N N . GLN B 1 100 ? 2.705 7.645 7.359 1 98.81 100 GLN B N 1
ATOM 3473 C CA . GLN B 1 100 ? 1.463 7.09 7.891 1 98.81 100 GLN B CA 1
ATOM 3474 C C . GLN B 1 100 ? 0.262 7.93 7.465 1 98.81 100 GLN B C 1
ATOM 3476 O O . GLN B 1 100 ? 0.409 9.109 7.129 1 98.81 100 GLN B O 1
ATOM 3481 N N . TRP B 1 101 ? -0.884 7.246 7.434 1 98.94 101 TRP B N 1
ATOM 3482 C CA . TRP B 1 101 ? -2.174 7.902 7.621 1 98.94 101 TRP B CA 1
ATOM 3483 C C . TRP B 1 101 ? -2.633 7.797 9.07 1 98.94 101 TRP B C 1
ATOM 3485 O O . TRP B 1 101 ? -2.688 6.703 9.633 1 98.94 101 TRP B O 1
ATOM 3495 N N . ASP B 1 102 ? -2.936 8.922 9.617 1 98.81 102 ASP B N 1
ATOM 3496 C CA . ASP B 1 102 ? -3.764 8.898 10.82 1 98.81 102 ASP B CA 1
ATOM 3497 C C . ASP B 1 102 ? -5.219 8.594 10.477 1 98.81 102 ASP B C 1
ATOM 3499 O O . ASP B 1 102 ? -5.855 9.344 9.734 1 98.81 102 ASP B O 1
ATOM 3503 N N . GLY B 1 103 ? -5.688 7.473 11.031 1 98.44 103 GLY B N 1
ATOM 3504 C CA . GLY B 1 103 ? -7.07 7.098 10.781 1 98.44 103 GLY B CA 1
ATOM 3505 C C . GLY B 1 103 ? -8.047 7.758 11.734 1 98.44 103 GLY B C 1
ATOM 3506 O O . GLY B 1 103 ? -7.645 8.5 12.633 1 98.44 103 GLY B O 1
ATOM 3507 N N . LEU B 1 104 ? -9.297 7.438 11.555 1 98.56 104 LEU B N 1
ATOM 3508 C CA . LEU B 1 104 ? -10.359 8.141 12.266 1 98.56 104 LEU B CA 1
ATOM 3509 C C . LEU B 1 104 ? -10.438 7.684 13.719 1 98.56 104 LEU B C 1
ATOM 3511 O O . LEU B 1 104 ? -11.094 8.328 14.539 1 98.56 104 LEU B O 1
ATOM 3515 N N . ARG B 1 105 ? -9.688 6.676 14.07 1 97.56 105 ARG B N 1
ATOM 3516 C CA . ARG B 1 105 ? -9.664 6.191 15.445 1 97.56 105 ARG B CA 1
ATOM 3517 C C . ARG B 1 105 ? -8.461 6.734 16.203 1 97.56 105 ARG B C 1
ATOM 3519 O O . ARG B 1 105 ? -8.258 6.418 17.375 1 97.56 105 ARG B O 1
ATOM 3526 N N . HIS B 1 106 ? -7.668 7.461 15.562 1 98.25 106 HIS B N 1
ATOM 3527 C CA . HIS B 1 106 ? -6.398 7.875 16.156 1 98.25 106 HIS B CA 1
ATOM 3528 C C . HIS B 1 106 ? -6.598 9.039 17.125 1 98.25 106 HIS B C 1
ATOM 3530 O O . HIS B 1 106 ? -6.062 9.023 18.234 1 98.25 106 HIS B O 1
ATOM 3536 N N . PHE B 1 107 ? -7.391 10.039 16.719 1 98.31 107 PHE B N 1
ATOM 3537 C CA . PHE B 1 107 ? -7.473 11.281 17.484 1 98.31 107 PHE B CA 1
ATOM 3538 C C . PHE B 1 107 ? -8.891 11.844 17.453 1 98.31 107 PHE B C 1
ATOM 3540 O O . PHE B 1 107 ? -9.414 12.148 16.375 1 98.31 107 PHE B O 1
ATOM 3547 N N . GLY B 1 108 ? -9.547 11.945 18.609 1 97.94 108 GLY B N 1
ATOM 3548 C CA . GLY B 1 108 ? -10.914 12.43 18.703 1 97.94 108 GLY B CA 1
ATOM 3549 C C . GLY B 1 108 ? -11.016 13.82 19.297 1 97.94 108 GLY B C 1
ATOM 3550 O O . GLY B 1 108 ? -10.156 14.664 19.078 1 97.94 108 GLY B O 1
ATOM 3551 N N . ILE B 1 109 ? -12.133 14.086 19.875 1 97.25 109 ILE B N 1
ATOM 3552 C CA . ILE B 1 109 ? -12.422 15.352 20.531 1 97.25 109 ILE B CA 1
ATOM 3553 C C . ILE B 1 109 ? -12.281 15.188 22.047 1 97.25 109 ILE B C 1
ATOM 3555 O O . ILE B 1 109 ? -12.977 14.375 22.656 1 97.25 109 ILE B O 1
ATOM 3559 N N . PHE B 1 110 ? -11.383 16.047 22.578 1 93.62 110 PHE B N 1
ATOM 3560 C CA . PHE B 1 110 ? -11.008 15.953 23.984 1 93.62 110 PHE B CA 1
ATOM 3561 C C . PHE B 1 110 ? -11.891 16.859 24.844 1 93.62 110 PHE B C 1
ATOM 3563 O O . PHE B 1 110 ? -13.047 17.109 24.5 1 93.62 110 PHE B O 1
ATOM 3570 N N . ASN B 1 111 ? -11.336 17.25 26.047 1 89.38 111 ASN B N 1
ATOM 3571 C CA . ASN B 1 111 ? -11.93 18.219 26.953 1 89.38 111 ASN B CA 1
ATOM 3572 C C . ASN B 1 111 ? -13.25 17.719 27.531 1 89.38 111 ASN B C 1
ATOM 3574 O O . ASN B 1 111 ? -14.242 18.453 27.547 1 89.38 111 ASN B O 1
ATOM 3578 N N . GLY B 1 112 ? -13.32 16.453 27.766 1 91.75 112 GLY B N 1
ATOM 3579 C CA . GLY B 1 112 ? -14.461 15.891 28.469 1 91.75 112 GLY B CA 1
ATOM 3580 C C . GLY B 1 112 ? -15.516 15.32 27.531 1 91.75 112 GLY B C 1
ATOM 3581 O O . GLY B 1 112 ? -16.422 14.602 27.969 1 91.75 112 GLY B O 1
ATOM 3582 N N . HIS B 1 113 ? -15.406 15.578 26.188 1 95.81 113 HIS B N 1
ATOM 3583 C CA . HIS B 1 113 ? -16.375 15.047 25.234 1 95.81 113 HIS B CA 1
ATOM 3584 C C . HIS B 1 113 ? -16.094 13.578 24.938 1 95.81 113 HIS B C 1
ATOM 3586 O O . HIS B 1 113 ? -17.016 12.758 24.891 1 95.81 113 HIS B O 1
ATOM 3592 N N . ASN B 1 114 ? -14.828 13.25 24.719 1 96.44 114 ASN B N 1
ATOM 3593 C CA . ASN B 1 114 ? -14.305 11.898 24.531 1 96.44 114 ASN B CA 1
ATOM 3594 C C . ASN B 1 114 ? -15.07 11.164 23.438 1 96.44 114 ASN B C 1
ATOM 3596 O O . ASN B 1 114 ? -15.539 10.039 23.656 1 96.44 114 ASN B O 1
ATOM 3600 N N . VAL B 1 115 ? -15.219 11.859 22.328 1 97.81 115 VAL B N 1
ATOM 3601 C CA . VAL B 1 115 ? -15.891 11.258 21.172 1 97.81 115 VAL B CA 1
ATOM 3602 C C . VAL B 1 115 ? -15 11.367 19.938 1 97.81 115 VAL B C 1
ATOM 3604 O O . VAL B 1 115 ? -14.109 12.227 19.875 1 97.81 115 VAL B O 1
ATOM 3607 N N . PHE B 1 116 ? -15.195 10.469 19.047 1 97.94 116 PHE B N 1
ATOM 3608 C CA . PHE B 1 116 ? -14.539 10.477 17.75 1 97.94 116 PHE B CA 1
ATOM 3609 C C . PHE B 1 116 ? -15.516 10.898 16.656 1 97.94 116 PHE B C 1
ATOM 3611 O O . PHE B 1 116 ? -16.594 11.406 16.938 1 97.94 116 PHE B O 1
ATOM 3618 N N . TYR B 1 117 ? -15.062 10.875 15.336 1 98.44 117 TYR B N 1
ATOM 3619 C CA . TYR B 1 117 ? -15.891 11.203 14.18 1 98.44 117 TYR B CA 1
ATOM 3620 C C . TYR B 1 117 ? -17.281 10.578 14.305 1 98.44 117 TYR B C 1
ATOM 3622 O O . TYR B 1 117 ? -17.406 9.422 14.719 1 98.44 117 TYR B O 1
ATOM 3630 N N . GLN B 1 118 ? -18.375 11.352 13.953 1 97.81 118 GLN B N 1
ATOM 3631 C CA . GLN B 1 118 ? -19.766 10.914 14 1 97.81 118 GLN B CA 1
ATOM 3632 C C . GLN B 1 118 ? -20.266 10.797 15.438 1 97.81 118 GLN B C 1
ATOM 3634 O O . GLN B 1 118 ? -21.203 10.055 15.719 1 97.81 118 GLN B O 1
ATOM 3639 N N . ASN B 1 119 ? -19.547 11.438 16.359 1 97.56 119 ASN B N 1
ATOM 3640 C CA . ASN B 1 119 ? -19.922 11.469 17.766 1 97.56 119 ASN B CA 1
ATOM 3641 C C . ASN B 1 119 ? -19.859 10.078 18.391 1 97.56 119 ASN B C 1
ATOM 3643 O O . ASN B 1 119 ? -20.609 9.766 19.312 1 97.56 119 ASN B O 1
ATOM 3647 N N . ILE B 1 120 ? -19 9.289 17.922 1 96.94 120 ILE B N 1
ATOM 3648 C CA . ILE B 1 120 ? -18.828 7.945 18.469 1 96.94 120 ILE B CA 1
ATOM 3649 C C . ILE B 1 120 ? -18.016 8.016 19.75 1 96.94 120 ILE B C 1
ATOM 3651 O O . ILE B 1 120 ? -16.875 8.477 19.75 1 96.94 120 ILE B O 1
ATOM 3655 N N . PRO B 1 121 ? -18.578 7.516 20.812 1 96.19 121 PRO B N 1
ATOM 3656 C CA . PRO B 1 121 ? -17.828 7.555 22.078 1 96.19 121 PRO B CA 1
ATOM 3657 C C . PRO B 1 121 ? -16.578 6.684 22.047 1 96.19 121 PRO B C 1
ATOM 3659 O O . PRO B 1 121 ? -16.594 5.59 21.469 1 96.19 121 PRO B O 1
ATOM 3662 N N . ALA B 1 122 ? -15.5 7.148 22.641 1 95.12 122 ALA B N 1
ATOM 3663 C CA . ALA B 1 122 ? -14.25 6.406 22.719 1 95.12 122 ALA B CA 1
ATOM 3664 C C . ALA B 1 122 ? -14.461 5.031 23.344 1 95.12 122 ALA B C 1
ATOM 3666 O O . ALA B 1 122 ? -13.781 4.066 22.984 1 95.12 122 ALA B O 1
ATOM 3667 N N . SER B 1 123 ? -15.391 4.883 24.203 1 92.94 123 SER B N 1
ATOM 3668 C CA . SER B 1 123 ? -15.633 3.662 24.969 1 92.94 123 SER B CA 1
ATOM 3669 C C . SER B 1 123 ? -16.219 2.566 24.078 1 92.94 123 SER B C 1
ATOM 3671 O O . SER B 1 123 ? -16.266 1.4 24.484 1 92.94 123 SER B O 1
ATOM 3673 N N . GLU B 1 124 ? -16.578 2.93 22.875 1 92.12 124 GLU B N 1
ATOM 3674 C CA . GLU B 1 124 ? -17.203 1.956 21.984 1 92.12 124 GLU B CA 1
ATOM 3675 C C . GLU B 1 124 ? -16.156 1.098 21.281 1 92.12 124 GLU B C 1
ATOM 3677 O O . GLU B 1 124 ? -16.484 0.036 20.734 1 92.12 124 GLU B O 1
ATOM 3682 N N . PHE B 1 125 ? -14.945 1.559 21.219 1 92.69 125 PHE B N 1
ATOM 3683 C CA . PHE B 1 125 ? -13.898 0.868 20.469 1 92.69 125 PHE B CA 1
ATOM 3684 C C . PHE B 1 125 ? -13.312 -0.272 21.297 1 92.69 125 PHE B C 1
ATOM 3686 O O . PHE B 1 125 ? -13.117 -0.136 22.5 1 92.69 125 PHE B O 1
ATOM 3693 N N . ALA B 1 126 ? -13.062 -1.371 20.578 1 90.31 126 ALA B N 1
ATOM 3694 C CA . ALA B 1 126 ? -12.266 -2.42 21.219 1 90.31 126 ALA B CA 1
ATOM 3695 C C . ALA B 1 126 ? -10.789 -2.041 21.266 1 90.31 126 ALA B C 1
ATOM 3697 O O . ALA B 1 126 ? -10.258 -1.488 20.297 1 90.31 126 ALA B O 1
ATOM 3698 N N . LEU B 1 127 ? -10.164 -2.25 22.422 1 92.44 127 LEU B N 1
ATOM 3699 C CA . LEU B 1 127 ? -8.742 -2.008 22.625 1 92.44 127 LEU B CA 1
ATOM 3700 C C . LEU B 1 127 ? -8.023 -3.291 23.031 1 92.44 127 LEU B C 1
ATOM 3702 O O . LEU B 1 127 ? -8.641 -4.355 23.109 1 92.44 127 LEU B O 1
ATOM 3706 N N . GLY B 1 128 ? -6.719 -3.201 23.156 1 94.75 128 GLY B N 1
ATOM 3707 C CA . GLY B 1 128 ? -5.941 -4.383 23.484 1 94.75 128 GLY B CA 1
ATOM 3708 C C . GLY B 1 128 ? -5.699 -5.289 22.281 1 94.75 128 GLY B C 1
ATOM 3709 O O . GLY B 1 128 ? -5.438 -4.812 21.188 1 94.75 128 GLY B O 1
ATOM 3710 N N . HIS B 1 129 ? -5.691 -6.555 22.5 1 93.12 129 HIS B N 1
ATOM 3711 C CA . HIS B 1 129 ? -5.414 -7.543 21.453 1 93.12 129 HIS B CA 1
ATOM 3712 C C . HIS B 1 129 ? -6.703 -8.047 20.812 1 93.12 129 HIS B C 1
ATOM 3714 O O . HIS B 1 129 ? -6.797 -9.211 20.422 1 93.12 129 HIS B O 1
ATOM 3720 N N . PHE B 1 130 ? -7.668 -7.211 20.594 1 86.5 130 PHE B N 1
ATOM 3721 C CA . PHE B 1 130 ? -8.914 -7.578 19.953 1 86.5 130 PHE B CA 1
ATOM 3722 C C . PHE B 1 130 ? -8.742 -7.625 18.438 1 86.5 130 PHE B C 1
ATOM 3724 O O . PHE B 1 130 ? -8.328 -6.641 17.812 1 86.5 130 PHE B O 1
ATOM 3731 N N . PHE B 1 131 ? -9.016 -8.82 17.844 1 83.62 131 PHE B N 1
ATOM 3732 C CA . PHE B 1 131 ? -8.844 -8.961 16.406 1 83.62 131 PHE B CA 1
ATOM 3733 C C . PHE B 1 131 ? -9.891 -9.906 15.828 1 83.62 131 PHE B C 1
ATOM 3735 O O . PHE B 1 131 ? -10.125 -10.992 16.375 1 83.62 131 PHE B O 1
ATOM 3742 N N . ILE B 1 132 ? -10.68 -9.477 14.844 1 89 132 ILE B N 1
ATOM 3743 C CA . ILE B 1 132 ? -11.695 -10.305 14.188 1 89 132 ILE B CA 1
ATOM 3744 C C . ILE B 1 132 ? -11.039 -11.164 13.109 1 89 132 ILE B C 1
ATOM 3746 O O . ILE B 1 132 ? -10.773 -10.688 12.008 1 89 132 ILE B O 1
ATOM 3750 N N . SER B 1 133 ? -10.898 -12.422 13.422 1 84.75 133 SER B N 1
ATOM 3751 C CA . SER B 1 133 ? -10.078 -13.25 12.555 1 84.75 133 SER B CA 1
ATOM 3752 C C . SER B 1 133 ? -10.945 -14.203 11.727 1 84.75 133 SER B C 1
ATOM 3754 O O . SER B 1 133 ? -10.422 -14.977 10.914 1 84.75 133 SER B O 1
ATOM 3756 N N . ASP B 1 134 ? -12.266 -14.203 11.953 1 90 134 ASP B N 1
ATOM 3757 C CA . ASP B 1 134 ? -13.195 -15.062 11.219 1 90 134 ASP B CA 1
ATOM 3758 C C . ASP B 1 134 ? -14.344 -14.242 10.633 1 90 134 ASP B C 1
ATOM 3760 O O . ASP B 1 134 ? -14.891 -13.367 11.297 1 90 134 ASP B O 1
ATOM 3764 N N . PRO B 1 135 ? -14.68 -14.562 9.383 1 88.38 135 PRO B N 1
ATOM 3765 C CA . PRO B 1 135 ? -15.758 -13.805 8.75 1 88.38 135 PRO B CA 1
ATOM 3766 C C . PRO B 1 135 ? -17.078 -13.898 9.531 1 88.38 135 PRO B C 1
ATOM 3768 O O . PRO B 1 135 ? -17.875 -12.953 9.508 1 88.38 135 PRO B O 1
ATOM 3771 N N . GLU B 1 136 ? -17.344 -14.961 10.172 1 89.88 136 GLU B N 1
ATOM 3772 C CA . GLU B 1 136 ? -18.562 -15.109 10.961 1 89.88 136 GLU B CA 1
ATOM 3773 C C . GLU B 1 136 ? -18.578 -14.141 12.141 1 89.88 136 GLU B C 1
ATOM 3775 O O . GLU B 1 136 ? -19.641 -13.664 12.547 1 89.88 136 GLU B O 1
ATOM 3780 N N . ASP B 1 137 ? -17.406 -13.836 12.617 1 91.56 137 ASP B N 1
ATOM 3781 C CA . ASP B 1 137 ? -17.281 -12.906 13.734 1 91.56 137 ASP B CA 1
ATOM 3782 C C . ASP B 1 137 ? -17.391 -11.461 13.266 1 91.56 137 ASP B C 1
ATOM 3784 O O . ASP B 1 137 ? -17.766 -10.578 14.039 1 91.56 137 ASP B O 1
ATOM 3788 N N . LEU B 1 138 ? -17.062 -11.25 12.086 1 89.88 138 LEU B N 1
ATOM 3789 C CA . LEU B 1 138 ? -17.141 -9.891 11.555 1 89.88 138 LEU B CA 1
ATOM 3790 C C . LEU B 1 138 ? -18.547 -9.336 11.656 1 89.88 138 LEU B C 1
ATOM 3792 O O . LEU B 1 138 ? -18.75 -8.211 12.109 1 89.88 138 LEU B O 1
ATOM 3796 N N . LYS B 1 139 ? -19.562 -10.133 11.312 1 83.12 139 LYS B N 1
ATOM 3797 C CA . LYS B 1 139 ? -20.953 -9.68 11.383 1 83.12 139 LYS B CA 1
ATOM 3798 C C . LYS B 1 139 ? -21.359 -9.398 12.82 1 83.12 139 LYS B C 1
ATOM 3800 O O . LYS B 1 139 ? -22.094 -8.438 13.086 1 83.12 139 LYS B O 1
ATOM 3805 N N . ARG B 1 140 ? -20.812 -10.148 13.68 1 88.69 140 ARG B N 1
ATOM 3806 C CA . ARG B 1 140 ? -21.203 -10.07 15.086 1 88.69 140 ARG B CA 1
ATOM 3807 C C . ARG B 1 140 ? -20.516 -8.898 15.781 1 88.69 140 ARG B C 1
ATOM 3809 O O . ARG B 1 140 ? -21.109 -8.25 16.641 1 88.69 140 ARG B O 1
ATOM 3816 N N . TYR B 1 141 ? -19.281 -8.578 15.32 1 92.19 141 TYR B N 1
ATOM 3817 C CA . TYR B 1 141 ? -18.484 -7.66 16.141 1 92.19 141 TYR B CA 1
ATOM 3818 C C . TYR B 1 141 ? -18.094 -6.426 15.328 1 92.19 141 TYR B C 1
ATOM 3820 O O . TYR B 1 141 ? -17.234 -5.656 15.758 1 92.19 141 TYR B O 1
ATOM 3828 N N . ILE B 1 142 ? -18.75 -6.246 14.227 1 91.19 142 ILE B N 1
ATOM 3829 C CA . ILE B 1 142 ? -18.391 -5.16 13.32 1 91.19 142 ILE B CA 1
ATOM 3830 C C . ILE B 1 142 ? -18.484 -3.822 14.047 1 91.19 142 ILE B C 1
ATOM 3832 O O . ILE B 1 142 ? -17.719 -2.895 13.773 1 91.19 142 ILE B O 1
ATOM 3836 N N . HIS B 1 143 ? -19.375 -3.625 15.023 1 92.12 143 HIS B N 1
ATOM 3837 C CA . HIS B 1 143 ? -19.562 -2.379 15.758 1 92.12 143 HIS B CA 1
ATOM 3838 C C . HIS B 1 143 ? -18.344 -2.035 16.594 1 92.12 143 HIS B C 1
ATOM 3840 O O . HIS B 1 143 ? -18.125 -0.871 16.938 1 92.12 143 HIS B O 1
ATOM 3846 N N . LYS B 1 144 ? -17.5 -3.018 16.875 1 93.81 144 LYS B N 1
ATOM 3847 C CA . LYS B 1 144 ? -16.344 -2.807 17.719 1 93.81 144 LYS B CA 1
ATOM 3848 C C . LYS B 1 144 ? -15.172 -2.24 16.922 1 93.81 144 LYS B C 1
ATOM 3850 O O . LYS B 1 144 ? -14.195 -1.752 17.5 1 93.81 144 LYS B O 1
ATOM 3855 N N . ILE B 1 145 ? -15.305 -2.291 15.602 1 95.44 145 ILE B N 1
ATOM 3856 C CA . ILE B 1 145 ? -14.172 -1.854 14.789 1 95.44 145 ILE B CA 1
ATOM 3857 C C . ILE B 1 145 ? -14.578 -0.637 13.961 1 95.44 145 ILE B C 1
ATOM 3859 O O . ILE B 1 145 ? -13.938 -0.328 12.953 1 95.44 145 ILE B O 1
ATOM 3863 N N . LYS B 1 146 ? -15.57 0.105 14.422 1 96.19 146 LYS B N 1
ATOM 3864 C CA . LYS B 1 146 ? -15.992 1.318 13.727 1 96.19 146 LYS B CA 1
ATOM 3865 C C . LYS B 1 146 ? -14.82 2.281 13.547 1 96.19 146 LYS B C 1
ATOM 3867 O O . LYS B 1 146 ? -13.906 2.324 14.375 1 96.19 146 LYS B O 1
ATOM 3872 N N . LEU B 1 147 ? -14.867 2.99 12.438 1 98.06 147 LEU B N 1
ATOM 3873 C CA . LEU B 1 147 ? -13.93 4.055 12.109 1 98.06 147 LEU B CA 1
ATOM 3874 C C . LEU B 1 147 ? -12.516 3.5 11.93 1 98.06 147 LEU B C 1
ATOM 3876 O O . LEU B 1 147 ? -11.547 4.254 11.922 1 98.06 147 LEU B O 1
ATOM 3880 N N . GLY B 1 148 ? -12.422 2.189 11.797 1 97.94 148 GLY B N 1
ATOM 3881 C CA . GLY B 1 148 ? -11.102 1.605 11.578 1 97.94 148 GLY B CA 1
ATOM 3882 C C . GLY B 1 148 ? -10.516 1.956 10.219 1 97.94 148 GLY B C 1
ATOM 3883 O O . GLY B 1 148 ? -11.25 2.229 9.273 1 97.94 148 GLY B O 1
ATOM 3884 N N . ILE B 1 149 ? -9.18 1.821 10.125 1 98.62 149 ILE B N 1
ATOM 3885 C CA . ILE B 1 149 ? -8.445 2.176 8.914 1 98.62 149 ILE B CA 1
ATOM 3886 C C . ILE B 1 149 ? -8.883 1.27 7.766 1 98.62 149 ILE B C 1
ATOM 3888 O O . ILE B 1 149 ? -8.688 1.602 6.598 1 98.62 149 ILE B O 1
ATOM 3892 N N . HIS B 1 150 ? -9.5 0.11 8.039 1 98.19 150 HIS B N 1
ATOM 3893 C CA . HIS B 1 150 ? -9.953 -0.82 7.016 1 98.19 150 HIS B CA 1
ATOM 3894 C C . HIS B 1 150 ? -10.977 -0.162 6.094 1 98.19 150 HIS B C 1
ATOM 3896 O O . HIS B 1 150 ? -11.117 -0.559 4.934 1 98.19 150 HIS B O 1
ATOM 3902 N N . ASN B 1 151 ? -11.75 0.851 6.594 1 98.62 151 ASN B N 1
ATOM 3903 C CA . ASN B 1 151 ? -12.703 1.544 5.734 1 98.62 151 ASN B CA 1
ATOM 3904 C C . ASN B 1 151 ? -12.008 2.254 4.582 1 98.62 151 ASN B C 1
ATOM 3906 O O . ASN B 1 151 ? -12.445 2.162 3.434 1 98.62 151 ASN B O 1
ATOM 3910 N N . TRP B 1 152 ? -10.914 2.926 4.934 1 98.88 152 TRP B N 1
ATOM 3911 C CA . TRP B 1 152 ? -10.133 3.594 3.898 1 98.88 152 TRP B CA 1
ATOM 3912 C C . TRP B 1 152 ? -9.367 2.58 3.057 1 98.88 152 TRP B C 1
ATOM 3914 O O . TRP B 1 152 ? -9.164 2.787 1.858 1 98.88 152 TRP B O 1
ATOM 3924 N N . ALA B 1 153 ? -8.938 1.458 3.639 1 98.75 153 ALA B N 1
ATOM 3925 C CA . ALA B 1 153 ? -8.234 0.409 2.902 1 98.75 153 ALA B CA 1
ATOM 3926 C C . ALA B 1 153 ? -9.148 -0.235 1.861 1 98.75 153 ALA B C 1
ATOM 3928 O O . ALA B 1 153 ? -8.672 -0.719 0.83 1 98.75 153 ALA B O 1
ATOM 3929 N N . GLN B 1 154 ? -10.414 -0.253 2.094 1 98.12 154 GLN B N 1
ATOM 3930 C CA . GLN B 1 154 ? -11.367 -0.877 1.179 1 98.12 154 GLN B CA 1
ATOM 3931 C C . GLN B 1 154 ? -11.812 0.103 0.097 1 98.12 154 GLN B C 1
ATOM 3933 O O . GLN B 1 154 ? -12.211 -0.309 -0.997 1 98.12 154 GLN B O 1
ATOM 3938 N N . HIS B 1 155 ? -11.711 1.372 0.35 1 98.5 155 HIS B N 1
ATOM 3939 C CA . HIS B 1 155 ? -12.102 2.41 -0.599 1 98.5 155 HIS B CA 1
ATOM 3940 C C . HIS B 1 155 ? -10.906 2.873 -1.425 1 98.5 155 HIS B C 1
ATOM 3942 O O . HIS B 1 155 ? -11.023 3.094 -2.631 1 98.5 155 HIS B O 1
ATOM 3948 N N . GLY B 1 156 ? -9.758 2.994 -0.738 1 98.62 156 GLY B N 1
ATOM 3949 C CA . GLY B 1 156 ? -8.609 3.697 -1.284 1 98.62 156 GLY B CA 1
ATOM 3950 C C . GLY B 1 156 ? -8.672 5.199 -1.079 1 98.62 156 GLY B C 1
ATOM 3951 O O . GLY B 1 156 ? -9.758 5.766 -0.934 1 98.62 156 GLY B O 1
ATOM 3952 N N . ILE B 1 157 ? -7.566 5.812 -0.902 1 98.94 157 ILE B N 1
ATOM 3953 C CA . ILE B 1 157 ? -7.426 7.262 -0.976 1 98.94 157 ILE B CA 1
ATOM 3954 C C . ILE B 1 157 ? -6.727 7.648 -2.277 1 98.94 157 ILE B C 1
ATOM 3956 O O . ILE B 1 157 ? -5.496 7.711 -2.336 1 98.94 157 ILE B O 1
ATOM 3960 N N . CYS B 1 158 ? -7.523 7.84 -3.312 1 98.81 158 CYS B N 1
ATOM 3961 C CA . CYS B 1 158 ? -6.996 8.031 -4.66 1 98.81 158 CYS B CA 1
ATOM 3962 C C . CYS B 1 158 ? -7.676 9.211 -5.348 1 98.81 158 CYS B C 1
ATOM 3964 O O . CYS B 1 158 ? -8.883 9.414 -5.195 1 98.81 158 CYS B O 1
ATOM 3966 N N . GLY B 1 159 ? -6.98 9.953 -6.035 1 98.81 159 GLY B N 1
ATOM 3967 C CA . GLY B 1 159 ? -7.457 11.125 -6.758 1 98.81 159 GLY B CA 1
ATOM 3968 C C . GLY B 1 159 ? -6.336 12.031 -7.234 1 98.81 159 GLY B C 1
ATOM 3969 O O . GLY B 1 159 ? -5.25 11.555 -7.582 1 98.81 159 GLY B O 1
ATOM 3970 N N . ARG B 1 160 ? -6.625 13.297 -7.426 1 98.94 160 ARG B N 1
ATOM 3971 C CA . ARG B 1 160 ? -5.602 14.25 -7.828 1 98.94 160 ARG B CA 1
ATOM 3972 C C . ARG B 1 160 ? -4.805 14.742 -6.625 1 98.94 160 ARG B C 1
ATOM 3974 O O . ARG B 1 160 ? -5.379 15.273 -5.668 1 98.94 160 ARG B O 1
ATOM 3981 N N . GLY B 1 161 ? -3.518 14.445 -6.637 1 98.94 161 GLY B N 1
ATOM 3982 C CA . GLY B 1 161 ? -2.613 15.031 -5.66 1 98.94 161 GLY B CA 1
ATOM 3983 C C . GLY B 1 161 ? -2.109 16.406 -6.059 1 98.94 161 GLY B C 1
ATOM 3984 O O . GLY B 1 161 ? -1.879 16.672 -7.242 1 98.94 161 GLY B O 1
ATOM 3985 N N . VAL B 1 162 ? -1.934 17.266 -5.098 1 98.94 162 VAL B N 1
ATOM 3986 C CA . VAL B 1 162 ? -1.352 18.594 -5.289 1 98.94 162 VAL B CA 1
ATOM 3987 C C . VAL B 1 162 ? -0.199 18.797 -4.309 1 98.94 162 VAL B C 1
ATOM 3989 O O . VAL B 1 162 ? -0.379 18.672 -3.094 1 98.94 162 VAL B O 1
ATOM 3992 N N . LEU B 1 163 ? 0.935 19.062 -4.844 1 98.94 163 LEU B N 1
ATOM 3993 C CA . LEU B 1 163 ? 2.074 19.359 -3.982 1 98.94 163 LEU B CA 1
ATOM 3994 C C . LEU B 1 163 ? 2.283 20.859 -3.857 1 98.94 163 LEU B C 1
ATOM 3996 O O . LEU B 1 163 ? 2.445 21.562 -4.863 1 98.94 163 LEU B O 1
ATOM 4000 N N . LEU B 1 164 ? 2.166 21.359 -2.676 1 98.94 164 LEU B N 1
ATOM 4001 C CA . LEU B 1 164 ? 2.672 22.688 -2.369 1 98.94 164 LEU B CA 1
ATOM 4002 C C . LEU B 1 164 ? 4.062 22.609 -1.75 1 98.94 164 LEU B C 1
ATOM 4004 O O . LEU B 1 164 ? 4.211 22.25 -0.58 1 98.94 164 LEU B O 1
ATOM 4008 N N . ASP B 1 165 ? 5.039 22.922 -2.535 1 98.81 165 ASP B N 1
ATOM 4009 C CA . ASP B 1 165 ? 6.434 22.875 -2.098 1 98.81 165 ASP B CA 1
ATOM 4010 C C . ASP B 1 165 ? 6.805 24.141 -1.315 1 98.81 165 ASP B C 1
ATOM 4012 O O . ASP B 1 165 ? 7.457 25.031 -1.849 1 98.81 165 ASP B O 1
ATOM 4016 N N . MET B 1 166 ? 6.5 24.141 -0.013 1 98.75 166 MET B N 1
ATOM 4017 C CA . MET B 1 166 ? 6.711 25.312 0.831 1 98.75 166 MET B CA 1
ATOM 4018 C C . MET B 1 166 ? 8.203 25.625 0.975 1 98.75 166 MET B C 1
ATOM 4020 O O . MET B 1 166 ? 8.594 26.781 1.105 1 98.75 166 MET B O 1
ATOM 4024 N N . VAL B 1 167 ? 9.031 24.547 0.947 1 98.44 167 VAL B N 1
ATOM 4025 C CA . VAL B 1 167 ? 10.477 24.75 1.042 1 98.44 167 VAL B CA 1
ATOM 4026 C C . VAL B 1 167 ? 10.953 25.609 -0.124 1 98.44 167 VAL B C 1
ATOM 4028 O O . VAL B 1 167 ? 11.578 26.641 0.081 1 98.44 167 VAL B O 1
ATOM 4031 N N . ARG B 1 168 ? 10.641 25.203 -1.337 1 97.75 168 ARG B N 1
ATOM 4032 C CA . ARG B 1 168 ? 11.055 25.969 -2.508 1 97.75 168 ARG B CA 1
ATOM 4033 C C . ARG B 1 168 ? 10.391 27.344 -2.523 1 97.75 168 ARG B C 1
ATOM 4035 O O . ARG B 1 168 ? 11 28.328 -2.963 1 97.75 168 ARG B O 1
ATOM 4042 N N . PHE B 1 169 ? 9.125 27.406 -2.125 1 97.94 169 PHE B N 1
ATOM 4043 C CA . PHE B 1 169 ? 8.398 28.672 -2.066 1 97.94 169 PHE B CA 1
ATOM 4044 C C . PHE B 1 169 ? 9.141 29.688 -1.201 1 97.94 169 PHE B C 1
ATOM 4046 O O . PHE B 1 169 ? 9.375 30.828 -1.625 1 97.94 169 PHE B O 1
ATOM 4053 N N . TYR B 1 170 ? 9.578 29.266 0.028 1 97.75 170 TYR B N 1
ATOM 4054 C CA . TYR B 1 170 ? 10.195 30.188 0.988 1 97.75 170 TYR B CA 1
ATOM 4055 C C . TYR B 1 170 ? 11.641 30.469 0.611 1 97.75 170 TYR B C 1
ATOM 4057 O O . TYR B 1 170 ? 12.172 31.531 0.934 1 97.75 170 TYR B O 1
ATOM 4065 N N . THR B 1 171 ? 12.328 29.5 -0.055 1 96.62 171 THR B N 1
ATOM 4066 C CA . THR B 1 171 ? 13.758 29.656 -0.297 1 96.62 171 THR B CA 1
ATOM 4067 C C . THR B 1 171 ? 14.016 30.219 -1.693 1 96.62 171 THR B C 1
ATOM 4069 O O . THR B 1 171 ? 15.148 30.531 -2.039 1 96.62 171 THR B O 1
ATOM 4072 N N . GLU B 1 172 ? 13 30.438 -2.5 1 88 172 GLU B N 1
ATOM 4073 C CA . GLU B 1 172 ? 13.148 30.891 -3.877 1 88 172 GLU B CA 1
ATOM 4074 C C . GLU B 1 172 ? 14.164 30.047 -4.637 1 88 172 GLU B C 1
ATOM 4076 O O . GLU B 1 172 ? 15.102 30.578 -5.234 1 88 172 GLU B O 1
ATOM 4081 N N . ASP B 1 173 ? 14.055 28.781 -4.453 1 76.94 173 ASP B N 1
ATOM 4082 C CA . ASP B 1 173 ? 14.836 27.719 -5.078 1 76.94 173 ASP B CA 1
ATOM 4083 C C . ASP B 1 173 ? 16.312 27.828 -4.68 1 76.94 173 ASP B C 1
ATOM 4085 O O . ASP B 1 173 ? 17.188 27.781 -5.539 1 76.94 173 ASP B O 1
ATOM 4089 N N . GLY B 1 174 ? 16.406 28.062 -3.43 1 77.75 174 GLY B N 1
ATOM 4090 C CA . GLY B 1 174 ? 17.75 28.078 -2.865 1 77.75 174 GLY B CA 1
ATOM 4091 C C . GLY B 1 174 ? 18.359 29.453 -2.787 1 77.75 174 GLY B C 1
ATOM 4092 O O . GLY B 1 174 ? 19.531 29.609 -2.416 1 77.75 174 GLY B O 1
ATOM 4093 N N . LYS B 1 175 ? 17.719 30.453 -2.918 1 85.69 175 LYS B N 1
ATOM 4094 C CA . LYS B 1 175 ? 18.25 31.812 -2.92 1 85.69 175 LYS B CA 1
ATOM 4095 C C . LYS B 1 175 ? 18.188 32.438 -1.523 1 85.69 175 LYS B C 1
ATOM 4097 O O . LYS B 1 175 ? 18.875 33.406 -1.238 1 85.69 175 LYS B O 1
ATOM 4102 N N . LYS B 1 176 ? 17.375 31.875 -0.8 1 91.19 176 LYS B N 1
ATOM 4103 C CA . LYS B 1 176 ? 17.203 32.312 0.586 1 91.19 176 LYS B CA 1
ATOM 4104 C C . LYS B 1 176 ? 17.172 31.109 1.532 1 91.19 176 LYS B C 1
ATOM 4106 O O . LYS B 1 176 ? 16.859 29.984 1.113 1 91.19 176 LYS B O 1
ATOM 4111 N N . PRO B 1 177 ? 17.531 31.297 2.678 1 93.88 177 PRO B N 1
ATOM 4112 C CA . PRO B 1 177 ? 17.359 30.219 3.654 1 93.88 177 PRO B CA 1
ATOM 4113 C C . PRO B 1 177 ? 15.891 30 4.023 1 93.88 177 PRO B C 1
ATOM 4115 O O . PRO B 1 177 ? 15.086 30.938 3.941 1 93.88 177 PRO B O 1
ATOM 4118 N N . LEU B 1 178 ? 15.555 28.75 4.34 1 96.31 178 LEU B N 1
ATOM 4119 C CA . LEU B 1 178 ? 14.234 28.484 4.883 1 96.31 178 LEU B CA 1
ATOM 4120 C C . LEU B 1 178 ? 13.984 29.328 6.133 1 96.31 178 LEU B C 1
ATOM 4122 O O . LEU B 1 178 ? 14.82 29.375 7.035 1 96.31 178 LEU B O 1
ATOM 4126 N N . PRO B 1 179 ? 12.953 30.078 6.227 1 96.5 179 PRO B N 1
ATOM 4127 C CA . PRO B 1 179 ? 12.75 31.047 7.301 1 96.5 179 PRO B CA 1
ATOM 4128 C C . PRO B 1 179 ? 12.344 30.391 8.625 1 96.5 179 PRO B C 1
ATOM 4130 O O . PRO B 1 179 ? 12.039 31.094 9.594 1 96.5 179 PRO B O 1
ATOM 4133 N N . TYR B 1 180 ? 12.297 29.172 8.727 1 97.81 180 TYR B N 1
ATOM 4134 C CA . TYR B 1 180 ? 12.039 28.438 9.953 1 97.81 180 TYR B CA 1
ATOM 4135 C C . TYR B 1 180 ? 12.844 27.141 10 1 97.81 180 TYR B C 1
ATOM 4137 O O . TYR B 1 180 ? 13.398 26.719 8.984 1 97.81 180 TYR B O 1
ATOM 4145 N N . ASP B 1 181 ? 13.016 26.578 11.188 1 97.38 181 ASP B N 1
ATOM 4146 C CA . ASP B 1 181 ? 13.57 25.234 11.367 1 97.38 181 ASP B CA 1
ATOM 4147 C C . ASP B 1 181 ? 12.469 24.188 11.422 1 97.38 181 ASP B C 1
ATOM 4149 O O . ASP B 1 181 ? 11.648 24.188 12.344 1 97.38 181 ASP B O 1
ATOM 4153 N N . PRO B 1 182 ? 12.461 23.219 10.414 1 97.69 182 PRO B N 1
ATOM 4154 C CA . PRO B 1 182 ? 11.398 22.203 10.398 1 97.69 182 PRO B CA 1
ATOM 4155 C C . PRO B 1 182 ? 11.344 21.391 11.695 1 97.69 182 PRO B C 1
ATOM 4157 O O . PRO B 1 182 ? 10.336 20.734 11.969 1 97.69 182 PRO B O 1
ATOM 4160 N N . TRP B 1 183 ? 12.438 21.375 12.438 1 96.81 183 TRP B N 1
ATOM 4161 C CA . TRP B 1 183 ? 12.539 20.609 13.672 1 96.81 183 TRP B CA 1
ATOM 4162 C C . TRP B 1 183 ? 12.273 21.5 14.883 1 96.81 183 TRP B C 1
ATOM 4164 O O . TRP B 1 183 ? 12.711 21.203 16 1 96.81 183 TRP B O 1
ATOM 4174 N N . SER B 1 184 ? 11.641 22.656 14.648 1 97.19 184 SER B N 1
ATOM 4175 C CA . SER B 1 184 ? 11.203 23.562 15.703 1 97.19 184 SER B CA 1
ATOM 4176 C C . SER B 1 184 ? 9.773 24.031 15.469 1 97.19 184 SER B C 1
ATOM 4178 O O . SER B 1 184 ? 9.258 23.938 14.352 1 97.19 184 SER B O 1
ATOM 4180 N N . THR B 1 185 ? 9.188 24.484 16.578 1 98.25 185 THR B N 1
ATOM 4181 C CA . THR B 1 185 ? 7.801 24.953 16.516 1 98.25 185 THR B CA 1
ATOM 4182 C C . THR B 1 185 ? 7.672 26.141 15.57 1 98.25 185 THR B C 1
ATOM 4184 O O . THR B 1 185 ? 8.312 27.172 15.766 1 98.25 185 THR B O 1
ATOM 4187 N N . HIS B 1 186 ? 6.93 25.938 14.57 1 98.56 186 HIS B N 1
ATOM 4188 C CA . HIS B 1 186 ? 6.652 27.016 13.609 1 98.56 186 HIS B CA 1
ATOM 4189 C C . HIS B 1 186 ? 5.309 26.797 12.922 1 98.56 186 HIS B C 1
ATOM 4191 O O . HIS B 1 186 ? 5.016 25.688 12.453 1 98.56 186 HIS B O 1
ATOM 4197 N N . ALA B 1 187 ? 4.477 27.859 12.875 1 98.56 187 ALA B N 1
ATOM 4198 C CA . ALA B 1 187 ? 3.158 27.797 12.25 1 98.56 187 ALA B CA 1
ATOM 4199 C C . ALA B 1 187 ? 3.213 28.312 10.812 1 98.56 187 ALA B C 1
ATOM 4201 O O . ALA B 1 187 ? 3.66 29.438 10.562 1 98.56 187 ALA B O 1
ATOM 4202 N N . ILE B 1 188 ? 2.85 27.516 9.867 1 98.81 188 ILE B N 1
ATOM 4203 C CA . ILE B 1 188 ? 2.707 27.969 8.484 1 98.81 188 ILE B CA 1
ATOM 4204 C C . ILE B 1 188 ? 1.265 28.391 8.227 1 98.81 188 ILE B C 1
ATOM 4206 O O . ILE B 1 188 ? 0.34 27.594 8.336 1 98.81 188 ILE B O 1
ATOM 4210 N N . PRO B 1 189 ? 0.99 29.594 7.898 1 98.75 189 PRO B N 1
ATOM 4211 C CA . PRO B 1 189 ? -0.379 30.109 7.785 1 98.75 189 PRO B CA 1
ATOM 4212 C C . PRO B 1 189 ? -1.031 29.75 6.449 1 98.75 189 PRO B C 1
ATOM 4214 O O . PRO B 1 189 ? -0.333 29.5 5.465 1 98.75 189 PRO B O 1
ATOM 4217 N N . ALA B 1 190 ? -2.371 29.781 6.406 1 98.81 190 ALA B N 1
ATOM 4218 C CA . ALA B 1 190 ? -3.148 29.5 5.203 1 98.81 190 ALA B CA 1
ATOM 4219 C C . ALA B 1 190 ? -2.758 30.438 4.062 1 98.81 190 ALA B C 1
ATOM 4221 O O . ALA B 1 190 ? -2.74 30.031 2.898 1 98.81 190 ALA B O 1
ATOM 4222 N N . SER B 1 191 ? -2.443 31.688 4.398 1 98.75 191 SER B N 1
ATOM 4223 C CA . SER B 1 191 ? -2.092 32.688 3.387 1 98.75 191 SER B CA 1
ATOM 4224 C C . SER B 1 191 ? -0.858 32.25 2.6 1 98.75 191 SER B C 1
ATOM 4226 O O . SER B 1 191 ? -0.761 32.5 1.397 1 98.75 191 SER B O 1
ATOM 4228 N N . ASP B 1 192 ? 0.099 31.594 3.291 1 98.75 192 ASP B N 1
ATOM 4229 C CA . ASP B 1 192 ? 1.304 31.125 2.607 1 98.75 192 ASP B CA 1
ATOM 4230 C C . ASP B 1 192 ? 0.991 29.969 1.665 1 98.75 192 ASP B C 1
ATOM 4232 O O . ASP B 1 192 ? 1.604 29.844 0.604 1 98.75 192 ASP B O 1
ATOM 4236 N N . PHE B 1 193 ? 0.06 29.094 2.029 1 98.81 193 PHE B N 1
ATOM 4237 C CA . PHE B 1 193 ? -0.374 28.016 1.147 1 98.81 193 PHE B CA 1
ATOM 4238 C C . PHE B 1 193 ? -1.005 28.578 -0.122 1 98.81 193 PHE B C 1
ATOM 4240 O O . PHE B 1 193 ? -0.703 28.109 -1.226 1 98.81 193 PHE B O 1
ATOM 4247 N N . GLU B 1 194 ? -1.843 29.531 0.045 1 98.75 194 GLU B N 1
ATOM 4248 C CA . GLU B 1 194 ? -2.496 30.172 -1.096 1 98.75 194 GLU B CA 1
ATOM 4249 C C . GLU B 1 194 ? -1.481 30.859 -2 1 98.75 194 GLU B C 1
ATOM 4251 O O . GLU B 1 194 ? -1.571 30.766 -3.227 1 98.75 194 GLU B O 1
ATOM 4256 N N . ALA B 1 195 ? -0.555 31.547 -1.365 1 98.62 195 ALA B N 1
ATOM 4257 C CA . ALA B 1 195 ? 0.489 32.219 -2.133 1 98.62 195 ALA B CA 1
ATOM 4258 C C . ALA B 1 195 ? 1.351 31.203 -2.891 1 98.62 195 ALA B C 1
ATOM 4260 O O . ALA B 1 195 ? 1.723 31.438 -4.043 1 98.62 195 ALA B O 1
ATOM 4261 N N . CYS B 1 196 ? 1.699 30.109 -2.223 1 98.69 196 CYS B N 1
ATOM 4262 C CA . CYS B 1 196 ? 2.484 29.062 -2.865 1 98.69 196 CYS B CA 1
ATOM 4263 C C . CYS B 1 196 ? 1.739 28.484 -4.059 1 98.69 196 CYS B C 1
ATOM 4265 O O . CYS B 1 196 ? 2.322 28.281 -5.125 1 98.69 196 CYS B O 1
ATOM 4267 N N . ALA B 1 197 ? 0.448 28.172 -3.865 1 98.81 197 ALA B N 1
ATOM 4268 C CA . ALA B 1 197 ? -0.368 27.656 -4.957 1 98.81 197 ALA B CA 1
ATOM 4269 C C . ALA B 1 197 ? -0.36 28.594 -6.152 1 98.81 197 ALA B C 1
ATOM 4271 O O . ALA B 1 197 ? -0.189 28.156 -7.293 1 98.81 197 ALA B O 1
ATOM 4272 N N . LYS B 1 198 ? -0.54 29.875 -5.855 1 98.44 198 LYS B N 1
ATOM 4273 C CA . LYS B 1 198 ? -0.529 30.875 -6.91 1 98.44 198 LYS B CA 1
ATOM 4274 C C . LYS B 1 198 ? 0.809 30.891 -7.645 1 98.44 198 LYS B C 1
ATOM 4276 O O . LYS B 1 198 ? 0.848 30.906 -8.875 1 98.44 198 LYS B O 1
ATOM 4281 N N . LYS B 1 199 ? 1.853 30.891 -6.926 1 97.75 199 LYS B N 1
ATOM 4282 C CA . LYS B 1 199 ? 3.188 30.922 -7.52 1 97.75 199 LYS B CA 1
ATOM 4283 C C . LYS B 1 199 ? 3.434 29.672 -8.375 1 97.75 199 LYS B C 1
ATOM 4285 O O . LYS B 1 199 ? 4.07 29.766 -9.43 1 97.75 199 LYS B O 1
ATOM 4290 N N . GLN B 1 200 ? 2.9 28.5 -7.934 1 98.06 200 GLN B N 1
ATOM 4291 C CA . GLN B 1 200 ? 3.096 27.234 -8.617 1 98.06 200 GLN B CA 1
ATOM 4292 C C . GLN B 1 200 ? 2.107 27.062 -9.766 1 98.06 200 GLN B C 1
ATOM 4294 O O . GLN B 1 200 ? 2.178 26.094 -10.523 1 98.06 200 GLN B O 1
ATOM 4299 N N . GLY B 1 201 ? 1.149 27.922 -9.859 1 98.12 201 GLY B N 1
ATOM 4300 C CA . GLY B 1 201 ? 0.147 27.844 -10.906 1 98.12 201 GLY B CA 1
ATOM 4301 C C . GLY B 1 201 ? -0.884 26.75 -10.672 1 98.12 201 GLY B C 1
ATOM 4302 O O . GLY B 1 201 ? -1.393 26.156 -11.625 1 98.12 201 GLY B O 1
ATOM 4303 N N . VAL B 1 202 ? -1.171 26.484 -9.461 1 98.25 202 VAL B N 1
ATOM 4304 C CA . VAL B 1 202 ? -2.096 25.406 -9.117 1 98.25 202 VAL B CA 1
ATOM 4305 C C . VAL B 1 202 ? -3.473 25.984 -8.805 1 98.25 202 VAL B C 1
ATOM 4307 O O . VAL B 1 202 ? -3.588 26.938 -8.031 1 98.25 202 VAL B O 1
ATOM 4310 N N . THR B 1 203 ? -4.484 25.5 -9.406 1 98.38 203 THR B N 1
ATOM 4311 C CA . THR B 1 203 ? -5.871 25.703 -9.008 1 98.38 203 THR B CA 1
ATOM 4312 C C . THR B 1 203 ? -6.445 24.453 -8.352 1 98.38 203 THR B C 1
ATOM 4314 O O . THR B 1 203 ? -6.375 23.359 -8.922 1 98.38 203 THR B O 1
ATOM 4317 N N . PHE B 1 204 ? -7.004 24.656 -7.25 1 98.69 204 PHE B N 1
ATOM 4318 C CA . PHE B 1 204 ? -7.5 23.516 -6.492 1 98.69 204 PHE B CA 1
ATOM 4319 C C . PHE B 1 204 ? -8.828 23.016 -7.066 1 98.69 204 PHE B C 1
ATOM 4321 O O . PHE B 1 204 ? -9.562 23.781 -7.684 1 98.69 204 PHE B O 1
ATOM 4328 N N . LYS B 1 205 ? -9.102 21.781 -6.891 1 98.56 205 LYS B N 1
ATOM 4329 C CA . LYS B 1 205 ? -10.352 21.109 -7.254 1 98.56 205 LYS B CA 1
ATOM 4330 C C . LYS B 1 205 ? -10.906 20.297 -6.09 1 98.56 205 LYS B C 1
ATOM 4332 O O . LYS B 1 205 ? -10.141 19.828 -5.242 1 98.56 205 LYS B O 1
ATOM 4337 N N . THR B 1 206 ? -12.25 20.188 -6.074 1 97.94 206 THR B N 1
ATOM 4338 C CA . THR B 1 206 ? -12.883 19.328 -5.086 1 97.94 206 THR B CA 1
ATOM 4339 C C . THR B 1 206 ? -12.297 17.922 -5.141 1 97.94 206 THR B C 1
ATOM 4341 O O . THR B 1 206 ? -12.188 17.328 -6.215 1 97.94 206 THR B O 1
ATOM 4344 N N . GLY B 1 207 ? -11.891 17.406 -3.957 1 98.5 207 GLY B N 1
ATOM 4345 C CA . GLY B 1 207 ? -11.375 16.047 -3.871 1 98.5 207 GLY B CA 1
ATOM 4346 C C . GLY B 1 207 ? -9.859 15.984 -3.932 1 98.5 207 GLY B C 1
ATOM 4347 O O . GLY B 1 207 ? -9.281 14.914 -3.748 1 98.5 207 GLY B O 1
ATOM 4348 N N . ASP B 1 208 ? -9.203 17.141 -4.145 1 98.94 208 ASP B N 1
ATOM 4349 C CA . ASP B 1 208 ? -7.742 17.156 -4.168 1 98.94 208 ASP B CA 1
ATOM 4350 C C . ASP B 1 208 ? -7.168 16.594 -2.867 1 98.94 208 ASP B C 1
ATOM 4352 O O . ASP B 1 208 ? -7.699 16.859 -1.786 1 98.94 208 ASP B O 1
ATOM 4356 N N . ILE B 1 209 ? -6.176 15.812 -2.988 1 98.94 209 ILE B N 1
ATOM 4357 C CA . ILE B 1 209 ? -5.332 15.438 -1.859 1 98.94 209 ILE B CA 1
ATOM 4358 C C . ILE B 1 209 ? -4.188 16.438 -1.712 1 98.94 209 ILE B C 1
ATOM 4360 O O . ILE B 1 209 ? -3.273 16.469 -2.539 1 98.94 209 ILE B O 1
ATOM 4364 N N . LEU B 1 210 ? -4.242 17.266 -0.684 1 99 210 LEU B N 1
ATOM 4365 C CA . LEU B 1 210 ? -3.264 18.328 -0.49 1 99 210 LEU B CA 1
ATOM 4366 C C . LEU B 1 210 ? -2.025 17.797 0.23 1 99 210 LEU B C 1
ATOM 4368 O O . LEU B 1 210 ? -2.129 17.234 1.324 1 99 210 LEU B O 1
ATOM 4372 N N . ILE B 1 211 ? -0.896 17.953 -0.385 1 99 211 ILE B N 1
ATOM 4373 C CA . ILE B 1 211 ? 0.385 17.562 0.195 1 99 211 ILE B CA 1
ATOM 4374 C C . ILE B 1 211 ? 1.311 18.781 0.256 1 99 211 ILE B C 1
ATOM 4376 O O . ILE B 1 211 ? 1.498 19.469 -0.745 1 99 211 ILE B O 1
ATOM 4380 N N . TYR B 1 212 ? 1.831 19.078 1.375 1 98.94 212 TYR B N 1
ATOM 4381 C CA . TYR B 1 212 ? 2.82 20.156 1.405 1 98.94 212 TYR B CA 1
ATOM 4382 C C . TYR B 1 212 ? 4.164 19.641 1.906 1 98.94 212 TYR B C 1
ATOM 4384 O O . TYR B 1 212 ? 4.219 18.75 2.768 1 98.94 212 TYR B O 1
ATOM 4392 N N . ARG B 1 213 ? 5.207 20.109 1.396 1 98.88 213 ARG B N 1
ATOM 4393 C CA . ARG B 1 213 ? 6.582 19.828 1.789 1 98.88 213 ARG B CA 1
ATOM 4394 C C . ARG B 1 213 ? 7.117 20.875 2.744 1 98.88 213 ARG B C 1
ATOM 4396 O O . ARG B 1 213 ? 7.352 22.031 2.344 1 98.88 213 ARG B O 1
ATOM 4403 N N . GLY B 1 214 ? 7.312 20.438 3.963 1 98.62 214 GLY B N 1
ATOM 4404 C CA . GLY B 1 214 ? 7.707 21.375 5 1 98.62 214 GLY B CA 1
ATOM 4405 C C . GLY B 1 214 ? 9.195 21.344 5.301 1 98.62 214 GLY B C 1
ATOM 4406 O O . GLY B 1 214 ? 9.711 22.219 5.992 1 98.62 214 GLY B O 1
ATOM 4407 N N . GLY B 1 215 ? 9.891 20.297 4.895 1 98.5 215 GLY B N 1
ATOM 4408 C CA . GLY B 1 215 ? 11.344 20.312 4.945 1 98.5 215 GLY B CA 1
ATOM 4409 C C . GLY B 1 215 ? 11.922 19.359 5.965 1 98.5 215 GLY B C 1
ATOM 4410 O O . GLY B 1 215 ? 13.141 19.234 6.09 1 98.5 215 GLY B O 1
ATOM 4411 N N . PHE B 1 216 ? 11.109 18.625 6.688 1 98 216 PHE B N 1
ATOM 4412 C CA . PHE B 1 216 ? 11.602 17.719 7.727 1 98 216 PHE B CA 1
ATOM 4413 C C . PHE B 1 216 ? 12.531 16.672 7.133 1 98 216 PHE B C 1
ATOM 4415 O O . PHE B 1 216 ? 13.648 16.484 7.621 1 98 216 PHE B O 1
ATOM 4422 N N . THR B 1 217 ? 12.102 15.992 6.105 1 97.12 217 THR B N 1
ATOM 4423 C CA . THR B 1 217 ? 12.836 14.875 5.527 1 97.12 217 THR B CA 1
ATOM 4424 C C . THR B 1 217 ? 14.141 15.352 4.902 1 97.12 217 THR B C 1
ATOM 4426 O O . THR B 1 217 ? 15.172 14.688 5.027 1 97.12 217 THR B O 1
ATOM 4429 N N . GLN B 1 218 ? 14.047 16.484 4.234 1 96.62 218 GLN B N 1
ATOM 4430 C CA . GLN B 1 218 ? 15.266 17.062 3.674 1 96.62 218 GLN B CA 1
ATOM 4431 C C . GLN B 1 218 ? 16.312 17.281 4.758 1 96.62 218 GLN B C 1
ATOM 4433 O O . GLN B 1 218 ? 17.484 16.906 4.586 1 96.62 218 GLN B O 1
ATOM 4438 N N . LYS B 1 219 ? 15.898 17.891 5.836 1 96.06 219 LYS B N 1
ATOM 4439 C CA . LYS B 1 219 ? 16.828 18.141 6.941 1 96.06 219 LYS B CA 1
ATOM 4440 C C . LYS B 1 219 ? 17.297 16.828 7.559 1 96.06 219 LYS B C 1
ATOM 4442 O O . LYS B 1 219 ? 18.469 16.688 7.91 1 96.06 219 LYS B O 1
ATOM 4447 N N . TRP B 1 220 ? 16.422 15.883 7.719 1 94.81 220 TRP B N 1
ATOM 4448 C CA . TRP B 1 220 ? 16.734 14.594 8.328 1 94.81 220 TRP B CA 1
ATOM 4449 C C . TRP B 1 220 ? 17.844 13.883 7.551 1 94.81 220 TRP B C 1
ATOM 4451 O O . TRP B 1 220 ? 18.797 13.383 8.141 1 94.81 220 TRP B O 1
ATOM 4461 N N . TYR B 1 221 ? 17.781 13.844 6.234 1 94.38 221 TYR B N 1
ATOM 4462 C CA . TYR B 1 221 ? 18.766 13.188 5.395 1 94.38 221 TYR B CA 1
ATOM 4463 C C . TYR B 1 221 ? 20.094 13.945 5.426 1 94.38 221 TYR B C 1
ATOM 4465 O O . TYR B 1 221 ? 21.156 13.336 5.309 1 94.38 221 TYR B O 1
ATOM 4473 N N . ALA B 1 222 ? 20.031 15.234 5.586 1 94.81 222 ALA B N 1
ATOM 4474 C CA . ALA B 1 222 ? 21.234 16.062 5.574 1 94.81 222 ALA B CA 1
ATOM 4475 C C . ALA B 1 222 ? 21.922 16.062 6.934 1 94.81 222 ALA B C 1
ATOM 4477 O O . ALA B 1 222 ? 23.109 16.406 7.047 1 94.81 222 ALA B O 1
ATOM 4478 N N . ALA B 1 223 ? 21.219 15.727 7.949 1 95.31 223 ALA B N 1
ATOM 4479 C CA . ALA B 1 223 ? 21.719 15.781 9.32 1 95.31 223 ALA B CA 1
ATOM 4480 C C . ALA B 1 223 ? 22.719 14.664 9.586 1 95.31 223 ALA B C 1
ATOM 4482 O O . ALA B 1 223 ? 22.656 13.609 8.938 1 95.31 223 ALA B O 1
ATOM 4483 N N . THR B 1 224 ? 23.625 14.93 10.57 1 94.44 224 THR B N 1
ATOM 4484 C CA . THR B 1 224 ? 24.5 13.875 11.055 1 94.44 224 THR B CA 1
ATOM 4485 C C . THR B 1 224 ? 23.734 12.883 11.93 1 94.44 224 THR B C 1
ATOM 4487 O O . THR B 1 224 ? 22.641 13.18 12.391 1 94.44 224 THR B O 1
ATOM 4490 N N . ARG B 1 225 ? 24.359 11.758 12.117 1 91.75 225 ARG B N 1
ATOM 4491 C CA . ARG B 1 225 ? 23.766 10.766 13.008 1 91.75 225 ARG B CA 1
ATOM 4492 C C . ARG B 1 225 ? 23.484 11.359 14.383 1 91.75 225 ARG B C 1
ATOM 4494 O O . ARG B 1 225 ? 22.422 11.133 14.961 1 91.75 225 ARG B O 1
ATOM 4501 N N . ALA B 1 226 ? 24.453 12.094 14.883 1 93.81 226 ALA B N 1
ATOM 4502 C CA . ALA B 1 226 ? 24.312 12.711 16.203 1 93.81 226 ALA B CA 1
ATOM 4503 C C . ALA B 1 226 ? 23.125 13.664 16.234 1 93.81 226 ALA B C 1
ATOM 4505 O O . ALA B 1 226 ? 22.391 13.727 17.234 1 93.81 226 ALA B O 1
ATOM 4506 N N . GLU B 1 227 ? 22.938 14.406 15.188 1 93.44 227 GLU B N 1
ATOM 4507 C CA . GLU B 1 227 ? 21.828 15.336 15.102 1 93.44 227 GLU B CA 1
ATOM 4508 C C . GLU B 1 227 ? 20.484 14.602 15.047 1 93.44 227 GLU B C 1
ATOM 4510 O O . GLU B 1 227 ? 19.531 15 15.711 1 93.44 227 GLU B O 1
ATOM 4515 N N . ARG B 1 228 ? 20.375 13.547 14.281 1 92.38 228 ARG B N 1
ATOM 4516 C CA . ARG B 1 228 ? 19.156 12.75 14.211 1 92.38 228 ARG B CA 1
ATOM 4517 C C . ARG B 1 228 ? 18.828 12.141 15.57 1 92.38 228 ARG B C 1
ATOM 4519 O O . ARG B 1 228 ? 17.672 12.125 15.984 1 92.38 228 ARG B O 1
ATOM 4526 N N . GLU B 1 229 ? 19.844 11.664 16.25 1 88.69 229 GLU B N 1
ATOM 4527 C CA . GLU B 1 229 ? 19.656 11.062 17.578 1 88.69 229 GLU B CA 1
ATOM 4528 C C . GLU B 1 229 ? 19.188 12.094 18.594 1 88.69 229 GLU B C 1
ATOM 4530 O O . GLU B 1 229 ? 18.422 11.781 19.5 1 88.69 229 GLU B O 1
ATOM 4535 N N . SER B 1 230 ? 19.656 13.258 18.391 1 89.25 230 SER B N 1
ATOM 4536 C CA . SER B 1 230 ? 19.312 14.32 19.328 1 89.25 230 SER B CA 1
ATOM 4537 C C . SER B 1 230 ? 17.844 14.727 19.188 1 89.25 230 SER B C 1
ATOM 4539 O O . SER B 1 230 ? 17.25 15.281 20.125 1 89.25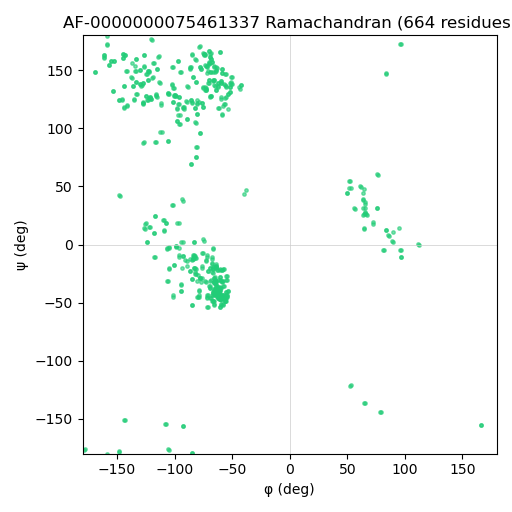 230 SER B O 1
ATOM 4541 N N . LEU B 1 231 ? 17.25 14.477 18.078 1 89 231 LEU B N 1
ATOM 4542 C CA . LEU B 1 231 ? 15.852 14.797 17.844 1 89 231 LEU B CA 1
ATOM 4543 C C . LEU B 1 231 ? 14.953 14.039 18.812 1 89 231 LEU B C 1
ATOM 4545 O O . LEU B 1 231 ? 13.961 14.578 19.297 1 89 231 LEU B O 1
ATOM 4549 N N . SER B 1 232 ? 15.297 12.836 19.094 1 81.69 232 SER B N 1
ATOM 4550 C CA . SER B 1 232 ? 14.469 11.984 19.953 1 81.69 232 SER B CA 1
ATOM 4551 C C . SER B 1 232 ? 14.742 12.25 21.422 1 81.69 232 SER B C 1
ATOM 4553 O O . SER B 1 232 ? 14 11.797 22.297 1 81.69 232 SER B O 1
ATOM 4555 N N . ALA B 1 233 ? 15.766 12.984 21.703 1 85.88 233 ALA B N 1
ATOM 4556 C CA . ALA B 1 233 ? 16.172 13.234 23.094 1 85.88 233 ALA B CA 1
ATOM 4557 C C . ALA B 1 233 ? 15.531 14.516 23.625 1 85.88 233 ALA B C 1
ATOM 4559 O O . ALA B 1 233 ? 15.609 14.805 24.812 1 85.88 233 ALA B O 1
ATOM 4560 N N . LYS B 1 234 ? 14.945 15.25 22.781 1 88.06 234 LYS B N 1
ATOM 4561 C CA . LYS B 1 234 ? 14.32 16.5 23.203 1 88.06 234 LYS B CA 1
ATOM 4562 C C . LYS B 1 234 ? 12.805 16.438 23.047 1 88.06 234 LYS B C 1
ATOM 4564 O O . LYS B 1 234 ? 12.281 15.578 22.328 1 88.06 234 LYS B O 1
ATOM 4569 N N . PRO B 1 235 ? 12.109 17.406 23.781 1 92.88 235 PRO B N 1
ATOM 4570 C CA . PRO B 1 235 ? 10.664 17.469 23.547 1 92.88 235 PRO B CA 1
ATOM 4571 C C . PRO B 1 235 ? 10.32 17.766 22.094 1 92.88 235 PRO B C 1
ATOM 4573 O O . PRO B 1 235 ? 11.008 18.562 21.438 1 92.88 235 PRO B O 1
ATOM 4576 N N . GLU B 1 236 ? 9.273 17.094 21.609 1 95.19 236 GLU B N 1
ATOM 4577 C CA . GLU B 1 236 ? 8.875 17.25 20.203 1 95.19 236 GLU B CA 1
ATOM 4578 C C . GLU B 1 236 ? 8.516 18.703 19.906 1 95.19 236 GLU B C 1
ATOM 4580 O O . GLU B 1 236 ? 7.715 19.312 20.609 1 95.19 236 GLU B O 1
ATOM 4585 N N . ALA B 1 237 ? 9.078 19.281 18.953 1 97.19 237 ALA B N 1
ATOM 4586 C CA . ALA B 1 237 ? 8.789 20.594 18.375 1 97.19 237 ALA B CA 1
ATOM 4587 C C . ALA B 1 237 ? 8.938 20.562 16.859 1 97.19 237 ALA B C 1
ATOM 4589 O O . ALA B 1 237 ? 10 20.219 16.344 1 97.19 237 ALA B O 1
ATOM 4590 N N . PHE B 1 238 ? 7.863 20.859 16.203 1 98.25 238 PHE B N 1
ATOM 4591 C CA . PHE B 1 238 ? 7.883 20.719 14.75 1 98.25 238 PHE B CA 1
ATOM 4592 C C . PHE B 1 238 ? 7.105 21.844 14.086 1 98.25 238 PHE B C 1
ATOM 4594 O O . PHE B 1 238 ? 6.156 22.391 14.672 1 98.25 238 PHE B O 1
ATOM 4601 N N . ALA B 1 239 ? 7.566 22.188 12.859 1 98.69 239 ALA B N 1
ATOM 4602 C CA . ALA B 1 239 ? 6.781 23.062 12 1 98.69 239 ALA B CA 1
ATOM 4603 C C . ALA B 1 239 ? 5.555 22.344 11.453 1 98.69 239 ALA B C 1
ATOM 4605 O O . ALA B 1 239 ? 5.551 21.109 11.336 1 98.69 239 ALA B O 1
ATOM 4606 N N . GLY B 1 240 ? 4.484 23.031 11.133 1 98.81 240 GLY B N 1
ATOM 4607 C CA . GLY B 1 240 ? 3.254 22.516 10.555 1 98.81 240 GLY B CA 1
ATOM 4608 C C . GLY B 1 240 ? 2.23 23.594 10.266 1 98.81 240 GLY B C 1
ATOM 4609 O O . GLY B 1 240 ? 2.508 24.781 10.445 1 98.81 240 GLY B O 1
ATOM 4610 N N . ILE B 1 241 ? 1.104 23.219 9.836 1 98.88 241 ILE B N 1
ATOM 4611 C CA . ILE B 1 241 ? 0.065 24.203 9.555 1 98.88 241 ILE B CA 1
ATOM 4612 C C . ILE B 1 241 ? -0.374 24.859 10.852 1 98.88 241 ILE B C 1
ATOM 4614 O O . ILE B 1 241 ? -0.318 24.25 11.922 1 98.88 241 ILE B O 1
ATOM 4618 N N . ASP B 1 242 ? -0.771 26.109 10.758 1 98.31 242 ASP B N 1
ATOM 4619 C CA . ASP B 1 242 ? -1.274 26.766 11.961 1 98.31 242 ASP B CA 1
ATOM 4620 C C . ASP B 1 242 ? -2.674 26.266 12.312 1 98.31 242 ASP B C 1
ATOM 4622 O O . ASP B 1 242 ? -3.316 25.578 11.508 1 98.31 242 ASP B O 1
ATOM 4626 N N . GLN B 1 243 ? -3.135 26.484 13.508 1 97.94 243 GLN B N 1
ATOM 4627 C CA . GLN B 1 243 ? -4.41 25.984 14.008 1 97.94 243 GLN B CA 1
ATOM 4628 C C . GLN B 1 243 ? -5.473 27.094 13.992 1 97.94 243 GLN B C 1
ATOM 4630 O O . GLN B 1 243 ? -6.355 27.125 14.852 1 97.94 243 GLN B O 1
ATOM 4635 N N . SER B 1 244 ? -5.414 28 13.016 1 97.62 244 SER B N 1
ATOM 4636 C CA . SER B 1 244 ? -6.324 29.141 12.945 1 97.62 244 SER B CA 1
ATOM 4637 C C . SER B 1 244 ? -7.629 28.766 12.25 1 97.62 244 SER B C 1
ATOM 4639 O O . SER B 1 244 ? -7.695 27.75 11.555 1 97.62 244 SER B O 1
ATOM 4641 N N . GLU B 1 245 ? -8.648 29.578 12.406 1 97.75 245 GLU B N 1
ATOM 4642 C CA . GLU B 1 245 ? -9.891 29.422 11.664 1 97.75 245 GLU B CA 1
ATOM 4643 C C . GLU B 1 245 ? -9.672 29.641 10.172 1 97.75 245 GLU B C 1
ATOM 4645 O O . GLU B 1 245 ? -10.344 29.016 9.344 1 97.75 245 GLU B O 1
ATOM 4650 N N . ASP B 1 246 ? -8.766 30.5 9.836 1 98.44 246 ASP B N 1
ATOM 4651 C CA . ASP B 1 246 ? -8.445 30.734 8.43 1 98.44 246 ASP B CA 1
ATOM 4652 C C . ASP B 1 246 ? -7.922 29.453 7.77 1 98.44 246 ASP B C 1
ATOM 4654 O O . ASP B 1 246 ? -8.266 29.172 6.621 1 98.44 246 ASP B O 1
ATOM 4658 N N . MET B 1 247 ? -7.062 28.734 8.484 1 98.75 247 MET B N 1
ATOM 4659 C CA . MET B 1 247 ? -6.559 27.484 7.945 1 98.75 247 MET B CA 1
ATOM 4660 C C . MET B 1 247 ? -7.684 26.469 7.793 1 98.75 247 MET B C 1
ATOM 4662 O O . MET B 1 247 ? -7.762 25.766 6.781 1 98.75 247 MET B O 1
ATOM 4666 N N . LYS B 1 248 ? -8.547 26.375 8.812 1 98.75 248 LYS B N 1
ATOM 4667 C CA . LYS B 1 248 ? -9.695 25.484 8.711 1 98.75 248 LYS B CA 1
ATOM 4668 C C . LYS B 1 248 ? -10.555 25.828 7.496 1 98.75 248 LYS B C 1
ATOM 4670 O O . LYS B 1 248 ? -10.969 24.953 6.746 1 98.75 248 LYS B O 1
ATOM 4675 N N . ARG B 1 249 ? -10.852 27.156 7.297 1 98.75 249 ARG B N 1
ATOM 4676 C CA . ARG B 1 249 ? -11.625 27.625 6.152 1 98.75 249 ARG B CA 1
ATOM 4677 C C . ARG B 1 249 ? -10.938 27.25 4.84 1 98.75 249 ARG B C 1
ATOM 4679 O O . ARG B 1 249 ? -11.594 26.797 3.9 1 98.75 249 ARG B O 1
ATOM 4686 N N . PHE B 1 250 ? -9.672 27.469 4.797 1 98.88 250 PHE B N 1
ATOM 4687 C CA . PHE B 1 250 ? -8.891 27.141 3.604 1 98.88 250 PHE B CA 1
ATOM 4688 C C . PHE B 1 250 ? -9.023 25.672 3.25 1 98.88 250 PHE B C 1
ATOM 4690 O O . PHE B 1 250 ? -9.312 25.328 2.104 1 98.88 250 PHE B O 1
ATOM 4697 N N . LEU B 1 251 ? -8.805 24.781 4.219 1 98.88 251 LEU B N 1
ATOM 4698 C CA . LEU B 1 251 ? -8.82 23.344 3.971 1 98.88 251 LEU B CA 1
ATOM 4699 C C . LEU B 1 251 ? -10.227 22.875 3.605 1 98.88 251 LEU B C 1
ATOM 4701 O O . LEU B 1 251 ? -10.414 22.156 2.617 1 98.88 251 LEU B O 1
ATOM 4705 N N . TRP B 1 252 ? -11.219 23.281 4.383 1 98.88 252 TRP B N 1
ATOM 4706 C CA . TRP B 1 252 ? -12.57 22.766 4.191 1 98.88 252 TRP B CA 1
ATOM 4707 C C . TRP B 1 252 ? -13.195 23.328 2.918 1 98.88 252 TRP B C 1
ATOM 4709 O O . TRP B 1 252 ? -13.805 22.594 2.139 1 98.88 252 TRP B O 1
ATOM 4719 N N . ASP B 1 253 ? -13.016 24.625 2.699 1 98.69 253 ASP B N 1
ATOM 4720 C CA . ASP B 1 253 ? -13.742 25.281 1.619 1 98.69 253 ASP B CA 1
ATOM 4721 C C . ASP B 1 253 ? -13.133 24.953 0.26 1 98.69 253 ASP B C 1
ATOM 4723 O O . ASP B 1 253 ? -13.773 25.156 -0.777 1 98.69 253 ASP B O 1
ATOM 4727 N N . ASN B 1 254 ? -11.914 24.5 0.232 1 98.69 254 ASN B N 1
ATOM 4728 C CA . ASN B 1 254 ? -11.367 23.953 -1.008 1 98.69 254 ASN B CA 1
ATOM 4729 C C . ASN B 1 254 ? -11.789 22.5 -1.214 1 98.69 254 ASN B C 1
ATOM 4731 O O . ASN B 1 254 ? -11.562 21.938 -2.285 1 98.69 254 ASN B O 1
ATOM 4735 N N . HIS B 1 255 ? -12.352 21.875 -0.183 1 98.19 255 HIS B N 1
ATOM 4736 C CA . HIS B 1 255 ? -12.906 20.531 -0.223 1 98.19 255 HIS B CA 1
ATOM 4737 C C . HIS B 1 255 ? -11.836 19.5 -0.564 1 98.19 255 HIS B C 1
ATOM 4739 O O . HIS B 1 255 ? -12.023 18.672 -1.465 1 98.19 255 HIS B O 1
ATOM 4745 N N . PHE B 1 256 ? -10.727 19.609 0.177 1 98.88 256 PHE B N 1
ATOM 4746 C CA . PHE B 1 256 ? -9.68 18.609 0.071 1 98.88 256 PHE B CA 1
ATOM 4747 C C . PHE B 1 256 ? -10.133 17.281 0.686 1 98.88 256 PHE B C 1
ATOM 4749 O O . PHE B 1 256 ? -10.789 17.281 1.728 1 98.88 256 PHE B O 1
ATOM 4756 N N . ALA B 1 257 ? -9.758 16.203 0.069 1 98.88 257 ALA B N 1
ATOM 4757 C CA . ALA B 1 257 ? -10.125 14.883 0.559 1 98.88 257 ALA B CA 1
ATOM 4758 C C . ALA B 1 257 ? -9.188 14.43 1.669 1 98.88 257 ALA B C 1
ATOM 4760 O O . ALA B 1 257 ? -9.539 13.57 2.48 1 98.88 257 ALA B O 1
ATOM 4761 N N . ALA B 1 258 ? -7.996 14.93 1.688 1 98.94 258 ALA B N 1
ATOM 4762 C CA . ALA B 1 258 ? -6.953 14.602 2.658 1 98.94 258 ALA B CA 1
ATOM 4763 C C . ALA B 1 258 ? -5.867 15.672 2.684 1 98.94 258 ALA B C 1
ATOM 4765 O O . ALA B 1 258 ? -5.762 16.484 1.759 1 98.94 258 ALA B O 1
ATOM 4766 N N . ILE B 1 259 ? -5.102 15.695 3.762 1 99 259 ILE B N 1
ATOM 4767 C CA . ILE B 1 259 ? -3.906 16.516 3.846 1 99 259 ILE B CA 1
ATOM 4768 C C . ILE B 1 259 ? -2.727 15.68 4.328 1 99 259 ILE B C 1
ATOM 4770 O O . ILE B 1 259 ? -2.881 14.836 5.211 1 99 259 ILE B O 1
ATOM 4774 N N . ALA B 1 260 ? -1.572 15.867 3.74 1 98.94 260 ALA B N 1
ATOM 4775 C CA . ALA B 1 260 ? -0.364 15.141 4.121 1 98.94 260 ALA B CA 1
ATOM 4776 C C . ALA B 1 260 ? 0.867 16.047 4.031 1 98.94 260 ALA B C 1
ATOM 4778 O O . ALA B 1 260 ? 0.824 17.109 3.404 1 98.94 260 ALA B O 1
ATOM 4779 N N . SER B 1 261 ? 1.923 15.641 4.652 1 98.94 261 SER B N 1
ATOM 4780 C CA . SER B 1 261 ? 3.186 16.375 4.586 1 98.94 261 SER B CA 1
ATOM 4781 C C . SER B 1 261 ? 4.363 15.469 4.938 1 98.94 261 SER B C 1
ATOM 4783 O O . SER B 1 261 ? 4.172 14.32 5.348 1 98.94 261 SER B O 1
ATOM 4785 N N . ASP B 1 262 ? 5.559 15.953 4.77 1 98.81 262 ASP B N 1
ATOM 4786 C CA . ASP B 1 262 ? 6.777 15.266 5.168 1 98.81 262 ASP B CA 1
ATOM 4787 C C . ASP B 1 262 ? 7.074 15.484 6.648 1 98.81 262 ASP B C 1
ATOM 4789 O O . ASP B 1 262 ? 8.062 14.961 7.172 1 98.81 262 ASP B O 1
ATOM 4793 N N . GLN B 1 263 ? 6.281 16.156 7.371 1 98.69 263 GLN B N 1
ATOM 4794 C CA . GLN B 1 263 ? 6.488 16.5 8.773 1 98.69 263 GLN B CA 1
ATOM 4795 C C . GLN B 1 263 ? 5.988 15.383 9.688 1 98.69 263 GLN B C 1
ATOM 4797 O O . GLN B 1 263 ? 5.059 14.656 9.336 1 98.69 263 GLN B O 1
ATOM 4802 N N . PRO B 1 264 ? 6.535 15.227 10.898 1 97.75 264 PRO B N 1
ATOM 4803 C CA . PRO B 1 264 ? 6.074 14.227 11.859 1 97.75 264 PRO B CA 1
ATOM 4804 C C . PRO B 1 264 ? 4.668 14.516 12.383 1 97.75 264 PRO B C 1
ATOM 4806 O O . PRO B 1 264 ? 3.99 13.609 12.875 1 97.75 264 PRO B O 1
ATOM 4809 N N . CYS B 1 265 ? 4.336 15.742 12.305 1 98 265 CYS B N 1
ATOM 4810 C CA . CYS B 1 265 ? 3.004 16.219 12.656 1 98 265 CYS B CA 1
ATOM 4811 C C . CYS B 1 265 ? 2.49 17.219 11.625 1 98 265 CYS B C 1
ATOM 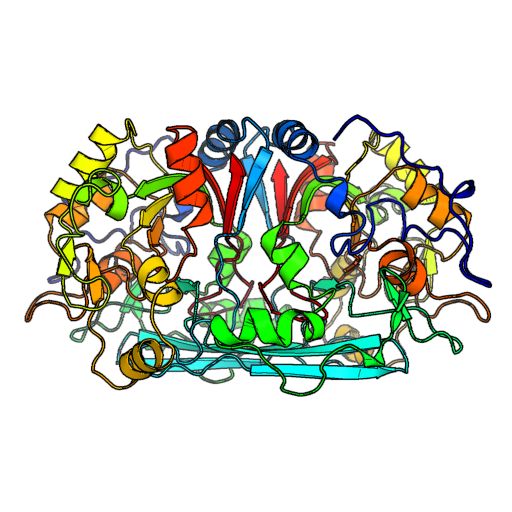4813 O O . CYS B 1 265 ? 3.221 18.125 11.211 1 98 265 CYS B O 1
ATOM 4815 N N . ILE B 1 266 ? 1.21 17.047 11.273 1 98.75 266 ILE B N 1
ATOM 4816 C CA . ILE B 1 266 ? 0.651 17.875 10.211 1 98.75 266 ILE B CA 1
ATOM 4817 C C . ILE B 1 266 ? 0.53 19.328 10.688 1 98.75 266 ILE B C 1
ATOM 4819 O O . ILE B 1 266 ? 0.708 20.266 9.906 1 98.75 266 ILE B O 1
ATOM 4823 N N . GLU B 1 267 ? 0.176 19.547 11.953 1 98.81 267 GLU B N 1
ATOM 4824 C CA . GLU B 1 267 ? 0.06 20.875 12.562 1 98.81 267 GLU B CA 1
ATOM 4825 C C . GLU B 1 267 ? 1.326 21.234 13.328 1 98.81 267 GLU B C 1
ATOM 4827 O O . GLU B 1 267 ? 2.102 20.359 13.711 1 98.81 267 GLU B O 1
ATOM 4832 N N . ARG B 1 268 ? 1.483 22.531 13.5 1 98.19 268 ARG B N 1
ATOM 4833 C CA . ARG B 1 268 ? 2.562 22.969 14.375 1 98.19 268 ARG B CA 1
ATOM 4834 C C . ARG B 1 268 ? 2.496 22.25 15.727 1 98.19 268 ARG B C 1
ATOM 4836 O O . ARG B 1 268 ? 1.415 22.094 16.297 1 98.19 268 ARG B O 1
ATOM 4843 N N . TRP B 1 269 ? 3.672 21.891 16.203 1 97.56 269 TRP B N 1
ATOM 4844 C CA . TRP B 1 269 ? 3.736 21.172 17.469 1 97.56 269 TRP B CA 1
ATOM 4845 C C . TRP B 1 269 ? 4.801 21.766 18.391 1 97.56 269 TRP B C 1
ATOM 4847 O O . TRP B 1 269 ? 5.949 21.953 17.984 1 97.56 269 TRP B O 1
ATOM 4857 N N . PRO B 1 270 ? 4.523 22.094 19.672 1 97.06 270 PRO B N 1
ATOM 4858 C CA . PRO B 1 270 ? 3.195 21.953 20.281 1 97.06 270 PRO B CA 1
ATOM 4859 C C . PRO B 1 270 ? 2.217 23.031 19.812 1 97.06 270 PRO B C 1
ATOM 4861 O O . PRO B 1 270 ? 2.629 24.031 19.234 1 97.06 270 PRO B O 1
ATOM 4864 N N . LYS B 1 271 ? 0.933 22.766 20.062 1 95.44 271 LYS B N 1
ATOM 4865 C CA . LYS B 1 271 ? -0.095 23.766 19.797 1 95.44 271 LYS B CA 1
ATOM 4866 C C . LYS B 1 271 ? 0.005 24.938 20.781 1 95.44 271 LYS B C 1
ATOM 4868 O O . LYS B 1 271 ? 0.532 24.766 21.891 1 95.44 271 LYS B O 1
ATOM 4873 N N . PRO B 1 272 ? -0.538 26.125 20.359 1 95.31 272 PRO B N 1
ATOM 4874 C CA . PRO B 1 272 ? -0.613 27.203 21.344 1 95.31 272 PRO B CA 1
ATOM 4875 C C . PRO B 1 272 ? -1.542 26.875 22.516 1 95.31 272 PRO B C 1
ATOM 4877 O O . PRO B 1 272 ? -2.518 26.141 22.328 1 95.31 272 PRO B O 1
ATOM 4880 N N . GLU B 1 273 ? -1.157 27.453 23.625 1 93.81 273 GLU B N 1
ATOM 4881 C CA . GLU B 1 273 ? -2.025 27.281 24.781 1 93.81 273 GLU B CA 1
ATOM 4882 C C . GLU B 1 273 ? -3.451 27.734 24.484 1 93.81 273 GLU B C 1
ATOM 4884 O O . GLU B 1 273 ? -3.658 28.766 23.844 1 93.81 273 GLU B O 1
ATOM 4889 N N . GLY B 1 274 ? -4.379 26.969 24.891 1 91.44 274 GLY B N 1
ATOM 4890 C CA . GLY B 1 274 ? -5.777 27.328 24.75 1 91.44 274 GLY B CA 1
ATOM 4891 C C . GLY B 1 274 ? -6.336 27.031 23.375 1 91.44 274 GLY B C 1
ATOM 4892 O O . GLY B 1 274 ? -7.535 27.188 23.125 1 91.44 274 GLY B O 1
ATOM 4893 N N . THR B 1 275 ? -5.527 26.594 22.484 1 94.06 275 THR B N 1
ATOM 4894 C CA . THR B 1 275 ? -5.949 26.281 21.109 1 94.06 275 THR B CA 1
ATOM 4895 C C . THR B 1 275 ? -6.168 24.781 20.953 1 94.06 275 THR B C 1
ATOM 4897 O O . THR B 1 275 ? -5.328 23.984 21.359 1 94.06 275 THR B O 1
ATOM 4900 N N . PRO B 1 276 ? -7.332 24.391 20.438 1 93.5 276 PRO B N 1
ATOM 4901 C CA . PRO B 1 276 ? -7.543 22.969 20.188 1 93.5 276 PRO B CA 1
ATOM 4902 C C . PRO B 1 276 ? -6.59 22.406 19.125 1 93.5 276 PRO B C 1
ATOM 4904 O O . PRO B 1 276 ? -6.102 23.141 18.281 1 93.5 276 PRO B O 1
ATOM 4907 N N . HIS B 1 277 ? -6.32 21.109 19.25 1 96 277 HIS B N 1
ATOM 4908 C CA . HIS B 1 277 ? -5.531 20.438 18.234 1 96 277 HIS B CA 1
ATOM 4909 C C . HIS B 1 277 ? -6.242 20.469 16.875 1 96 277 HIS B C 1
ATOM 4911 O O . HIS B 1 277 ? -7.457 20.266 16.812 1 96 277 HIS B O 1
ATOM 4917 N N . MET B 1 278 ? -5.484 20.766 15.82 1 98.19 278 MET B N 1
ATOM 4918 C CA . MET B 1 278 ? -6.039 20.625 14.477 1 98.19 278 MET B CA 1
ATOM 4919 C C . MET B 1 278 ? -6.449 19.188 14.195 1 98.19 278 MET B C 1
ATOM 4921 O O . MET B 1 278 ? -7.406 18.938 13.461 1 98.19 278 MET B O 1
ATOM 4925 N N . HIS B 1 279 ? -5.746 18.188 14.805 1 98.44 279 HIS B N 1
ATOM 4926 C CA . HIS B 1 279 ? -6.098 16.781 14.68 1 98.44 279 HIS B CA 1
ATOM 4927 C C . HIS B 1 279 ? -7.555 16.531 15.055 1 98.44 279 HIS B C 1
ATOM 4929 O O . HIS B 1 279 ? -8.242 15.734 14.414 1 98.44 279 HIS B O 1
ATOM 4935 N N . SER B 1 280 ? -8.039 17.203 16.094 1 98.19 280 SER B N 1
ATOM 4936 C CA . SER B 1 280 ? -9.422 17.047 16.516 1 98.19 280 SER B CA 1
ATOM 4937 C C . SER B 1 280 ? -10.391 17.531 15.445 1 98.19 280 SER B C 1
ATOM 4939 O O . SER B 1 280 ? -11.445 16.938 15.234 1 98.19 280 SER B O 1
ATOM 4941 N N . THR B 1 281 ? -10.016 18.594 14.797 1 98.56 281 THR B N 1
ATOM 4942 C CA . THR B 1 281 ? -10.859 19.125 13.727 1 98.56 281 THR B CA 1
ATOM 4943 C C . THR B 1 281 ? -10.805 18.203 12.508 1 98.56 281 THR B C 1
ATOM 4945 O O . THR B 1 281 ? -11.844 17.734 12.031 1 98.56 281 THR B O 1
ATOM 4948 N N . LEU B 1 282 ? -9.617 17.891 12.016 1 98.88 282 LEU B N 1
ATOM 4949 C CA . LEU B 1 282 ? -9.445 17.172 10.758 1 98.88 282 LEU B CA 1
ATOM 4950 C C . LEU B 1 282 ? -9.977 15.742 10.875 1 98.88 282 LEU B C 1
ATOM 4952 O O . LEU B 1 282 ? -10.766 15.297 10.047 1 98.88 282 LEU B O 1
ATOM 4956 N N . LEU B 1 283 ? -9.602 15.047 11.898 1 98.88 283 LEU B N 1
ATOM 4957 C CA . LEU B 1 283 ? -10.062 13.672 12.086 1 98.88 283 LEU B CA 1
ATOM 4958 C C . LEU B 1 283 ? -11.422 13.641 12.773 1 98.88 283 LEU B C 1
ATOM 4960 O O . LEU B 1 283 ? -12.359 13.008 12.281 1 98.88 283 LEU B O 1
ATOM 4964 N N . GLY B 1 284 ? -11.539 14.312 13.867 1 98.56 284 GLY B N 1
ATOM 4965 C CA . GLY B 1 284 ? -12.711 14.211 14.727 1 98.56 284 GLY B CA 1
ATOM 4966 C C . GLY B 1 284 ? -13.938 14.867 14.133 1 98.56 284 GLY B C 1
ATOM 4967 O O . GLY B 1 284 ? -15.039 14.305 14.172 1 98.56 284 GLY B O 1
ATOM 4968 N N . LEU B 1 285 ? -13.805 16.047 13.617 1 98.69 285 LEU B N 1
ATOM 4969 C CA . LEU B 1 285 ? -14.969 16.797 13.172 1 98.69 285 LEU B CA 1
ATOM 4970 C C . LEU B 1 285 ? -15.227 16.578 11.688 1 98.69 285 LEU B C 1
ATOM 4972 O O . LEU B 1 285 ? -16.391 16.547 11.258 1 98.69 285 LEU B O 1
ATOM 4976 N N . TRP B 1 286 ? -14.188 16.422 10.898 1 98.81 286 TRP B N 1
ATOM 4977 C CA . TRP B 1 286 ? -14.359 16.406 9.453 1 98.81 286 TRP B CA 1
ATOM 4978 C C . TRP B 1 286 ? -14.234 14.992 8.898 1 98.81 286 TRP B C 1
ATOM 4980 O O . TRP B 1 286 ? -14.68 14.711 7.785 1 98.81 286 TRP B O 1
ATOM 4990 N N . GLY B 1 287 ? -13.586 14.047 9.664 1 98.81 287 GLY B N 1
ATOM 4991 C CA . GLY B 1 287 ? -13.242 12.75 9.109 1 98.81 287 GLY B CA 1
ATOM 4992 C C . GLY B 1 287 ? -12.242 12.836 7.969 1 98.81 287 GLY B C 1
ATOM 4993 O O . GLY B 1 287 ? -12.367 12.125 6.973 1 98.81 287 GLY B O 1
ATOM 4994 N N . MET B 1 288 ? -11.266 13.727 8.078 1 98.94 288 MET B N 1
ATOM 4995 C CA . MET B 1 288 ? -10.266 13.922 7.031 1 98.94 288 MET B CA 1
ATOM 4996 C C . MET B 1 288 ? -8.969 13.188 7.367 1 98.94 288 MET B C 1
ATOM 4998 O O . MET B 1 288 ? -8.398 13.383 8.445 1 98.94 288 MET B O 1
ATOM 5002 N N . PRO B 1 289 ? -8.453 12.367 6.422 1 98.94 289 PRO B N 1
ATOM 5003 C CA . PRO B 1 289 ? -7.168 11.703 6.664 1 98.94 289 PRO B CA 1
ATOM 5004 C C . PRO B 1 289 ? -6.02 12.695 6.84 1 98.94 289 PRO B C 1
ATOM 5006 O O . PRO B 1 289 ? -5.957 13.703 6.133 1 98.94 289 PRO B O 1
ATOM 5009 N N . ILE B 1 290 ? -5.176 12.375 7.793 1 98.94 290 ILE B N 1
ATOM 5010 C CA . ILE B 1 290 ? -3.939 13.125 8.008 1 98.94 290 ILE B CA 1
ATOM 5011 C C . ILE B 1 290 ? -2.738 12.258 7.645 1 98.94 290 ILE B C 1
ATOM 5013 O O . ILE B 1 290 ? -2.557 11.172 8.211 1 98.94 290 ILE B O 1
ATOM 5017 N N . GLY B 1 291 ? -1.978 12.734 6.691 1 98.94 291 GLY B N 1
ATOM 5018 C CA . GLY B 1 291 ? -0.74 12.055 6.34 1 98.94 291 GLY B CA 1
ATOM 5019 C C . GLY B 1 291 ? 0.49 12.711 6.945 1 98.94 291 GLY B C 1
ATOM 5020 O O . GLY B 1 291 ? 0.645 13.93 6.883 1 98.94 291 GLY B O 1
ATOM 5021 N N . GLU B 1 292 ? 1.382 11.883 7.508 1 98.88 292 GLU B N 1
ATOM 5022 C CA . GLU B 1 292 ? 2.602 12.375 8.141 1 98.88 292 GLU B CA 1
ATOM 5023 C C . GLU B 1 292 ? 3.816 11.562 7.703 1 98.88 292 GLU B C 1
ATOM 5025 O O . GLU B 1 292 ? 3.688 10.391 7.336 1 98.88 292 GLU B O 1
ATOM 5030 N N . TYR B 1 293 ? 5.008 12.18 7.637 1 98.69 293 TYR B N 1
ATOM 5031 C CA . TYR B 1 293 ? 6.285 11.57 7.281 1 98.69 293 TYR B CA 1
ATOM 5032 C C . TYR B 1 293 ? 6.277 11.102 5.828 1 98.69 293 TYR B C 1
ATOM 5034 O O . TYR B 1 293 ? 6.941 10.125 5.484 1 98.69 293 TYR B O 1
ATOM 5042 N N . PHE B 1 294 ? 5.496 11.734 4.996 1 98.94 294 PHE B N 1
ATOM 5043 C CA . PHE B 1 294 ? 5.531 11.359 3.586 1 98.94 294 PHE B CA 1
ATOM 5044 C C . PHE B 1 294 ? 6.891 11.688 2.975 1 98.94 294 PHE B C 1
ATOM 5046 O O . PHE B 1 294 ? 7.457 12.75 3.244 1 98.94 294 PHE B O 1
ATOM 5053 N N . GLU B 1 295 ? 7.441 10.805 2.178 1 98.81 295 GLU B N 1
ATOM 5054 C CA . GLU B 1 295 ? 8.664 11.039 1.42 1 98.81 295 GLU B CA 1
ATOM 5055 C C . GLU B 1 295 ? 8.383 11.836 0.151 1 98.81 295 GLU B C 1
ATOM 5057 O O . GLU B 1 295 ? 7.793 11.32 -0.798 1 98.81 295 GLU B O 1
ATOM 5062 N N . LEU B 1 296 ? 8.883 13.117 0.1 1 98.88 296 LEU B N 1
ATOM 5063 C CA . LEU B 1 296 ? 8.398 14 -0.955 1 98.88 296 LEU B CA 1
ATOM 5064 C C . LEU B 1 296 ? 9.562 14.539 -1.787 1 98.88 296 LEU B C 1
ATOM 5066 O O . LEU B 1 296 ? 9.344 15.273 -2.754 1 98.88 296 LEU B O 1
ATOM 5070 N N . GLU B 1 297 ? 10.805 14.117 -1.473 1 98.44 297 GLU B N 1
ATOM 5071 C CA . GLU B 1 297 ? 11.969 14.773 -2.059 1 98.44 297 GLU B CA 1
ATOM 5072 C C . GLU B 1 297 ? 12.031 14.547 -3.566 1 98.44 297 GLU B C 1
ATOM 5074 O O . GLU B 1 297 ? 12.117 15.5 -4.34 1 98.44 297 GLU B O 1
ATOM 5079 N N . LYS B 1 298 ? 11.938 13.289 -4.02 1 98.5 298 LYS B N 1
ATOM 5080 C CA . LYS B 1 298 ? 12.016 13 -5.449 1 98.5 298 LYS B CA 1
ATOM 5081 C C . LYS B 1 298 ? 10.82 13.594 -6.191 1 98.5 298 LYS B C 1
ATOM 5083 O O . LYS B 1 298 ? 10.969 14.094 -7.312 1 98.5 298 LYS B O 1
ATOM 5088 N N . LEU B 1 299 ? 9.664 13.531 -5.574 1 98.81 299 LEU B N 1
ATOM 5089 C CA . LEU B 1 299 ? 8.477 14.117 -6.188 1 98.81 299 LEU B CA 1
ATOM 5090 C C . LEU B 1 299 ? 8.641 15.625 -6.355 1 98.81 299 LEU B C 1
ATOM 5092 O O . LEU B 1 299 ? 8.32 16.172 -7.41 1 98.81 299 LEU B O 1
ATOM 5096 N N . ALA B 1 300 ? 9.109 16.266 -5.305 1 98.69 300 ALA B N 1
ATOM 5097 C CA . ALA B 1 300 ? 9.305 17.719 -5.344 1 98.69 300 ALA B CA 1
ATOM 5098 C C . ALA B 1 300 ? 10.258 18.109 -6.469 1 98.69 300 ALA B C 1
ATOM 5100 O O . ALA B 1 300 ? 10.016 19.094 -7.18 1 98.69 300 ALA B O 1
ATOM 5101 N N . GLU B 1 301 ? 11.336 17.375 -6.617 1 98.19 301 GLU B N 1
ATOM 5102 C CA . GLU B 1 301 ? 12.281 17.641 -7.695 1 98.19 301 GLU B CA 1
ATOM 5103 C C . GLU B 1 301 ? 11.617 17.5 -9.062 1 98.19 301 GLU B C 1
ATOM 5105 O O . GLU B 1 301 ? 11.797 18.344 -9.938 1 98.19 301 GLU B O 1
ATOM 5110 N N . ALA B 1 302 ? 10.875 16.438 -9.227 1 98.44 302 ALA B N 1
ATOM 5111 C CA . ALA B 1 302 ? 10.188 16.203 -10.492 1 98.44 302 ALA B CA 1
ATOM 5112 C C . ALA B 1 302 ? 9.195 17.328 -10.789 1 98.44 302 ALA B C 1
ATOM 5114 O O . ALA B 1 302 ? 9.07 17.766 -11.938 1 98.44 302 ALA B O 1
ATOM 5115 N N . CYS B 1 303 ? 8.445 17.734 -9.797 1 98.56 303 CYS B N 1
ATOM 5116 C CA . CYS B 1 303 ? 7.484 18.812 -9.953 1 98.56 303 CYS B CA 1
ATOM 5117 C C . CYS B 1 303 ? 8.18 20.109 -10.383 1 98.56 303 CYS B C 1
ATOM 5119 O O . CYS B 1 303 ? 7.727 20.781 -11.305 1 98.56 303 CYS B O 1
ATOM 5121 N N . ALA B 1 304 ? 9.258 20.406 -9.719 1 97.81 304 ALA B N 1
ATOM 5122 C CA . ALA B 1 304 ? 10.008 21.609 -10.047 1 97.81 304 ALA B CA 1
ATOM 5123 C C . ALA B 1 304 ? 10.531 21.562 -11.477 1 97.81 304 ALA B C 1
ATOM 5125 O O . ALA B 1 304 ? 10.43 22.547 -12.219 1 97.81 304 ALA B O 1
ATOM 5126 N N . GLU B 1 305 ? 11.086 20.391 -11.836 1 97.19 305 GLU B N 1
ATOM 5127 C CA . GLU B 1 305 ? 11.664 20.219 -13.164 1 97.19 305 GLU B CA 1
ATOM 5128 C C . GLU B 1 305 ? 10.602 20.344 -14.258 1 97.19 305 GLU B C 1
ATOM 5130 O O . GLU B 1 305 ? 10.852 20.938 -15.312 1 97.19 305 GLU B O 1
ATOM 5135 N N . SER B 1 306 ? 9.461 19.875 -14.016 1 97.62 306 SER B N 1
ATOM 5136 C CA . SER B 1 306 ? 8.406 19.859 -15.023 1 97.62 306 SER B CA 1
ATOM 5137 C C . SER B 1 306 ? 7.48 21.062 -14.867 1 97.62 306 SER B C 1
ATOM 5139 O O . SER B 1 306 ? 6.621 21.297 -15.719 1 97.62 306 SER B O 1
ATOM 5141 N N . LYS B 1 307 ? 7.59 21.812 -13.758 1 97.69 307 LYS B N 1
ATOM 5142 C CA . LYS B 1 307 ? 6.699 22.906 -13.398 1 97.69 307 LYS B CA 1
ATOM 5143 C C . LYS B 1 307 ? 5.246 22.438 -13.336 1 97.69 307 LYS B C 1
ATOM 5145 O O . LYS B 1 307 ? 4.344 23.141 -13.797 1 97.69 307 LYS B O 1
ATOM 5150 N N . ARG B 1 308 ? 5.074 21.219 -12.992 1 98.38 308 ARG B N 1
ATOM 5151 C CA . ARG B 1 308 ? 3.771 20.609 -12.742 1 98.38 308 ARG B CA 1
ATOM 5152 C C . ARG B 1 308 ? 3.676 20.078 -11.32 1 98.38 308 ARG B C 1
ATOM 5154 O O . ARG B 1 308 ? 4.5 19.266 -10.898 1 98.38 308 ARG B O 1
ATOM 5161 N N . TYR B 1 309 ? 2.646 20.547 -10.641 1 98.88 309 TYR B N 1
ATOM 5162 C CA . TYR B 1 309 ? 2.582 20.25 -9.211 1 98.88 309 TYR B CA 1
ATOM 5163 C C . TYR B 1 309 ? 1.339 19.422 -8.883 1 98.88 309 TYR B C 1
ATOM 5165 O O . TYR B 1 309 ? 0.948 19.328 -7.719 1 98.88 309 TYR B O 1
ATOM 5173 N N . THR B 1 310 ? 0.663 18.938 -9.961 1 98.88 310 THR B N 1
ATOM 5174 C CA . THR B 1 310 ? -0.451 18.016 -9.812 1 98.88 310 THR B CA 1
ATOM 5175 C C . THR B 1 310 ? -0.116 16.656 -10.438 1 98.88 310 THR B C 1
ATOM 5177 O O . THR B 1 310 ? 0.705 16.578 -11.352 1 98.88 310 THR B O 1
ATOM 5180 N N . PHE B 1 311 ? -0.66 15.648 -9.945 1 98.94 311 PHE B N 1
ATOM 5181 C CA . PHE B 1 311 ? -0.387 14.273 -10.336 1 98.94 311 PHE B CA 1
ATOM 5182 C C . PHE B 1 311 ? -1.512 13.352 -9.883 1 98.94 311 PHE B C 1
ATOM 5184 O O . PHE B 1 311 ? -2.391 13.758 -9.125 1 98.94 311 PHE B O 1
ATOM 5191 N N . PHE B 1 312 ? -1.585 12.188 -10.438 1 98.94 312 PHE B N 1
ATOM 5192 C CA . PHE B 1 312 ? -2.479 11.156 -9.914 1 98.94 312 PHE B CA 1
ATOM 5193 C C . PHE B 1 312 ? -1.905 10.539 -8.648 1 98.94 312 PHE B C 1
ATOM 5195 O O . PHE B 1 312 ? -0.74 10.133 -8.617 1 98.94 312 PHE B O 1
ATOM 5202 N N . PHE B 1 313 ? -2.625 10.617 -7.617 1 98.94 313 PHE B N 1
ATOM 5203 C CA . PHE B 1 313 ? -2.23 10.109 -6.309 1 98.94 313 PHE B CA 1
ATOM 5204 C C . PHE B 1 313 ? -2.975 8.828 -5.977 1 98.94 313 PHE B C 1
ATOM 5206 O O . PHE B 1 313 ? -4.195 8.75 -6.137 1 98.94 313 PHE B O 1
ATOM 5213 N N . THR B 1 314 ? -2.248 7.777 -5.543 1 98.94 314 THR B N 1
ATOM 5214 C CA . THR B 1 314 ? -2.859 6.535 -5.078 1 98.94 314 THR B CA 1
ATOM 5215 C C . THR B 1 314 ? -2.336 6.156 -3.697 1 98.94 314 THR B C 1
ATOM 5217 O O . THR B 1 314 ? -1.154 6.348 -3.4 1 98.94 314 THR B O 1
ATOM 5220 N N . SER B 1 315 ? -3.178 5.715 -2.867 1 98.94 315 SER B N 1
ATOM 5221 C CA . SER B 1 315 ? -2.818 5.188 -1.555 1 98.94 315 SER B CA 1
ATOM 5222 C C . SER B 1 315 ? -3.775 4.082 -1.122 1 98.94 315 SER B C 1
ATOM 5224 O O . SER B 1 315 ? -4.992 4.285 -1.088 1 98.94 315 SER B O 1
ATOM 5226 N N . TRP B 1 316 ? -3.246 2.971 -0.819 1 98.81 316 TRP B N 1
ATOM 5227 C CA . TRP B 1 316 ? -3.99 1.817 -0.325 1 98.81 316 TRP B CA 1
ATOM 5228 C C . TRP B 1 316 ? -3.387 1.297 0.975 1 98.81 316 TRP B C 1
ATOM 5230 O O . TRP B 1 316 ? -2.551 0.389 0.96 1 98.81 316 TRP B O 1
ATOM 5240 N N . PRO B 1 317 ? -3.82 1.847 2.084 1 98.81 317 PRO B N 1
ATOM 5241 C CA . PRO B 1 317 ? -3.291 1.443 3.389 1 98.81 317 PRO B CA 1
ATOM 5242 C C . PRO B 1 317 ? -3.525 -0.035 3.691 1 98.81 317 PRO B C 1
ATOM 5244 O O . PRO B 1 317 ? -4.262 -0.708 2.963 1 98.81 317 PRO B O 1
ATOM 5247 N N . LEU B 1 318 ? -2.811 -0.528 4.707 1 98.81 318 LEU B N 1
ATOM 5248 C CA . LEU B 1 318 ? -3.047 -1.898 5.148 1 98.81 318 LEU B CA 1
ATOM 5249 C C . LEU B 1 318 ? -4.492 -2.084 5.594 1 98.81 318 LEU B C 1
ATOM 5251 O O . LEU B 1 318 ? -5.062 -1.207 6.246 1 98.81 318 LEU B O 1
ATOM 5255 N N . ASN B 1 319 ? -5.047 -3.217 5.223 1 98.44 319 ASN B N 1
ATOM 5256 C CA . ASN B 1 319 ? -6.422 -3.547 5.59 1 98.44 319 ASN B CA 1
ATOM 5257 C C . ASN B 1 319 ? -6.5 -4.102 7.012 1 98.44 319 ASN B C 1
ATOM 5259 O O . ASN B 1 319 ? -6.699 -5.301 7.203 1 98.44 319 ASN B O 1
ATOM 5263 N N . ILE B 1 320 ? -6.383 -3.242 7.961 1 98.06 320 ILE B N 1
ATOM 5264 C CA . ILE B 1 320 ? -6.387 -3.598 9.375 1 98.06 320 ILE B CA 1
ATOM 5265 C C . ILE B 1 320 ? -7.781 -3.369 9.961 1 98.06 320 ILE B C 1
ATOM 5267 O O . ILE B 1 320 ? -8.172 -2.229 10.219 1 98.06 320 ILE B O 1
ATOM 5271 N N . LEU B 1 321 ? -8.531 -4.414 10.227 1 97.06 321 LEU B N 1
ATOM 5272 C CA . LEU B 1 321 ? -9.844 -4.289 10.852 1 97.06 321 LEU B CA 1
ATOM 5273 C C . LEU B 1 321 ? -9.734 -3.596 12.203 1 97.06 321 LEU B C 1
ATOM 5275 O O . LEU B 1 321 ? -9.094 -4.113 13.125 1 97.06 321 LEU B O 1
ATOM 5279 N N . GLY B 1 322 ? -10.281 -2.377 12.242 1 97.12 322 GLY B N 1
ATOM 5280 C CA . GLY B 1 322 ? -10.273 -1.636 13.492 1 97.12 322 GLY B CA 1
ATOM 5281 C C . GLY B 1 322 ? -8.977 -0.885 13.734 1 97.12 322 GLY B C 1
ATOM 5282 O O . GLY B 1 322 ? -8.727 -0.421 14.852 1 97.12 322 GLY B O 1
ATOM 5283 N N . GLY B 1 323 ? -8.141 -0.762 12.766 1 97.94 323 GLY B N 1
ATOM 5284 C CA . GLY B 1 323 ? -6.855 -0.102 12.938 1 97.94 323 GLY B CA 1
ATOM 5285 C C . GLY B 1 323 ? -6.98 1.393 13.172 1 97.94 323 GLY B C 1
ATOM 5286 O O . GLY B 1 323 ? -7.84 2.049 12.578 1 97.94 323 GLY B O 1
ATOM 5287 N N . ALA B 1 324 ? -6.051 1.958 13.945 1 98.06 324 ALA B N 1
ATOM 5288 C CA . ALA B 1 324 ? -6.027 3.391 14.234 1 98.06 324 ALA B CA 1
ATOM 5289 C C . ALA B 1 324 ? -5.309 4.16 13.133 1 98.06 324 ALA B C 1
ATOM 5291 O O . ALA B 1 324 ? -5.57 5.348 12.922 1 98.06 324 ALA B O 1
ATOM 5292 N N . ALA B 1 325 ? -4.395 3.541 12.516 1 98.69 325 ALA B N 1
ATOM 5293 C CA . ALA B 1 325 ? -3.529 4.133 11.5 1 98.69 325 ALA B CA 1
ATOM 5294 C C . ALA B 1 325 ? -2.916 3.061 10.602 1 98.69 325 ALA B C 1
ATOM 5296 O O . ALA B 1 325 ? -3.275 1.885 10.695 1 98.69 325 ALA B O 1
ATOM 5297 N N . SER B 1 326 ? -2.117 3.514 9.648 1 98.81 326 SER B N 1
ATOM 5298 C CA . SER B 1 326 ? -1.447 2.588 8.734 1 98.81 326 SER B CA 1
ATOM 5299 C C . SER B 1 326 ? -0.38 3.299 7.91 1 98.81 326 SER B C 1
ATOM 5301 O O . SER B 1 326 ? -0.528 4.477 7.578 1 98.81 326 SER B O 1
ATOM 5303 N N . PRO B 1 327 ? 0.723 2.549 7.555 1 98.81 327 PRO B N 1
ATOM 5304 C CA . PRO B 1 327 ? 1.454 3.043 6.383 1 98.81 327 PRO B CA 1
ATOM 5305 C C . PRO B 1 327 ? 0.544 3.307 5.188 1 98.81 327 PRO B C 1
ATOM 5307 O O . PRO B 1 327 ? -0.397 2.547 4.945 1 98.81 327 PRO B O 1
ATOM 5310 N N . PRO B 1 328 ? 0.781 4.395 4.52 1 98.88 328 PRO B N 1
ATOM 5311 C CA . PRO B 1 328 ? -0.161 4.777 3.465 1 98.88 328 PRO B CA 1
ATOM 5312 C C . PRO B 1 328 ? 0.029 3.967 2.184 1 98.88 328 PRO B C 1
ATOM 5314 O O . PRO B 1 328 ? -0.922 3.783 1.419 1 98.88 328 PRO B O 1
ATOM 5317 N N . ASN B 1 329 ? 1.323 3.52 1.983 1 98.81 329 ASN B N 1
ATOM 5318 C CA . ASN B 1 329 ? 1.632 2.889 0.705 1 98.81 329 ASN B CA 1
ATOM 5319 C C . ASN B 1 329 ? 1.2 3.76 -0.47 1 98.81 329 ASN B C 1
ATOM 5321 O O . ASN B 1 329 ? 0.486 3.299 -1.361 1 98.81 329 ASN B O 1
ATOM 5325 N N . ALA B 1 330 ? 1.686 4.984 -0.453 1 98.94 330 ALA B N 1
ATOM 5326 C CA . ALA B 1 330 ? 1.228 6.047 -1.346 1 98.94 330 ALA B CA 1
ATOM 5327 C C . ALA B 1 330 ? 2.215 6.27 -2.488 1 98.94 330 ALA B C 1
ATOM 5329 O O . ALA B 1 330 ? 3.406 5.984 -2.352 1 98.94 330 ALA B O 1
ATOM 5330 N N . ALA B 1 331 ? 1.704 6.734 -3.58 1 98.94 331 ALA B N 1
ATOM 5331 C CA . ALA B 1 331 ? 2.551 7.035 -4.73 1 98.94 331 ALA B CA 1
ATOM 5332 C C . ALA B 1 331 ? 1.935 8.133 -5.59 1 98.94 331 ALA B C 1
ATOM 5334 O O . ALA B 1 331 ? 0.741 8.422 -5.477 1 98.94 331 ALA B O 1
ATOM 5335 N N . ALA B 1 332 ? 2.748 8.773 -6.332 1 98.94 332 ALA B N 1
ATOM 5336 C CA . ALA B 1 332 ? 2.359 9.773 -7.324 1 98.94 332 ALA B CA 1
ATOM 5337 C C . ALA B 1 332 ? 2.65 9.281 -8.742 1 98.94 332 ALA B C 1
ATOM 5339 O O . ALA B 1 332 ? 3.67 8.633 -8.984 1 98.94 332 ALA B O 1
ATOM 5340 N N . TYR B 1 333 ? 1.75 9.547 -9.625 1 98.81 333 TYR B N 1
ATOM 5341 C CA . TYR B 1 333 ? 1.883 9.219 -11.039 1 98.81 333 TYR B CA 1
ATOM 5342 C C . TYR B 1 333 ? 1.791 10.477 -11.898 1 98.81 333 TYR B C 1
ATOM 5344 O O . TYR B 1 333 ? 0.813 11.219 -11.812 1 98.81 333 TYR B O 1
ATOM 5352 N N . PHE B 1 334 ? 2.793 10.703 -12.781 1 98 334 PHE B N 1
ATOM 5353 C CA . PHE B 1 334 ? 2.82 11.844 -13.688 1 98 334 PHE B CA 1
ATOM 5354 C C . PHE B 1 334 ? 2.363 11.43 -15.086 1 98 334 PHE B C 1
ATOM 5356 O O . PHE B 1 334 ? 2.629 10.312 -15.523 1 98 334 PHE B O 1
#

Organism: Phanerochaete carnosa (strain HHB-10118-sp) (NCBI:txid650164)

Secondary structure (DSSP, 8-state):
---PPPPPGGGSPPBTTB----TTTS-TT--SGGGGG--HHHHHHHGGG-SS--EEE-B--TT-SSS-STTPPPPEEEEEEEETTEEEEEEEEETTSSSEEE-TTTB-BTTTT-EEGGGEEGGGS--BS----SHHHHHHHGGGGTT-THHHHHH---EEEEEE-HHHHHHTTTTS--SS-TTS-EEEPHHHHHHHHHHHT----TT-EEEE--SHHHHHHHS-HHHHHHHTTS---BEEE--SHHHHHHHHHTT-SEEEESSSSSB-BSPPTTPPPHHIIIIIIT---EEESB--HHHHHHHHHHT--EEEEEE-----TT-SEE---EEEE-/---PPPPPGGGSPPBTTB----TTTS-TT--SGGGGG--HHHHHHHGGG-SS--EEE-B--TT-SSS-STTPPPPEEEEEEEETTEEEEEEEEETTSSSEEE-TTTB-BTTTT-EEGGGEEGGGS--BS----SHHHHHHHGGGGTT-THHHHHH---EEEEEE-HHHHHHTTTTS--SS-TTS-EEEPHHHHHHHHHHHT----TT-EEEE--SHHHHHHHS-HHHHHHHTTS---BEEE--SHHHHHHHHHTT-SEEEESSSSSB-BSPPTTPPPHHIIIIIIT---EEESB--HHHHHHHHHHT--EEEEEE-----TT-SEE---EEEE-

InterPro domains:
  IPR007325 Kynurenine formamidase/cyclase-like [PF04199] (68-267)
  IPR037175 Kynurenine formamidase superfamily [G3DSA:3.50.30.50] (31-334)
  IPR037175 Kynurenine formamidase superfamily [SSF102198] (73-333)

Foldseek 3Di:
DPPDDADFQQPADADVVRGRFCLPVVHAQDLQFLLVLVDPVQQVVQQVQFDPFDKFFFWDDQQPPVQFAPRFDGKDKAKDDPDPPDIDIDIDGDQLRAWKKQFQLQDADDDPQCATRSSHHNVQEDDDPDADPDPVCCVVCVSNQGRACLVCLVVWLWGKEFEQELQCLQCVNPVRHRPDDQQAFDADELVSSVVSCVVLVHDFAAAYEYEYEDCPVVCCVVDDPVVVVVSRVDPGFGYAHALDVRNVSSPPVSSYQAYEYLHSDRGTPPHDPPGDDVCNCQSGRRVHMYTYNTRCVVVVVVCVVVSHRMFIKTFNFDNGRNHRMGNGSMMTHD/DPPPDQDFQQPADDDVVRGRFCLPVVHAQDLQFLLVLVDPVQQVVQQVQFDPFDKFFFWDDQQPPVQFAPRFDGKDKDKDDPDPPDIDIDIDGDQLRAWKKQFQLQDADDDPQCATRSSHHNVQEDDDPDADPDPVVCVVCVSNQGRACLVCLVVWLWGKEFEQELQCLQCVNPVRHRPDDQQAFDADELVSSVVSCVVLVHDFAAAYEYEYEDCPVVCCVVDDPVVVVVSRVDHGFGYAHALDVRNVSSDPVSSYQAYEYLHSDRGTPPHDPPGDDVCNCQSGRRVHMYTYNTRCVVVVVVCVVVSHRMFIKTFNFDNGRSHRMGNGSMMTHD

Sequence (668 aa):
MADRKLPSFDELPHFHEYTGCAWEVWGKDDELGTVNLLTEKVISEAAKEIKIGKTFCLNLPINYPSKPTFKRQPAIHTQWMLDECSNDDTISINTQSGTQWDGLRHFGIFNGHNVFYQNIPASEFALGHFFISDPEDLKRYIHKIKLGIHNWAQHGICGRGVLLDMVRFYTEDGKKPLPYDPWSTHAIPASDFEACAKKQGVTFKTGDILIYRGGFTQKWYAATRAERESLSAKPEAFAGIDQSEDMKRFLWDNHFAAIASDQPCIERWPKPEGTPHMHSTLLGLWGMPIGEYFELEKLAEACAESKRYTFFFTSWPLNILGGAASPPNAAAYFMADRKLPSFDELPHFHEYTGCAWEVWGKDDELGTVNLLTEKVISEAAKEIKIGKTFCLNLPINYPSKPTFKRQPAIHTQWMLDECSNDDTISINTQSGTQWDGLRHFGIFNGHNVFYQNIPASEFALGHFFISDPEDLKRYIHKIKLGIHNWAQHGICGRGVLLDMVRFYTEDGKKPLPYDPWSTHAIPASDFEACAKKQGVTFKTGDILIYRGGFTQKWYAATRAERESLSAKPEAFAGIDQSEDMKRFLWDNHFAAIASDQPCIERWPKPEGTPHMHSTLLGLWGMPIGEYFELEKLAEACAESKRYTFFFTSWPLNILGGAASPPNAAAYF

Solvent-accessible surface area (backbone atoms only — not comparable to full-atom values): 32784 Å² total; per-residue (Å²): 130,78,90,69,79,76,74,46,41,89,67,32,47,62,55,82,94,43,75,41,36,40,50,68,74,76,35,88,88,56,58,53,41,27,48,65,49,48,35,35,66,44,24,26,60,18,47,66,37,36,66,56,24,48,62,37,49,28,52,38,42,57,37,33,50,53,64,16,68,96,81,37,53,49,49,44,48,38,31,47,72,77,48,88,32,26,35,46,39,35,42,32,34,33,31,70,24,27,25,16,31,46,23,42,45,19,33,17,32,61,94,84,64,29,20,24,42,69,70,37,50,49,84,56,51,69,55,42,73,63,70,79,47,44,78,79,46,39,78,76,46,46,73,36,30,62,41,13,24,25,52,46,20,53,62,40,58,44,20,30,27,34,56,41,54,48,45,45,60,60,7,63,72,72,76,38,68,62,89,66,58,41,75,28,67,37,65,45,50,48,68,56,53,53,50,40,28,57,75,61,68,55,78,88,47,75,22,25,32,40,31,37,39,61,43,33,55,63,49,58,72,71,44,51,71,70,57,57,56,47,56,64,73,44,83,82,31,23,27,21,37,41,73,46,68,62,32,51,39,52,49,50,59,48,36,44,19,29,42,32,22,23,22,90,38,62,43,26,25,70,65,59,87,96,50,70,62,52,56,27,44,38,16,14,26,39,26,25,46,38,24,20,28,32,40,50,66,70,54,51,51,51,22,63,74,66,67,41,47,61,22,19,26,42,24,27,30,57,28,33,80,44,21,26,38,21,42,32,40,31,35,40,28,40,129,78,90,67,80,75,76,47,42,89,67,33,49,63,55,82,93,43,74,43,36,40,50,68,74,76,36,88,86,55,57,54,42,27,49,65,49,47,34,34,65,44,24,25,60,18,47,67,38,38,67,56,24,48,63,37,50,28,51,38,42,58,38,32,52,51,65,16,68,95,81,36,53,50,49,45,48,38,31,46,71,76,49,88,31,26,35,46,39,36,43,33,36,32,31,70,25,26,25,16,31,45,23,42,45,20,34,18,31,61,95,86,65,29,20,22,42,69,71,38,50,50,84,58,51,68,54,41,75,64,72,77,48,42,77,76,45,40,77,74,45,47,75,38,30,61,40,13,25,26,52,47,19,54,63,41,58,44,21,29,26,36,57,40,53,48,46,46,58,60,7,63,75,71,75,40,68,64,92,65,56,40,76,28,66,37,66,47,52,47,68,56,53,54,50,39,28,57,76,61,68,57,79,88,47,75,21,26,31,42,29,37,39,61,43,33,55,64,50,58,71,70,42,52,70,68,56,58,56,48,56,64,74,44,82,80,30,23,27,21,38,42,74,46,69,63,31,52,39,52,47,50,59,48,35,43,19,29,42,32,22,23,22,88,39,61,42,26,23,70,67,59,87,94,50,72,61,54,56,26,45,38,17,14,25,40,25,26,43,39,25,19,27,33,40,50,66,71,52,51,50,51,22,62,75,66,68,42,45,61,22,21,26,42,22,27,29,56,28,33,78,44,22,26,38,20,42,32,40,30,35,39,28,40